Protein AF-A0A923NRI4-F1 (afdb_monomer_lite)

Foldseek 3Di:
DDDDPPPPPPPPPPPPPQAEAEQQPFAFPLVVLLVLLLPFAEEEEAEALQFQVVLVVCLVCVVSSVVSAEQEEEEEDADDPVPDPDDPPQQDPLLDFDLNVVSVVSSVVSQVVVCVVVVPRGRDYDHQQHPPDQDDDPDLVSVLVRQQVSQVSSLVSVCVVRVPPDSSHHYYYYYHQVLLFLDFDQSPNDTHDHNNVVCCVPRPVSYFYEYEDEDDPPPSYHYHRDPHFKGWDDVVVVVVPDDPVVPNGHPTYMYGPDGFGRQSCLQPLALSNLVSLVVLLVVQCVVQDLPAQDTDDDDSSVVSNLSSLLSCCLWCPVLQVDFLLGGSNCNVVSSVSCVVVSPVPDDDDPDDSVLSRLLSCLLCLVCLVLVCLVPNDLVSLVSNLVSLVSSCVSPVLDLSSLVSNLVSLLVVCVVVLDLVSLVVSLVSLVVSVVRPSLRSHLCVLVSLQSNLVSCVSNPNNVSNVVSPVVSVSRDPSSVDDVSVVSDDPD

Radius of gyration: 26.65 Å; chains: 1; bounding box: 53×107×67 Å

Sequence (490 aa):
MKKILFVIFIPLILLSCRKIYDFSQLQEAHSSIVLDLESKKIVFVGENHSNIYPILYFTKYLDDFYDAGLRYIFLEGNYPMLQFDSNVYKIIPPWINSGWRYEEHILEERILNINNMNKNDPIHIIFPEEGFIEDANYTLKGQCELLNKRDYYAQSNIIKSLEGSKKSEKAIVFYGSDHGNRNVQKFYDFDWKSIGVYLNEYYGKNFVNYKIDTFYDSSQIYGKFGEKECVVVSDSIKLNLYREDFISSYERLCITKTELYGVPYCYIPTKKNIDVLIQNVQLQINSSGRNKTQPTVVGNNYMQFLLATYYLKYYFGNDFPYTFETDFNQLQPALEKISPLINKNQLYGDSKIEELEEYAKYLYAYGMLTEYLNNPKPEYIEGILYNMKEANKINSHDIWPQYWISYFRTEQAGYSEKKSDYRKALREWEKLLRNQLIYASPVLKLTYRKMALCEEKTGDFEKQQFYLEKARQVSSLLDFDYKQYVYFGY

Secondary structure (DSSP, 8-state):
------------------EEEE-TTSPBHHHHHHHHHHH-SEEEEEE-TTB-HHHHHHHHTHHHHHHTTEEEEEESSS--GGG-SS-------TTS--THHHHHHHHHHHHHHHHHH-TTSPPEEE-TTTT-------SHHHHHHHHHHHHHHHHHHHHHHHHTS-TT-EEEEEEEGGGG-SS-EEETTEEE--HHHHHHHHHGGGEEEEEEEE----SSEEEE-TT-SEEEPPHHHHHHHS-HHHHHT-SEEEEES---BPPPGGGS--HHHHHHHHHHHHHHHHHH-TT-SS----SHHHHHHHHHHHHHHHHHGGGS---TTS-GGGHHHHHHHHGGGTTS--SS----HHHHHHHHHHHTGGGHHHHHHHS--THHHHHHHHHHHHHHHH-SSSSHHHHHHHHHHHHHHHHH--HHHHHHHHHHHHHHHTSGGGGGSTTHHHHHHHHHHHHHHHT-HHHHHHHHHHHHHS-GGG---GGGSS----

Structure (mmCIF, N/CA/C/O backbone):
data_AF-A0A923NRI4-F1
#
_entry.id   AF-A0A923NRI4-F1
#
loop_
_atom_site.group_PDB
_atom_site.id
_atom_site.type_symbol
_atom_site.label_atom_id
_atom_site.label_alt_id
_atom_site.label_comp_id
_atom_site.label_asym_id
_atom_site.label_entity_id
_atom_site.label_seq_id
_atom_site.pdbx_PDB_ins_code
_atom_site.Cartn_x
_atom_site.Cartn_y
_atom_site.Cartn_z
_atom_site.occupancy
_atom_site.B_iso_or_equiv
_atom_site.auth_seq_id
_atom_site.auth_comp_id
_atom_site.auth_asym_id
_atom_site.auth_atom_id
_atom_site.pdbx_PDB_model_num
ATOM 1 N N . MET A 1 1 ? -0.394 -78.085 -14.485 1.00 39.28 1 MET A N 1
ATOM 2 C CA . MET A 1 1 ? -0.087 -77.084 -13.438 1.00 39.28 1 MET A CA 1
ATOM 3 C C . MET A 1 1 ? 0.332 -75.774 -14.092 1.00 39.28 1 MET A C 1
ATOM 5 O O . MET A 1 1 ? 1.455 -75.670 -14.562 1.00 39.28 1 MET A O 1
ATOM 9 N N . LYS A 1 2 ? -0.569 -74.790 -14.166 1.00 34.47 2 LYS A N 1
ATOM 10 C CA . LYS A 1 2 ? -0.241 -73.400 -14.510 1.00 34.47 2 LYS A CA 1
ATOM 11 C C . LYS A 1 2 ? -0.823 -72.529 -13.400 1.00 34.47 2 LYS A C 1
ATOM 13 O O . LYS A 1 2 ? -2.032 -72.532 -13.196 1.00 34.47 2 LYS A O 1
ATOM 18 N N . LYS A 1 3 ? 0.057 -71.885 -12.630 1.00 39.34 3 LYS A N 1
ATOM 19 C CA . LYS A 1 3 ? -0.303 -70.928 -11.579 1.00 39.34 3 LYS A CA 1
ATOM 20 C C . LYS A 1 3 ? -0.885 -69.692 -12.265 1.00 39.34 3 LYS A C 1
ATOM 22 O O . LYS A 1 3 ? -0.155 -68.992 -12.958 1.00 39.34 3 LYS A O 1
ATOM 27 N N . ILE A 1 4 ? -2.184 -69.455 -12.108 1.00 43.97 4 ILE A N 1
ATOM 28 C CA . ILE A 1 4 ? -2.790 -68.170 -12.459 1.00 43.97 4 ILE A CA 1
ATOM 29 C C . ILE A 1 4 ? -2.484 -67.235 -11.293 1.00 43.97 4 ILE A C 1
ATOM 31 O O . ILE A 1 4 ? -2.950 -67.441 -10.174 1.00 43.97 4 ILE A O 1
ATOM 35 N N . LEU A 1 5 ? -1.613 -66.266 -11.557 1.00 39.72 5 LEU A N 1
ATOM 36 C CA . LEU A 1 5 ? -1.289 -65.177 -10.651 1.00 39.72 5 LEU A CA 1
ATOM 37 C C . LEU A 1 5 ? -2.552 -64.312 -10.519 1.00 39.72 5 LEU A C 1
ATOM 39 O O . LEU A 1 5 ? -2.962 -63.665 -11.482 1.00 39.72 5 LEU A O 1
ATOM 43 N N . PHE A 1 6 ? -3.195 -64.336 -9.353 1.00 38.03 6 PHE A N 1
ATOM 44 C CA . PHE A 1 6 ? -4.235 -63.371 -9.008 1.00 38.03 6 PHE A CA 1
ATOM 45 C C . PHE A 1 6 ? -3.547 -62.012 -8.836 1.00 38.03 6 PHE A C 1
ATOM 47 O O . PHE A 1 6 ? -2.968 -61.717 -7.792 1.00 38.03 6 PHE A O 1
ATOM 54 N N . VAL A 1 7 ? -3.546 -61.202 -9.894 1.00 41.53 7 VAL A N 1
ATOM 55 C CA . VAL A 1 7 ? -3.186 -59.788 -9.798 1.00 41.53 7 VAL A CA 1
ATOM 56 C C . VAL A 1 7 ? -4.356 -59.105 -9.100 1.00 41.53 7 VAL A C 1
ATOM 58 O O . VAL A 1 7 ? -5.393 -58.850 -9.709 1.00 41.53 7 VAL A O 1
ATOM 61 N N . ILE A 1 8 ? -4.213 -58.869 -7.797 1.00 44.25 8 ILE A N 1
ATOM 62 C CA . ILE A 1 8 ? -5.110 -57.992 -7.051 1.00 44.25 8 ILE A CA 1
ATOM 63 C C . ILE A 1 8 ? -4.889 -56.586 -7.613 1.00 44.25 8 ILE A C 1
ATOM 65 O O . ILE A 1 8 ? -3.898 -55.926 -7.308 1.00 44.25 8 ILE A O 1
ATOM 69 N N . PHE A 1 9 ? -5.803 -56.149 -8.474 1.00 41.09 9 PHE A N 1
ATOM 70 C CA . PHE A 1 9 ? -5.958 -54.748 -8.840 1.00 41.09 9 PHE A CA 1
ATOM 71 C C . PHE A 1 9 ? -6.444 -54.013 -7.584 1.00 41.09 9 PHE A C 1
ATOM 73 O O . PHE A 1 9 ? -7.639 -53.956 -7.311 1.00 41.09 9 PHE A O 1
ATOM 80 N N . ILE A 1 10 ? -5.518 -53.500 -6.773 1.00 45.41 10 ILE A N 1
ATOM 81 C CA . ILE A 1 10 ? -5.833 -52.414 -5.846 1.00 45.41 10 ILE A CA 1
ATOM 82 C C . ILE A 1 10 ? -5.882 -51.169 -6.732 1.00 45.41 10 ILE A C 1
ATOM 84 O O . ILE A 1 10 ? -4.828 -50.767 -7.233 1.00 45.41 10 ILE A O 1
ATOM 88 N N . PRO A 1 11 ? -7.051 -50.555 -6.989 1.00 44.44 11 PRO A N 1
ATOM 89 C CA . PRO A 1 11 ? -7.038 -49.222 -7.545 1.00 44.44 11 PRO A CA 1
ATOM 90 C C . PRO A 1 11 ? -6.410 -48.345 -6.463 1.00 44.44 11 PRO A C 1
ATOM 92 O O . PRO A 1 11 ? -7.010 -48.083 -5.422 1.00 44.44 11 PRO A O 1
ATOM 95 N N . LEU A 1 12 ? -5.163 -47.940 -6.697 1.00 40.19 12 LEU A N 1
ATOM 96 C CA . LEU A 1 12 ? -4.561 -46.770 -6.079 1.00 40.19 12 LEU A CA 1
ATOM 97 C C . LEU A 1 12 ? -5.436 -45.582 -6.483 1.00 40.19 12 LEU A C 1
ATOM 99 O O . LEU A 1 12 ? -5.165 -44.869 -7.446 1.00 40.19 12 LEU A O 1
ATOM 103 N N . ILE A 1 13 ? -6.535 -45.405 -5.755 1.00 43.69 13 ILE A N 1
ATOM 104 C CA . ILE A 1 13 ? -7.236 -44.142 -5.662 1.00 43.69 13 ILE A CA 1
ATOM 105 C C . ILE A 1 13 ? -6.252 -43.231 -4.929 1.00 43.69 13 ILE A C 1
ATOM 107 O O . ILE A 1 13 ? -6.275 -43.088 -3.709 1.00 43.69 13 ILE A O 1
ATOM 111 N N . LEU A 1 14 ? -5.328 -42.652 -5.693 1.00 41.75 14 LEU A N 1
ATOM 112 C CA . LEU A 1 14 ? -4.606 -41.447 -5.323 1.00 41.75 14 LEU A CA 1
ATOM 113 C C . LEU A 1 14 ? -5.637 -40.312 -5.322 1.00 41.75 14 LEU A C 1
ATOM 115 O O . LEU A 1 14 ? -5.639 -39.443 -6.190 1.00 41.75 14 LEU A O 1
ATOM 119 N N . LEU A 1 15 ? -6.571 -40.350 -4.367 1.00 44.00 15 LEU A N 1
ATOM 120 C CA . LEU A 1 15 ? -7.287 -39.157 -3.962 1.00 44.00 15 LEU A CA 1
ATOM 121 C C . LEU A 1 15 ? -6.206 -38.237 -3.402 1.00 44.00 15 LEU A C 1
ATOM 123 O O . LEU A 1 15 ? -5.703 -38.434 -2.298 1.00 44.00 15 LEU A O 1
ATOM 127 N N . SER A 1 16 ? -5.836 -37.231 -4.187 1.00 46.78 16 SER A N 1
ATOM 128 C CA . SER A 1 16 ? -5.411 -35.951 -3.637 1.00 46.78 16 SER A CA 1
ATOM 129 C C . SER A 1 16 ? -6.566 -35.477 -2.747 1.00 46.78 16 SER A C 1
ATOM 131 O O . SER A 1 16 ? -7.493 -34.808 -3.200 1.00 46.78 16 SER A O 1
ATOM 133 N N . CYS A 1 17 ? -6.596 -35.944 -1.496 1.00 55.91 17 CYS A N 1
ATOM 134 C CA . CYS A 1 17 ? -7.585 -35.533 -0.512 1.00 55.91 17 CYS A CA 1
ATOM 135 C C . CYS A 1 17 ? -7.252 -34.100 -0.117 1.00 55.91 17 CYS A C 1
ATOM 137 O O . CYS A 1 17 ? -6.521 -33.861 0.842 1.00 55.91 17 CYS A O 1
ATOM 139 N N . ARG A 1 18 ? -7.775 -33.145 -0.888 1.00 65.75 18 ARG A N 1
ATOM 140 C CA . ARG A 1 18 ? -7.797 -31.742 -0.488 1.00 65.75 18 ARG A CA 1
ATOM 141 C C . ARG A 1 18 ? -8.540 -31.643 0.843 1.00 65.75 18 ARG A C 1
ATOM 143 O O . ARG A 1 18 ? -9.646 -32.173 0.969 1.00 65.75 18 ARG A O 1
ATOM 150 N N . LYS A 1 19 ? -7.936 -31.006 1.844 1.00 74.56 19 LYS A N 1
ATOM 151 C CA . LYS A 1 19 ? -8.570 -30.823 3.156 1.00 74.56 19 LYS A CA 1
ATOM 152 C C . LYS A 1 19 ? -9.602 -29.705 3.024 1.00 74.56 19 LYS A C 1
ATOM 154 O O . LYS A 1 19 ? -9.255 -28.598 2.626 1.00 74.56 19 LYS A O 1
ATOM 159 N N . ILE A 1 20 ? -10.865 -29.995 3.328 1.00 80.69 20 ILE A N 1
ATOM 160 C CA . ILE A 1 20 ? -11.944 -29.001 3.292 1.00 80.69 20 ILE A CA 1
ATOM 161 C C . ILE A 1 20 ? -12.281 -28.609 4.729 1.00 80.69 20 ILE A C 1
ATOM 163 O O . ILE A 1 20 ? -12.641 -29.470 5.531 1.00 80.69 20 ILE A O 1
ATOM 167 N N . TYR A 1 21 ? -12.183 -27.320 5.042 1.00 83.38 21 TYR A N 1
ATOM 168 C CA . TYR A 1 21 ? -12.681 -26.752 6.291 1.00 83.38 21 TYR A CA 1
ATOM 169 C C . TYR A 1 21 ? -14.071 -26.157 6.065 1.00 83.38 21 TYR A C 1
ATOM 171 O O . TYR A 1 21 ? -14.257 -25.297 5.203 1.00 83.38 21 TYR A O 1
ATOM 179 N N . ASP A 1 22 ? -15.058 -26.609 6.836 1.00 86.50 22 ASP A N 1
ATOM 180 C CA . ASP A 1 22 ? -16.388 -26.001 6.834 1.00 86.50 22 ASP A CA 1
ATOM 181 C C . ASP A 1 22 ? -16.465 -24.922 7.918 1.00 86.50 22 ASP A C 1
ATOM 183 O O . ASP A 1 22 ? -16.506 -25.208 9.115 1.00 86.50 22 ASP A O 1
ATOM 187 N N . PHE A 1 23 ? -16.464 -23.668 7.481 1.00 88.31 23 PHE A N 1
ATOM 188 C CA . PHE A 1 23 ? -16.564 -22.484 8.323 1.00 88.31 23 PHE A CA 1
ATOM 189 C C . PHE A 1 23 ? -18.002 -21.976 8.467 1.00 88.31 23 PHE A C 1
ATOM 191 O O . PHE A 1 23 ? -18.264 -21.119 9.309 1.00 88.31 23 PHE A O 1
ATOM 198 N N . SER A 1 24 ? -18.955 -22.517 7.700 1.00 85.62 24 SER A N 1
ATOM 199 C CA . SER A 1 24 ? -20.348 -22.048 7.700 1.00 85.62 24 SER A CA 1
ATOM 200 C C . SER A 1 24 ? -21.027 -22.176 9.067 1.00 85.62 24 SER A C 1
ATOM 202 O O . SER A 1 24 ? -21.917 -21.392 9.399 1.00 85.62 24 SER A O 1
ATOM 204 N N . GLN A 1 25 ? -20.570 -23.120 9.894 1.00 87.25 25 GLN A N 1
ATOM 205 C CA . GLN A 1 25 ? -21.093 -23.372 11.240 1.00 87.25 25 GLN A CA 1
ATOM 206 C C . GLN A 1 25 ? -20.367 -22.584 12.343 1.00 87.25 25 GLN A C 1
ATOM 208 O O . GLN A 1 25 ? -20.790 -22.624 13.495 1.00 87.25 25 GLN A O 1
ATOM 213 N N . LEU A 1 26 ? -19.286 -21.865 12.024 1.00 90.81 26 LEU A N 1
ATOM 214 C CA . LEU A 1 26 ? -18.515 -21.108 13.013 1.00 90.81 26 LEU A CA 1
ATOM 215 C C . LEU A 1 26 ? -19.152 -19.756 13.327 1.00 90.81 26 LEU A C 1
ATOM 217 O O . LEU A 1 26 ? -19.880 -19.198 12.509 1.00 90.81 26 LEU A O 1
ATOM 221 N N . GLN A 1 27 ? -18.883 -19.219 14.515 1.00 93.62 27 GLN A N 1
ATOM 222 C CA . GLN A 1 27 ? -19.403 -17.915 14.918 1.00 93.62 27 GLN A CA 1
ATOM 223 C C . GLN A 1 27 ? -18.781 -16.797 14.071 1.00 93.62 27 GLN A C 1
ATOM 225 O O . GLN A 1 27 ? -17.581 -16.818 13.796 1.00 93.62 27 GLN A O 1
ATOM 230 N N . GLU A 1 28 ? -19.591 -15.817 13.667 1.00 93.88 28 GLU A N 1
ATOM 231 C CA . GLU A 1 28 ? -19.077 -14.621 13.000 1.00 93.88 28 GLU A CA 1
ATOM 232 C C . GLU A 1 28 ? -18.244 -13.769 13.954 1.00 93.88 28 GLU A C 1
ATOM 234 O O . GLU A 1 28 ? -18.587 -13.597 15.127 1.00 93.88 28 GLU A O 1
ATOM 239 N N . ALA A 1 29 ? -17.158 -13.200 13.433 1.00 94.00 29 ALA A N 1
ATOM 240 C CA . ALA A 1 29 ? -16.234 -12.407 14.230 1.00 94.00 29 ALA A CA 1
ATOM 241 C C . ALA A 1 29 ? -16.903 -11.170 14.849 1.00 94.00 29 ALA A C 1
ATOM 243 O O . ALA A 1 29 ? -16.606 -10.848 15.997 1.00 94.00 29 ALA A O 1
ATOM 244 N N . HIS A 1 30 ? -17.837 -10.512 14.141 1.00 94.06 30 HIS A N 1
ATOM 245 C CA . HIS A 1 30 ? -18.501 -9.307 14.662 1.00 94.06 30 HIS A CA 1
ATOM 246 C C . HIS A 1 30 ? -19.337 -9.656 15.898 1.00 94.06 30 HIS A C 1
ATOM 248 O O . HIS A 1 30 ? -19.237 -8.978 16.916 1.00 94.06 30 HIS A O 1
ATOM 254 N N . SER A 1 31 ? -20.086 -10.765 15.857 1.00 95.81 31 SER A N 1
ATOM 255 C CA . SER A 1 31 ? -20.926 -11.187 16.977 1.00 95.81 31 SER A CA 1
ATOM 256 C C . SER A 1 31 ? -20.085 -11.564 18.198 1.00 95.81 31 SER A C 1
ATOM 258 O O . SER A 1 31 ? -20.470 -11.273 19.326 1.00 95.81 31 SER A O 1
ATOM 260 N N . SER A 1 32 ? -18.919 -12.193 18.003 1.00 96.19 32 SER A N 1
ATOM 261 C CA . SER A 1 32 ? -17.992 -12.459 19.111 1.00 96.19 32 SER A CA 1
ATOM 262 C C . SER A 1 32 ? -17.416 -11.173 19.708 1.00 96.19 32 SER A C 1
ATOM 264 O O . SER A 1 32 ? -17.334 -11.075 20.932 1.00 96.19 32 SER A O 1
ATOM 266 N N . ILE A 1 33 ? -17.057 -10.191 18.871 1.00 96.88 33 ILE A N 1
ATOM 267 C CA . ILE A 1 33 ? -16.549 -8.889 19.326 1.00 96.88 33 ILE A CA 1
ATOM 268 C C . ILE A 1 33 ? -17.623 -8.149 20.128 1.00 96.88 33 ILE A C 1
ATOM 270 O O . ILE A 1 33 ? -17.315 -7.657 21.207 1.00 96.88 33 ILE A O 1
ATOM 274 N N . VAL A 1 34 ? -18.879 -8.131 19.667 1.00 97.69 34 VAL A N 1
ATOM 275 C CA . VAL A 1 34 ? -20.020 -7.548 20.400 1.00 97.69 34 VAL A CA 1
ATOM 276 C C . VAL A 1 34 ? -20.158 -8.168 21.794 1.00 97.69 34 VAL A C 1
ATOM 278 O O . VAL A 1 34 ? -20.126 -7.447 22.788 1.00 97.69 34 VAL A O 1
ATOM 281 N N . LEU A 1 35 ? -20.206 -9.501 21.892 1.00 97.62 35 LEU A N 1
ATOM 282 C CA . LEU A 1 35 ? -20.315 -10.202 23.182 1.00 97.62 35 LEU A CA 1
ATOM 283 C C . LEU A 1 35 ? -19.131 -9.907 24.118 1.00 97.62 35 LEU A C 1
ATOM 285 O O . LEU A 1 35 ? -19.278 -9.797 25.342 1.00 97.62 35 LEU A O 1
ATOM 289 N N . ASP A 1 36 ? -17.929 -9.796 23.555 1.00 97.62 36 ASP A N 1
ATOM 290 C CA . ASP A 1 36 ? -16.748 -9.426 24.321 1.00 97.62 36 ASP A CA 1
ATOM 291 C C . ASP A 1 36 ? -16.785 -7.952 24.744 1.00 97.62 36 ASP A C 1
ATOM 293 O O . ASP A 1 36 ? -16.396 -7.665 25.866 1.00 97.62 36 ASP A O 1
ATOM 297 N N . LEU A 1 37 ? -17.292 -7.021 23.935 1.00 97.50 37 LEU A N 1
ATOM 298 C CA . LEU A 1 37 ? -17.456 -5.619 24.340 1.00 97.50 37 LEU A CA 1
ATOM 299 C C . LEU A 1 37 ? -18.452 -5.475 25.489 1.00 97.50 37 LEU A C 1
ATOM 301 O O . LEU A 1 37 ? -18.159 -4.801 26.478 1.00 97.50 37 LEU A O 1
ATOM 305 N N . GLU A 1 38 ? -19.584 -6.174 25.423 1.00 96.81 38 GLU A N 1
ATOM 306 C CA . GLU A 1 38 ? -20.589 -6.159 26.489 1.00 96.81 38 GLU A CA 1
ATOM 307 C C . GLU A 1 38 ? -19.981 -6.603 27.833 1.00 96.81 38 GLU A C 1
ATOM 309 O O . GLU A 1 38 ? -20.207 -5.984 28.884 1.00 96.81 38 GLU A O 1
ATOM 314 N N . SER A 1 39 ? -19.130 -7.634 27.807 1.00 96.56 39 SER A N 1
ATOM 315 C CA . SER A 1 39 ? -18.604 -8.291 29.010 1.00 96.56 39 SER A CA 1
ATOM 316 C C . SER A 1 39 ? -17.225 -7.805 29.481 1.00 96.56 39 SER A C 1
ATOM 318 O O . SER A 1 39 ? -16.973 -7.771 30.689 1.00 96.56 39 SER A O 1
ATOM 320 N N . LYS A 1 40 ? -16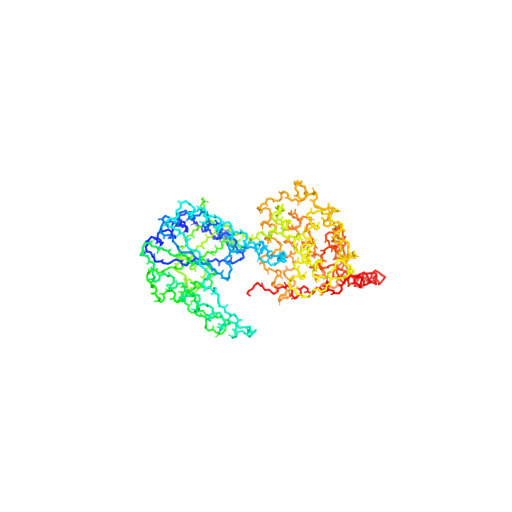.343 -7.386 28.573 1.00 97.75 40 LYS A N 1
ATOM 321 C CA . LYS A 1 40 ? -14.948 -6.983 28.832 1.00 97.75 40 LYS A CA 1
ATOM 322 C C . LYS A 1 40 ? -14.815 -5.462 28.784 1.00 97.75 40 LYS A C 1
ATOM 324 O O . LYS A 1 40 ? -15.747 -4.763 28.407 1.00 97.75 40 LYS A O 1
ATOM 329 N N . LYS A 1 41 ? -13.697 -4.911 29.265 1.00 97.56 41 LYS A N 1
ATOM 330 C CA . LYS A 1 41 ? -13.452 -3.455 29.254 1.00 97.56 41 LYS A CA 1
ATOM 331 C C . LYS A 1 41 ? -12.836 -3.012 27.930 1.00 97.56 41 LYS A C 1
ATOM 333 O O . LYS A 1 41 ? -13.151 -1.928 27.443 1.00 97.56 41 LYS A O 1
ATOM 338 N N . ILE A 1 42 ? -11.963 -3.851 27.384 1.00 98.19 42 ILE A N 1
ATOM 339 C CA . ILE A 1 42 ? -11.136 -3.539 26.228 1.00 98.19 42 ILE A CA 1
ATOM 340 C C . ILE A 1 42 ? -10.985 -4.776 25.338 1.00 98.19 42 ILE A C 1
ATOM 342 O O . ILE A 1 42 ? -10.768 -5.889 25.822 1.00 98.19 42 ILE A O 1
ATOM 346 N N . VAL A 1 43 ? -11.111 -4.566 24.033 1.00 98.12 43 VAL A N 1
ATOM 347 C CA . VAL A 1 43 ? -10.916 -5.575 22.993 1.00 98.12 43 VAL A CA 1
ATOM 348 C C . VAL A 1 43 ? -9.788 -5.097 22.084 1.00 98.12 43 VAL A C 1
ATOM 350 O O . VAL A 1 43 ? -9.853 -3.996 21.550 1.00 98.12 43 VAL A O 1
ATOM 353 N N . PHE A 1 44 ? -8.750 -5.902 21.898 1.00 97.38 44 PHE A N 1
ATOM 354 C CA . PHE A 1 44 ? -7.735 -5.657 20.877 1.00 97.38 44 PHE A CA 1
ATOM 355 C C . PHE A 1 44 ? -8.124 -6.395 19.600 1.00 97.38 44 PHE A C 1
ATOM 357 O O . PHE A 1 44 ? -8.379 -7.598 19.641 1.00 97.38 44 PHE A O 1
ATOM 364 N N . VAL A 1 45 ? -8.150 -5.697 18.472 1.00 94.94 45 VAL A N 1
ATOM 365 C CA . VAL A 1 45 ? -8.407 -6.252 17.145 1.00 94.94 45 VAL A CA 1
ATOM 366 C C . VAL A 1 45 ? -7.171 -6.020 16.288 1.00 94.94 45 VAL A C 1
ATOM 368 O O . VAL A 1 45 ? -6.923 -4.914 15.818 1.00 94.94 45 VAL A O 1
ATOM 371 N N . GLY A 1 46 ? -6.390 -7.086 16.128 1.00 90.38 46 GLY A N 1
ATOM 372 C CA . GLY A 1 46 ? -5.193 -7.117 15.307 1.00 90.38 46 GLY A CA 1
ATOM 373 C C . GLY A 1 46 ? -5.529 -7.240 13.832 1.00 90.38 46 GLY A C 1
ATOM 374 O O . GLY A 1 46 ? -6.201 -8.197 13.432 1.00 90.38 46 GLY A O 1
ATOM 375 N N . GLU A 1 47 ? -5.035 -6.300 13.037 1.00 84.44 47 GLU A N 1
ATOM 376 C CA . GLU A 1 47 ? -5.134 -6.306 11.582 1.00 84.44 47 GLU A CA 1
ATOM 377 C C . GLU A 1 47 ? -3.753 -6.470 10.925 1.00 84.44 47 GLU A C 1
ATOM 379 O O . GLU A 1 47 ? -2.732 -6.630 11.601 1.00 84.44 47 GLU A O 1
ATOM 384 N N . ASN A 1 48 ? -3.732 -6.565 9.602 1.00 75.94 48 ASN A N 1
ATOM 385 C CA . ASN A 1 48 ? -2.508 -6.586 8.816 1.00 75.94 48 ASN A CA 1
ATOM 386 C C . ASN A 1 48 ? -2.564 -5.358 7.917 1.00 75.94 48 ASN A C 1
ATOM 388 O O . ASN A 1 48 ? -3.399 -5.353 7.020 1.00 75.94 48 ASN A O 1
ATOM 392 N N . HIS A 1 49 ? -1.653 -4.394 8.099 1.00 69.06 49 HIS A N 1
ATOM 393 C CA . HIS A 1 49 ? -1.687 -3.096 7.407 1.00 69.06 49 HIS A CA 1
ATOM 394 C C . HIS A 1 49 ? -1.761 -3.187 5.874 1.00 69.06 49 HIS A C 1
ATOM 396 O O . HIS A 1 49 ? -2.118 -2.226 5.194 1.00 69.06 49 HIS A O 1
ATOM 402 N N . SER A 1 50 ? -1.392 -4.336 5.299 1.00 62.59 50 SER A N 1
ATOM 403 C CA . SER A 1 50 ? -1.495 -4.583 3.858 1.00 62.59 50 SER A CA 1
ATOM 404 C C . SER A 1 50 ? -2.903 -4.994 3.399 1.00 62.59 50 SER A C 1
ATOM 406 O O . SER A 1 50 ? -3.224 -4.841 2.221 1.00 62.59 50 SER A O 1
ATOM 408 N N . ASN A 1 51 ? -3.732 -5.512 4.306 1.00 70.81 51 ASN A N 1
ATOM 409 C CA . ASN A 1 51 ? -5.104 -5.946 4.078 1.00 70.81 51 ASN A CA 1
ATOM 410 C C . ASN A 1 51 ? -6.074 -4.893 4.629 1.00 70.81 51 ASN A C 1
ATOM 412 O O . ASN A 1 51 ? -6.154 -4.683 5.833 1.00 70.81 51 ASN A O 1
ATOM 416 N N . ILE A 1 52 ? -6.851 -4.259 3.754 1.00 72.00 52 ILE A N 1
ATOM 417 C CA . ILE A 1 52 ? -7.820 -3.219 4.135 1.00 72.00 52 ILE A CA 1
ATOM 418 C C . ILE A 1 52 ? -9.171 -3.794 4.567 1.00 72.00 52 ILE A C 1
ATOM 420 O O . ILE A 1 52 ? -10.005 -3.090 5.138 1.00 72.00 52 ILE A O 1
ATOM 424 N N . TYR A 1 53 ? -9.401 -5.087 4.320 1.00 76.12 53 TYR A N 1
ATOM 425 C CA . TYR A 1 53 ? -10.657 -5.743 4.657 1.00 76.12 53 TYR A CA 1
ATOM 426 C C . TYR A 1 53 ? -11.024 -5.635 6.149 1.00 76.12 53 TYR A C 1
ATOM 428 O O . TYR A 1 53 ? -12.187 -5.353 6.433 1.00 76.12 53 TYR A O 1
ATOM 436 N N . PRO A 1 54 ? -10.099 -5.803 7.120 1.00 80.88 54 PRO A N 1
ATOM 437 C CA . PRO A 1 54 ? -10.399 -5.589 8.533 1.00 80.88 54 PRO A CA 1
ATOM 438 C C . PRO A 1 54 ? -10.949 -4.192 8.833 1.00 80.88 54 PRO A C 1
ATOM 440 O O . PRO A 1 54 ? -11.871 -4.095 9.638 1.00 80.88 54 PRO A O 1
ATOM 443 N N . ILE A 1 55 ? -10.453 -3.139 8.168 1.00 80.38 55 ILE A N 1
ATOM 444 C CA . ILE A 1 55 ? -10.958 -1.767 8.339 1.00 80.38 55 ILE A CA 1
ATOM 445 C C . ILE A 1 55 ? -12.395 -1.681 7.824 1.00 80.38 55 ILE A C 1
ATOM 447 O O . ILE A 1 55 ? -13.283 -1.286 8.571 1.00 80.38 55 ILE A O 1
ATOM 451 N N . LEU A 1 56 ? -12.654 -2.130 6.592 1.00 78.94 56 LEU A N 1
ATOM 452 C CA . LEU A 1 56 ? -13.999 -2.115 5.998 1.00 78.94 56 LEU A CA 1
ATOM 453 C C . LEU A 1 56 ? -15.006 -2.930 6.815 1.00 78.94 56 LEU A C 1
ATOM 455 O O . LEU A 1 56 ? -16.135 -2.496 7.049 1.00 78.94 56 LEU A O 1
ATOM 459 N N . TYR A 1 57 ? -14.582 -4.108 7.269 1.00 83.81 57 TYR A N 1
ATOM 460 C CA . TYR A 1 57 ? -15.364 -4.967 8.142 1.00 83.81 57 TYR A CA 1
ATOM 461 C C . TYR A 1 57 ? -15.673 -4.249 9.459 1.00 83.81 57 TYR A C 1
ATOM 463 O O . TYR A 1 57 ? -16.824 -4.197 9.880 1.00 83.81 57 TYR A O 1
ATOM 471 N N . PHE A 1 58 ? -14.671 -3.631 10.084 1.00 86.94 58 PHE A N 1
ATOM 472 C CA . PHE A 1 58 ? -14.852 -2.871 11.315 1.00 86.94 58 PHE A CA 1
ATOM 473 C C . PHE A 1 58 ? -15.804 -1.679 11.128 1.00 86.94 58 PHE A C 1
ATOM 475 O O . PHE A 1 58 ? -16.708 -1.485 11.939 1.00 86.94 58 PHE A O 1
ATOM 482 N N . THR A 1 59 ? -15.677 -0.933 10.027 1.00 86.69 59 THR A N 1
ATOM 483 C CA . THR A 1 59 ? -16.570 0.182 9.691 1.00 86.69 59 THR A CA 1
ATOM 484 C C . THR A 1 59 ? -18.015 -0.263 9.474 1.00 86.69 59 THR A C 1
ATOM 486 O O . THR A 1 59 ? -18.937 0.409 9.936 1.00 86.69 59 THR A O 1
ATOM 489 N N . LYS A 1 60 ? -18.226 -1.396 8.790 1.00 86.88 60 LYS A N 1
ATOM 490 C CA . LYS A 1 60 ? -19.556 -1.956 8.496 1.00 86.88 60 LYS A CA 1
ATOM 491 C C . LYS A 1 60 ? -20.353 -2.278 9.762 1.00 86.88 60 LYS A C 1
ATOM 493 O O . LYS A 1 60 ? -21.559 -2.060 9.770 1.00 86.88 60 LYS A O 1
ATOM 498 N N . TYR A 1 61 ? -19.692 -2.774 10.807 1.00 92.88 61 TYR A N 1
ATOM 499 C CA . TYR A 1 61 ? -20.326 -3.203 12.063 1.00 92.88 61 TYR A CA 1
ATOM 500 C C . TYR A 1 61 ? -20.177 -2.184 13.202 1.00 92.88 61 TYR A C 1
ATOM 502 O O . TYR A 1 61 ? -20.400 -2.508 14.368 1.00 92.88 61 TYR A O 1
ATOM 510 N N . LEU A 1 62 ? -19.794 -0.943 12.888 1.00 94.56 62 LEU A N 1
ATOM 511 C CA . LEU A 1 62 ? -19.482 0.050 13.912 1.00 94.56 62 LEU A CA 1
ATOM 512 C C . LEU A 1 62 ? -20.693 0.427 14.783 1.00 94.56 62 LEU A C 1
ATOM 514 O O . LEU A 1 62 ? -20.512 0.689 15.970 1.00 94.56 62 LEU A O 1
ATOM 518 N N . ASP A 1 63 ? -21.912 0.427 14.231 1.00 93.94 63 ASP A N 1
ATOM 519 C CA . ASP A 1 63 ? -23.129 0.676 15.020 1.00 93.94 63 ASP A CA 1
ATOM 520 C C . ASP A 1 63 ? -23.375 -0.438 16.042 1.00 93.94 63 ASP A C 1
ATOM 522 O O . ASP A 1 63 ? -23.628 -0.148 17.207 1.00 93.94 63 ASP A O 1
ATOM 526 N N . ASP A 1 64 ? -23.196 -1.703 15.648 1.00 97.06 64 ASP A N 1
ATOM 527 C CA . ASP A 1 64 ? -23.344 -2.844 16.558 1.00 97.06 64 ASP A CA 1
ATOM 528 C C . ASP A 1 64 ? -22.334 -2.754 17.713 1.00 97.06 64 ASP A C 1
ATOM 530 O O . ASP A 1 64 ? -22.655 -3.023 18.872 1.00 97.06 64 ASP A O 1
ATOM 534 N N . PHE A 1 65 ? -21.097 -2.336 17.422 1.00 97.62 65 PHE A N 1
ATOM 535 C CA . PHE A 1 65 ? -20.088 -2.119 18.459 1.00 97.62 65 PHE A CA 1
ATOM 536 C C . PHE A 1 65 ? -20.436 -0.931 19.360 1.00 97.62 65 PHE A C 1
ATOM 538 O O . PHE A 1 65 ? -20.221 -0.999 20.574 1.00 97.62 65 PHE A O 1
ATOM 545 N N . TYR A 1 66 ? -20.978 0.149 18.793 1.00 97.88 66 TYR A N 1
ATOM 546 C CA . TYR A 1 66 ? -21.457 1.301 19.554 1.00 97.88 66 TYR A CA 1
ATOM 547 C C . TYR A 1 66 ? -22.568 0.905 20.533 1.00 97.88 66 TYR A C 1
ATOM 549 O O . TYR A 1 66 ? -22.490 1.258 21.716 1.00 97.88 66 TYR A O 1
ATOM 557 N N . ASP A 1 67 ? -23.539 0.115 20.081 1.00 97.31 67 ASP A N 1
ATOM 558 C CA . ASP A 1 67 ? -24.639 -0.391 20.906 1.00 97.31 67 ASP A CA 1
ATOM 559 C C . ASP A 1 67 ? -24.145 -1.349 22.003 1.00 97.31 67 ASP A C 1
ATOM 561 O O . ASP A 1 67 ? -24.647 -1.320 23.129 1.00 97.31 67 ASP A O 1
ATOM 565 N N . ALA A 1 68 ? -23.077 -2.108 21.735 1.00 97.81 68 ALA A N 1
ATOM 566 C CA . ALA A 1 68 ? -22.382 -2.945 22.719 1.00 97.81 68 ALA A CA 1
ATOM 567 C C . ALA A 1 68 ? -21.581 -2.149 23.778 1.00 97.81 68 ALA A C 1
ATOM 569 O O . ALA A 1 68 ? -20.989 -2.729 24.695 1.00 97.81 68 ALA A O 1
ATOM 570 N N . GLY A 1 69 ? -21.549 -0.816 23.670 1.00 97.56 69 GLY A N 1
ATOM 571 C CA . GLY A 1 69 ? -20.923 0.095 24.629 1.00 97.56 69 GLY A CA 1
ATOM 572 C C . GLY A 1 69 ? -19.593 0.702 24.179 1.00 97.56 69 GLY A C 1
ATOM 573 O O . GLY A 1 69 ? -18.926 1.345 24.991 1.00 97.56 69 GLY A O 1
ATOM 574 N N . LEU A 1 70 ? -19.174 0.531 22.919 1.00 98.19 70 LEU A N 1
ATOM 575 C CA . LEU A 1 70 ? -17.949 1.147 22.395 1.00 98.19 70 LEU A CA 1
ATOM 576 C C . LEU A 1 70 ? -18.000 2.676 22.509 1.00 98.19 70 LEU A C 1
ATOM 578 O O . LEU A 1 70 ? -18.843 3.323 21.891 1.00 98.19 70 LEU A O 1
ATOM 582 N N . ARG A 1 71 ? -17.068 3.261 23.265 1.00 97.56 71 ARG A N 1
ATOM 583 C CA . ARG A 1 71 ? -16.879 4.721 23.370 1.00 97.56 71 ARG A CA 1
ATOM 584 C C . ARG A 1 71 ? -15.442 5.166 23.154 1.00 97.56 71 ARG A C 1
ATOM 586 O O . ARG A 1 71 ? -15.207 6.357 23.023 1.00 97.56 71 ARG A O 1
ATOM 593 N N . TYR A 1 72 ? -14.493 4.238 23.085 1.00 97.56 72 TYR A N 1
ATOM 594 C CA . TYR A 1 72 ? -13.086 4.544 22.849 1.00 97.56 72 TYR A CA 1
ATOM 595 C C . TYR A 1 72 ? -12.546 3.679 21.715 1.00 97.56 72 TYR A C 1
ATOM 597 O O . TYR A 1 72 ? -12.613 2.454 21.789 1.00 97.56 72 TYR A O 1
ATOM 605 N N . ILE A 1 73 ? -11.996 4.309 20.682 1.00 94.88 73 ILE A N 1
ATOM 606 C CA . ILE A 1 73 ? -11.254 3.633 19.617 1.00 94.88 73 ILE A CA 1
ATOM 607 C C . ILE A 1 73 ? -9.820 4.144 19.669 1.00 94.88 73 ILE A C 1
ATOM 609 O O . ILE A 1 73 ? -9.580 5.345 19.550 1.00 94.88 73 ILE A O 1
ATOM 613 N N . PHE A 1 74 ? -8.881 3.226 19.863 1.00 93.00 74 PHE A N 1
ATOM 614 C CA . PHE A 1 74 ? -7.453 3.501 19.817 1.00 93.00 74 PHE A CA 1
ATOM 615 C C . PHE A 1 74 ? -6.897 3.031 18.475 1.00 93.00 74 PHE A C 1
ATOM 617 O O . PHE A 1 74 ? -7.024 1.847 18.160 1.00 93.00 74 PHE A O 1
ATOM 624 N N . LEU A 1 75 ? -6.301 3.946 17.712 1.00 87.50 75 LEU A N 1
ATOM 625 C CA . LEU A 1 75 ? -5.738 3.686 16.383 1.00 87.50 75 LEU A CA 1
ATOM 626 C C . LEU A 1 75 ? -4.212 3.809 16.406 1.00 87.50 75 LEU A C 1
ATOM 628 O O . LEU A 1 75 ? -3.676 4.658 17.121 1.00 87.50 75 LEU A O 1
ATOM 632 N N . GLU A 1 76 ? -3.532 2.959 15.636 1.00 81.44 76 GLU A N 1
ATOM 633 C CA . GLU A 1 76 ? -2.072 2.988 15.493 1.00 81.44 76 GLU A CA 1
ATOM 634 C C . GLU A 1 76 ? -1.589 4.234 14.741 1.00 81.44 76 GLU A C 1
ATOM 636 O O . GLU A 1 76 ? -2.255 4.741 13.836 1.00 81.44 76 GLU A O 1
ATOM 641 N N . GLY A 1 77 ? -0.404 4.730 15.107 1.00 70.25 77 GLY A N 1
ATOM 642 C CA . GLY A 1 77 ? 0.202 5.912 14.516 1.00 70.25 77 GLY A CA 1
ATOM 643 C C . GLY A 1 77 ? -0.170 7.218 15.219 1.00 70.25 77 GLY A C 1
ATOM 644 O O . GLY A 1 77 ? -0.773 7.256 16.291 1.00 70.25 77 GLY A O 1
ATOM 645 N N . ASN A 1 78 ? 0.248 8.330 14.607 1.00 53.59 78 ASN A N 1
ATOM 646 C CA . ASN A 1 78 ? 0.389 9.612 15.312 1.00 53.59 78 ASN A CA 1
ATOM 647 C C . ASN A 1 78 ? -0.447 10.740 14.681 1.00 53.59 78 ASN A C 1
ATOM 649 O O . ASN A 1 78 ? -0.121 11.912 14.868 1.00 53.59 78 ASN A O 1
ATOM 653 N N . TYR A 1 79 ? -1.460 10.422 13.868 1.00 51.22 79 TYR A N 1
ATOM 654 C CA . TYR A 1 79 ? -2.140 11.425 13.043 1.00 51.22 79 TYR A CA 1
ATOM 655 C C . TYR A 1 79 ? -3.659 11.199 12.954 1.00 51.22 79 TYR A C 1
ATOM 657 O O . TYR A 1 79 ? -4.089 10.424 12.102 1.00 51.22 79 TYR A O 1
ATOM 665 N N . PRO A 1 80 ? -4.483 11.923 13.740 1.00 41.28 80 PRO A N 1
ATOM 666 C CA . PRO A 1 80 ? -5.923 12.015 13.490 1.00 41.28 80 PRO A CA 1
ATOM 667 C C . PRO A 1 80 ? -6.195 12.618 12.113 1.00 41.28 80 PRO A C 1
ATOM 669 O O . PRO A 1 80 ? -5.832 13.772 11.871 1.00 41.28 80 PRO A O 1
ATOM 672 N N . MET A 1 81 ? -6.877 11.891 11.217 1.00 48.69 81 MET A N 1
ATOM 673 C CA . MET A 1 81 ? -7.236 12.437 9.902 1.00 48.69 81 MET A CA 1
ATOM 674 C C . MET A 1 81 ? -8.255 13.595 10.027 1.00 48.69 81 MET A C 1
ATOM 676 O O . MET A 1 81 ? -8.265 14.507 9.198 1.00 48.69 81 MET A O 1
ATOM 680 N N . LEU A 1 82 ? -9.020 13.651 11.126 1.00 37.06 82 LEU A N 1
ATOM 681 C CA . LEU A 1 82 ? -10.028 14.685 11.420 1.00 37.06 82 LEU A CA 1
ATOM 682 C C . LEU A 1 82 ? -9.492 16.070 11.840 1.00 37.06 82 LEU A C 1
ATOM 684 O O . LEU A 1 82 ? -10.285 17.007 11.941 1.00 37.06 82 LEU A O 1
ATOM 688 N N . GLN A 1 83 ? -8.186 16.235 12.081 1.00 37.78 83 GLN A N 1
ATOM 689 C CA . GLN A 1 83 ? -7.582 17.551 12.375 1.00 37.78 83 GLN A CA 1
ATOM 690 C C . GLN A 1 83 ? -6.787 18.145 11.202 1.00 37.78 83 GLN A C 1
ATOM 692 O O . GLN A 1 83 ? -6.151 19.191 11.351 1.00 37.78 83 GLN A O 1
ATOM 697 N N . PHE A 1 84 ? -6.830 17.529 10.019 1.00 40.34 84 PHE A N 1
ATOM 698 C CA . PHE A 1 84 ? -6.129 18.068 8.861 1.00 40.34 84 PHE A CA 1
ATOM 699 C C . PHE A 1 84 ? -6.902 19.222 8.224 1.00 40.34 84 PHE A C 1
ATOM 701 O O . PHE A 1 84 ? -7.777 19.029 7.379 1.00 40.34 84 PHE A O 1
ATOM 708 N N . ASP A 1 85 ? -6.482 20.444 8.538 1.00 36.56 85 ASP A N 1
ATOM 709 C CA . ASP A 1 85 ? -6.495 21.495 7.528 1.00 36.56 85 ASP A CA 1
ATOM 710 C C . ASP A 1 85 ? -5.566 21.016 6.389 1.00 36.56 85 ASP A C 1
ATOM 712 O O . ASP A 1 85 ? -4.348 20.934 6.543 1.00 36.56 85 ASP A O 1
ATOM 716 N N . SER A 1 86 ? -6.169 20.630 5.259 1.00 37.66 86 SER A N 1
ATOM 717 C CA . SER A 1 86 ? -5.581 20.050 4.033 1.00 37.66 86 SER A CA 1
ATOM 718 C C . SER A 1 86 ? -5.244 18.542 4.035 1.00 37.66 86 SER A C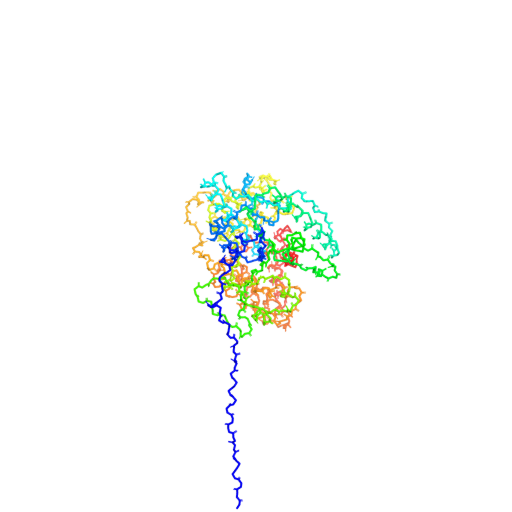 1
ATOM 720 O O . SER A 1 86 ? -4.302 18.080 4.657 1.00 37.66 86 SER A O 1
ATOM 722 N N . ASN A 1 87 ? -6.000 17.764 3.251 1.00 43.47 87 ASN A N 1
ATOM 723 C CA . ASN A 1 87 ? -5.533 16.858 2.185 1.00 43.47 87 ASN A CA 1
ATOM 724 C C . ASN A 1 87 ? -4.138 16.173 2.273 1.00 43.47 87 ASN A C 1
ATOM 726 O O . ASN A 1 87 ? -3.491 16.024 1.234 1.00 43.47 87 ASN A O 1
ATOM 730 N N . VAL A 1 88 ? -3.653 15.674 3.417 1.00 46.06 88 VAL A N 1
ATOM 731 C CA . VAL A 1 88 ? -2.398 14.882 3.447 1.00 46.06 88 VAL A CA 1
ATOM 732 C C . VAL A 1 88 ? -2.643 13.436 2.983 1.00 46.06 88 VAL A C 1
ATOM 734 O O . VAL A 1 88 ? -2.425 12.456 3.692 1.00 46.06 88 VAL A O 1
ATOM 737 N N . TYR A 1 89 ? -3.075 13.297 1.731 1.00 51.59 89 TYR A N 1
ATOM 738 C CA . TYR A 1 89 ? -2.950 12.064 0.964 1.00 51.59 89 TYR A CA 1
ATOM 739 C C . TYR A 1 89 ? -1.495 11.948 0.519 1.00 51.59 89 TYR A C 1
ATOM 741 O O . TYR A 1 89 ? -1.025 12.702 -0.338 1.00 51.59 89 TYR A O 1
ATOM 749 N N . LYS A 1 90 ? -0.748 11.028 1.132 1.00 53.75 90 LYS A N 1
ATOM 750 C CA . LYS A 1 90 ? 0.634 10.764 0.724 1.00 53.75 90 LYS A CA 1
ATOM 751 C C . LYS A 1 90 ? 0.621 9.971 -0.572 1.00 53.75 90 LYS A C 1
ATOM 753 O O . LYS A 1 90 ? 0.195 8.820 -0.559 1.00 53.75 90 LYS A O 1
ATOM 758 N N . ILE A 1 91 ? 1.123 10.569 -1.658 1.00 55.31 91 ILE A N 1
ATOM 759 C CA . ILE A 1 91 ? 1.280 9.850 -2.927 1.00 55.31 91 ILE A CA 1
ATOM 760 C C . ILE A 1 91 ? 2.426 8.880 -2.739 1.00 55.31 91 ILE A C 1
ATOM 762 O O . ILE A 1 91 ? 3.592 9.267 -2.653 1.00 55.31 91 ILE A O 1
ATOM 766 N N . ILE A 1 92 ? 2.050 7.622 -2.599 1.00 57.59 92 ILE A N 1
ATOM 767 C CA . ILE A 1 92 ? 2.951 6.520 -2.353 1.00 57.59 92 ILE A CA 1
ATOM 768 C C . ILE A 1 92 ? 3.146 5.779 -3.684 1.00 57.59 92 ILE A C 1
ATOM 770 O O . ILE A 1 92 ? 2.215 5.703 -4.497 1.00 57.59 92 ILE A O 1
ATOM 774 N N . PRO A 1 93 ? 4.368 5.301 -3.979 1.00 56.09 93 PRO A N 1
ATOM 775 C CA . PRO A 1 93 ? 4.599 4.484 -5.153 1.00 56.09 93 PRO A CA 1
ATOM 776 C C . PRO A 1 93 ? 3.608 3.318 -5.224 1.00 56.09 93 PRO A C 1
ATOM 778 O O . PRO A 1 93 ? 3.305 2.725 -4.192 1.00 56.09 93 PRO A O 1
ATOM 781 N N . PRO A 1 94 ? 3.144 2.928 -6.419 1.00 47.56 94 PRO A N 1
ATOM 782 C CA . PRO A 1 94 ? 2.168 1.852 -6.564 1.00 47.56 94 PRO A CA 1
ATOM 783 C C . PRO A 1 94 ? 2.655 0.500 -6.042 1.00 47.56 94 PRO A C 1
ATOM 785 O O . PRO A 1 94 ? 1.851 -0.408 -5.939 1.00 47.56 94 PRO A O 1
ATOM 788 N N . TRP A 1 95 ? 3.938 0.333 -5.714 1.00 49.09 95 TRP A N 1
ATOM 789 C CA . TRP A 1 95 ? 4.466 -0.893 -5.113 1.00 49.09 95 TRP A CA 1
ATOM 790 C C . TRP A 1 95 ? 4.569 -0.849 -3.574 1.00 49.09 95 TRP A C 1
ATOM 792 O O . TRP A 1 95 ? 5.031 -1.811 -2.971 1.00 49.09 95 TRP A O 1
ATOM 802 N N . ILE A 1 96 ? 4.169 0.254 -2.937 1.00 49.06 96 ILE A N 1
ATOM 803 C CA . ILE A 1 96 ? 4.126 0.390 -1.479 1.00 49.06 96 ILE A CA 1
ATOM 804 C C . ILE A 1 96 ? 2.649 0.351 -1.049 1.00 49.06 96 ILE A C 1
ATOM 806 O O . ILE A 1 96 ? 1.850 1.218 -1.418 1.00 49.06 96 ILE A O 1
ATOM 810 N N . ASN A 1 97 ? 2.293 -0.687 -0.285 1.00 48.84 97 ASN A N 1
ATOM 811 C CA . ASN A 1 97 ? 0.938 -0.945 0.207 1.00 48.84 97 ASN A CA 1
ATOM 812 C C . ASN A 1 97 ? 0.406 0.270 0.966 1.00 48.84 97 ASN A C 1
ATOM 814 O O . ASN A 1 97 ? 0.965 0.673 1.985 1.00 48.84 97 ASN A O 1
ATOM 818 N N . SER A 1 98 ? -0.645 0.899 0.440 1.00 50.84 98 SER A N 1
ATOM 819 C CA . SER A 1 98 ? -1.175 2.115 1.057 1.00 50.84 98 SER A CA 1
ATOM 820 C C . SER A 1 98 ? -2.654 2.402 0.807 1.00 50.84 98 SER A C 1
ATOM 822 O O . SER A 1 98 ? -3.068 3.543 1.009 1.00 50.84 98 SER A O 1
ATOM 824 N N . GLY A 1 99 ? -3.481 1.404 0.471 1.00 50.81 99 GLY A N 1
ATOM 825 C CA . GLY A 1 99 ? -4.929 1.650 0.508 1.00 50.81 99 GLY A CA 1
ATOM 826 C C . GLY A 1 99 ? -5.419 2.005 1.911 1.00 50.81 99 GLY A C 1
ATOM 827 O O . GLY A 1 99 ? -6.141 2.983 2.003 1.00 50.81 99 GLY A O 1
ATOM 828 N N . TRP A 1 100 ? -4.869 1.399 2.981 1.00 55.94 100 TRP A N 1
ATOM 829 C CA . TRP A 1 100 ? -5.253 1.582 4.402 1.00 55.94 100 TRP A CA 1
ATOM 830 C C . TRP A 1 100 ? -5.796 2.964 4.813 1.00 55.94 100 TRP A C 1
ATOM 832 O O . TRP A 1 100 ? -6.832 3.047 5.461 1.00 55.94 100 TRP A O 1
ATOM 842 N N . ARG A 1 101 ? -5.163 4.059 4.380 1.00 58.66 101 ARG A N 1
ATOM 843 C CA . ARG A 1 101 ? -5.540 5.444 4.713 1.00 58.66 101 ARG A CA 1
ATOM 844 C C . ARG A 1 101 ? -6.883 5.890 4.134 1.00 58.66 101 ARG A C 1
ATOM 846 O O . ARG A 1 101 ? -7.522 6.781 4.686 1.00 58.66 101 ARG A O 1
ATOM 853 N N . TYR A 1 102 ? -7.295 5.358 2.983 1.00 58.66 102 TYR A N 1
ATOM 854 C CA . TYR A 1 102 ? -8.604 5.675 2.415 1.00 58.66 102 TYR A CA 1
ATOM 855 C C . TYR A 1 102 ? -9.711 4.962 3.189 1.00 58.66 102 TYR A C 1
ATOM 857 O O . TYR A 1 102 ? -10.707 5.590 3.538 1.00 58.66 102 TYR A O 1
ATOM 865 N N . GLU A 1 103 ? -9.527 3.687 3.522 1.00 67.38 103 GLU A N 1
ATOM 866 C CA . GLU A 1 103 ? -10.506 2.955 4.322 1.00 67.38 103 GLU A CA 1
ATOM 867 C C . GLU A 1 103 ? -10.563 3.466 5.770 1.00 67.38 103 GLU A C 1
ATOM 869 O O . GLU A 1 103 ? -11.653 3.548 6.336 1.00 67.38 103 GLU A O 1
ATOM 874 N N . GLU A 1 104 ? -9.441 3.919 6.344 1.00 70.00 104 GLU A N 1
ATOM 875 C CA . GLU A 1 104 ? -9.419 4.646 7.625 1.00 70.00 104 GLU A CA 1
ATOM 876 C C . GLU A 1 104 ? -10.289 5.910 7.575 1.00 70.00 104 GLU A C 1
ATOM 878 O O . GLU A 1 104 ? -11.041 6.181 8.509 1.00 70.00 104 GLU A O 1
ATOM 883 N N . HIS A 1 105 ? -10.274 6.653 6.464 1.00 68.69 105 HIS A N 1
ATOM 884 C CA . HIS A 1 105 ? -11.151 7.813 6.297 1.00 68.69 105 HIS A CA 1
ATOM 885 C C . HIS A 1 105 ? -12.637 7.428 6.306 1.00 68.69 105 HIS A C 1
ATOM 887 O O . HIS A 1 105 ? -13.444 8.127 6.917 1.00 68.69 105 HIS A O 1
ATOM 893 N N . ILE A 1 106 ? -13.009 6.310 5.672 1.00 71.25 106 ILE A N 1
ATOM 894 C CA . ILE A 1 106 ? -14.393 5.806 5.689 1.00 71.25 106 ILE A CA 1
ATOM 895 C C . ILE A 1 106 ? -14.797 5.422 7.121 1.00 71.25 106 ILE A C 1
ATOM 897 O O . ILE A 1 106 ? -15.913 5.725 7.558 1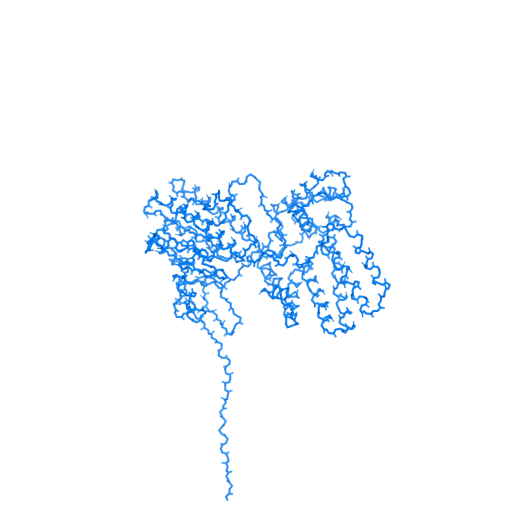.00 71.25 106 ILE A O 1
ATOM 901 N N . LEU A 1 107 ? -13.886 4.799 7.879 1.00 80.31 107 LEU A N 1
ATOM 902 C CA . LEU A 1 107 ? -14.095 4.512 9.296 1.00 80.31 107 LEU A CA 1
ATOM 903 C C . LEU A 1 107 ? -14.344 5.796 10.099 1.00 80.31 107 LEU A C 1
ATOM 905 O O . LEU A 1 107 ? -15.322 5.875 10.843 1.00 80.31 107 LEU A O 1
ATOM 909 N N . GLU A 1 108 ? -13.508 6.816 9.923 1.00 75.81 108 GLU A N 1
ATOM 910 C CA . GLU A 1 108 ? -13.663 8.100 10.606 1.00 75.81 108 GLU A CA 1
ATOM 911 C C . GLU A 1 108 ? -14.965 8.822 10.238 1.00 75.81 108 GLU A C 1
ATOM 913 O O . GLU A 1 108 ? -15.650 9.337 11.124 1.00 75.81 108 GLU A O 1
ATOM 918 N N . GLU A 1 109 ? -15.358 8.834 8.960 1.00 75.25 109 GLU A N 1
ATOM 919 C CA . GLU A 1 109 ? -16.642 9.398 8.528 1.00 75.25 109 GLU A CA 1
ATOM 920 C C . GLU A 1 109 ? -17.822 8.675 9.191 1.00 75.25 109 GLU A C 1
ATOM 922 O O . GLU A 1 109 ? -18.792 9.312 9.619 1.00 75.25 109 GLU A O 1
ATOM 927 N N . ARG A 1 110 ? -17.747 7.345 9.341 1.00 84.31 110 ARG A N 1
ATOM 928 C CA . ARG A 1 110 ? -18.767 6.585 10.074 1.00 84.31 110 ARG A CA 1
ATOM 929 C C . ARG A 1 110 ? -18.807 6.984 11.549 1.00 84.31 110 ARG A C 1
ATOM 931 O O . ARG A 1 110 ? -19.902 7.212 12.065 1.00 84.31 110 ARG A O 1
ATOM 938 N N . ILE A 1 111 ? -17.653 7.137 12.200 1.00 87.56 111 ILE A N 1
ATOM 939 C CA . ILE A 1 111 ? -17.561 7.597 13.596 1.00 87.56 111 ILE A CA 1
ATOM 940 C C . ILE A 1 111 ? -18.182 8.991 13.748 1.00 87.56 111 ILE A C 1
ATOM 942 O O . ILE A 1 111 ? -18.993 9.210 14.649 1.00 87.56 111 ILE A O 1
ATOM 946 N N . LEU A 1 112 ? -17.871 9.926 12.845 1.00 84.38 112 LEU A N 1
ATOM 947 C CA . LEU A 1 112 ? -18.473 11.262 12.838 1.00 84.38 112 LEU A CA 1
ATOM 948 C C . LEU A 1 112 ? -19.996 11.206 12.718 1.00 84.38 112 LEU A C 1
ATOM 950 O O . LEU A 1 112 ? -20.696 11.933 13.422 1.00 84.38 112 LEU A O 1
ATOM 954 N N . ASN A 1 113 ? -20.520 10.342 11.849 1.00 85.56 113 ASN A N 1
ATOM 955 C CA . ASN A 1 113 ? -21.960 10.167 11.689 1.00 85.56 113 ASN A CA 1
ATOM 956 C C . ASN A 1 113 ? -22.618 9.654 12.979 1.00 85.56 113 ASN A C 1
ATOM 958 O O . ASN A 1 113 ? -23.615 10.232 13.414 1.00 85.56 113 ASN A O 1
ATOM 962 N N . ILE A 1 114 ? -22.032 8.643 13.629 1.00 91.38 114 ILE A N 1
ATOM 963 C CA . ILE A 1 114 ? -22.509 8.130 14.925 1.00 91.38 114 ILE A CA 1
ATOM 964 C C . ILE A 1 114 ? -22.465 9.232 15.991 1.00 91.38 114 ILE A C 1
ATOM 966 O O . ILE A 1 114 ? -23.454 9.457 16.690 1.00 91.38 114 ILE A O 1
ATOM 970 N N . ASN A 1 115 ? -21.363 9.979 16.079 1.00 92.69 115 ASN A N 1
ATOM 971 C CA . ASN A 1 115 ? -21.192 11.060 17.053 1.00 92.69 115 ASN A CA 1
ATOM 972 C C . ASN A 1 115 ? -22.175 12.216 16.828 1.00 92.69 115 ASN A C 1
ATOM 974 O O . ASN A 1 115 ? -22.699 12.787 17.784 1.00 92.69 115 ASN A O 1
ATOM 978 N N . ASN A 1 116 ? -22.471 12.549 15.570 1.00 90.94 116 ASN A N 1
ATOM 979 C CA . ASN A 1 116 ? -23.453 13.575 15.222 1.00 90.94 116 ASN A CA 1
ATOM 980 C C . ASN A 1 116 ? -24.877 13.186 15.643 1.00 90.94 116 ASN A C 1
ATOM 982 O O . ASN A 1 116 ? -25.650 14.065 16.039 1.00 90.94 116 ASN A O 1
ATOM 986 N N . MET A 1 117 ? -25.211 11.893 15.576 1.00 93.94 117 MET A N 1
ATOM 987 C CA . MET A 1 117 ? -26.483 11.347 16.061 1.00 93.94 117 MET A CA 1
ATOM 988 C C . MET A 1 117 ? -26.516 11.233 17.594 1.00 93.94 117 MET A C 1
ATOM 990 O O . MET A 1 117 ? -27.568 11.437 18.195 1.00 93.94 117 MET A O 1
ATOM 994 N N . ASN A 1 118 ? -25.364 11.003 18.234 1.00 93.62 118 ASN A N 1
ATOM 995 C CA . ASN A 1 118 ? -25.235 10.738 19.669 1.00 93.62 118 ASN A CA 1
ATOM 996 C C . ASN A 1 118 ? -24.343 11.763 20.395 1.00 93.62 118 ASN A C 1
ATOM 998 O O . ASN A 1 118 ? -23.408 11.412 21.110 1.00 93.62 118 ASN A O 1
ATOM 1002 N N . LYS A 1 119 ? -24.639 13.060 20.249 1.00 91.31 119 LYS A N 1
ATOM 1003 C CA . LYS A 1 119 ? -23.767 14.162 20.721 1.00 91.31 119 LYS A CA 1
ATOM 1004 C C . LYS A 1 119 ? -23.385 14.127 22.206 1.00 91.31 119 LYS A C 1
ATOM 1006 O O . LYS A 1 119 ? -22.344 14.661 22.572 1.00 91.31 119 LYS A O 1
ATOM 1011 N N . ASN A 1 120 ? -24.232 13.546 23.055 1.00 93.19 120 ASN A N 1
ATOM 1012 C CA . ASN A 1 120 ? -24.001 13.460 24.502 1.00 93.19 120 ASN A CA 1
ATOM 1013 C C . ASN A 1 120 ? -23.259 12.183 24.921 1.00 93.19 120 ASN A C 1
ATOM 1015 O O . ASN A 1 120 ? -22.966 12.016 26.102 1.00 93.19 120 ASN A O 1
ATOM 1019 N N . ASP A 1 121 ? -23.005 11.280 23.976 1.00 93.69 121 ASP A N 1
ATOM 1020 C CA . ASP A 1 121 ? -22.394 9.979 24.214 1.00 93.69 121 ASP A CA 1
ATOM 1021 C C . ASP A 1 121 ? -21.509 9.560 23.018 1.00 93.69 121 ASP A C 1
ATOM 1023 O O . ASP A 1 121 ? -21.779 8.550 22.360 1.00 93.69 121 ASP A O 1
ATOM 1027 N N . PRO A 1 122 ? -20.504 10.382 22.653 1.00 95.19 122 PRO A N 1
ATOM 1028 C CA . PRO A 1 122 ? -19.710 10.165 21.452 1.00 95.19 122 PRO A CA 1
ATOM 1029 C C . PRO A 1 122 ? -18.691 9.032 21.626 1.00 95.19 122 PRO A C 1
ATOM 1031 O O . PRO A 1 122 ? -18.250 8.705 22.726 1.00 95.19 122 PRO A O 1
ATOM 1034 N N . ILE A 1 123 ? -18.244 8.490 20.500 1.00 95.38 123 ILE A N 1
ATOM 1035 C CA . ILE A 1 123 ? -17.010 7.723 20.388 1.00 95.38 123 ILE A CA 1
ATOM 1036 C C . ILE A 1 123 ? -15.821 8.693 20.378 1.00 95.38 123 ILE A C 1
ATOM 1038 O O . ILE A 1 123 ? -15.756 9.620 19.565 1.00 95.38 123 ILE A O 1
ATOM 1042 N N . HIS A 1 124 ? -14.852 8.439 21.249 1.00 92.38 124 HIS A N 1
ATOM 1043 C CA . HIS A 1 124 ? -13.562 9.109 21.318 1.00 92.38 124 HIS A CA 1
ATOM 1044 C C . HIS A 1 124 ? -12.520 8.331 20.508 1.00 92.38 124 HIS A C 1
ATOM 1046 O O . HIS A 1 124 ? -12.198 7.190 20.842 1.00 92.38 124 HIS A O 1
ATOM 1052 N N . ILE A 1 125 ? -11.978 8.960 19.464 1.00 89.19 125 ILE A N 1
ATOM 1053 C CA . ILE A 1 125 ? -10.809 8.451 18.737 1.00 89.19 125 ILE A CA 1
ATOM 1054 C C . ILE A 1 125 ? -9.561 8.980 19.434 1.00 89.19 125 ILE A C 1
ATOM 1056 O O . ILE A 1 125 ? -9.446 10.185 19.666 1.00 89.19 125 ILE A O 1
ATOM 1060 N N . ILE A 1 126 ? -8.645 8.085 19.784 1.00 88.38 126 ILE A N 1
ATOM 1061 C CA . ILE A 1 126 ? -7.395 8.416 20.464 1.00 88.38 126 ILE A CA 1
ATOM 1062 C C . ILE A 1 126 ? -6.251 7.762 19.695 1.00 88.38 126 ILE A C 1
ATOM 1064 O O . ILE A 1 126 ? -6.360 6.606 19.297 1.00 88.38 126 ILE A O 1
ATOM 1068 N N . PHE A 1 127 ? -5.152 8.495 19.533 1.00 88.25 127 PHE A N 1
ATOM 1069 C CA . PHE A 1 127 ? -3.890 8.000 18.986 1.00 88.25 127 PHE A CA 1
ATOM 1070 C C . PHE A 1 127 ? -2.903 7.844 20.148 1.00 88.25 127 PHE A C 1
ATOM 1072 O O . PHE A 1 127 ? -2.322 8.833 20.595 1.00 88.25 127 PHE A O 1
ATOM 1079 N N . PRO A 1 128 ? -2.744 6.637 20.717 1.00 90.44 128 PRO A N 1
ATOM 1080 C CA . PRO A 1 128 ? -1.914 6.413 21.901 1.00 90.44 128 PRO A CA 1
ATOM 1081 C C . PRO A 1 128 ? -0.452 6.835 21.759 1.00 90.44 128 PRO A C 1
ATOM 1083 O O . PRO A 1 128 ? 0.214 7.057 22.768 1.00 90.44 128 PRO A O 1
ATOM 1086 N N . GLU A 1 129 ? 0.050 6.919 20.531 1.00 88.00 129 GLU A N 1
ATOM 1087 C CA . GLU A 1 129 ? 1.430 7.286 20.205 1.00 88.00 129 GLU A CA 1
ATOM 1088 C C . GLU A 1 129 ? 1.604 8.799 19.993 1.00 88.00 129 GLU A C 1
ATOM 1090 O O . GLU A 1 129 ? 2.720 9.276 19.781 1.00 88.00 129 GLU A O 1
ATOM 1095 N N . GLU A 1 130 ? 0.527 9.588 20.084 1.00 84.12 130 GLU A N 1
ATOM 1096 C CA . GLU A 1 130 ? 0.590 11.041 19.944 1.00 84.12 130 GLU A CA 1
ATOM 1097 C C . GLU A 1 130 ? 1.573 11.651 20.959 1.00 84.12 130 GLU A C 1
ATOM 1099 O O . GLU A 1 130 ? 1.468 11.448 22.168 1.00 84.12 130 GLU A O 1
ATOM 1104 N N . GLY A 1 131 ? 2.556 12.402 20.452 1.00 80.81 131 GLY A N 1
ATOM 1105 C CA . GLY A 1 131 ? 3.619 13.003 21.263 1.00 80.81 131 GLY A CA 1
ATOM 1106 C C . GLY A 1 131 ? 4.814 12.087 21.556 1.00 80.81 131 GLY A C 1
ATOM 1107 O O . GLY A 1 131 ? 5.776 12.546 22.177 1.00 80.81 131 GLY A O 1
ATOM 1108 N N . PHE A 1 132 ? 4.807 10.832 21.093 1.00 83.12 132 PHE A N 1
ATOM 1109 C CA . PHE A 1 132 ? 5.989 9.974 21.120 1.00 83.12 132 PHE A CA 1
ATOM 1110 C C . PHE A 1 132 ? 7.042 10.486 20.127 1.00 83.12 132 PHE A C 1
ATOM 1112 O O . PHE A 1 132 ? 6.743 10.776 18.968 1.00 83.12 132 PHE A O 1
ATOM 1119 N N . ILE A 1 133 ? 8.289 10.606 20.585 1.00 79.38 133 ILE A N 1
ATOM 1120 C CA . ILE A 1 133 ? 9.420 11.032 19.757 1.00 79.38 133 ILE A CA 1
ATOM 1121 C C . ILE A 1 133 ? 10.274 9.803 19.472 1.00 79.38 133 ILE A C 1
ATOM 1123 O O . ILE A 1 133 ? 10.834 9.198 20.387 1.00 79.38 133 ILE A O 1
ATOM 1127 N N . GLU A 1 134 ? 10.371 9.443 18.196 1.00 76.62 134 GLU A N 1
ATOM 1128 C CA . GLU A 1 134 ? 11.215 8.341 17.752 1.00 76.62 134 GLU A CA 1
ATOM 1129 C C . GLU A 1 134 ? 12.685 8.773 17.706 1.00 76.62 134 GLU A C 1
ATOM 1131 O O . GLU A 1 134 ? 13.078 9.642 16.924 1.00 76.62 134 GLU A O 1
ATOM 1136 N N . ASP A 1 135 ? 13.520 8.130 18.521 1.00 72.25 135 ASP A N 1
ATOM 1137 C CA . ASP A 1 135 ? 14.971 8.224 18.384 1.00 72.25 135 ASP A CA 1
ATOM 1138 C C . ASP A 1 135 ? 15.416 7.301 17.240 1.00 72.25 135 ASP A C 1
ATOM 1140 O O . ASP A 1 135 ? 15.315 6.075 17.341 1.00 72.25 135 ASP A O 1
ATOM 1144 N N . ALA A 1 136 ? 15.931 7.867 16.147 1.00 57.84 136 ALA A N 1
ATOM 1145 C CA . ALA A 1 136 ? 16.394 7.076 15.009 1.00 57.84 136 ALA A CA 1
ATOM 1146 C C . ALA A 1 136 ? 17.594 6.186 15.397 1.00 57.84 136 ALA A C 1
ATOM 1148 O O . ALA A 1 136 ? 18.715 6.670 15.570 1.00 57.84 136 ALA A O 1
ATOM 1149 N N . ASN A 1 137 ? 17.380 4.870 15.495 1.00 61.19 137 ASN A N 1
ATOM 1150 C CA . ASN A 1 137 ? 18.437 3.876 15.683 1.00 61.19 137 ASN A CA 1
ATOM 1151 C C . ASN A 1 137 ? 18.248 2.707 14.708 1.00 61.19 137 ASN A C 1
ATOM 1153 O O . ASN A 1 137 ? 17.336 1.899 14.845 1.00 61.19 137 ASN A O 1
ATOM 1157 N N . TYR A 1 138 ? 19.145 2.612 13.726 1.00 70.69 138 TYR A N 1
ATOM 1158 C CA . TYR A 1 138 ? 19.050 1.660 12.613 1.00 70.69 138 TYR A CA 1
ATOM 1159 C C . TYR A 1 138 ? 19.658 0.276 12.909 1.00 70.69 138 TYR A C 1
ATOM 1161 O O . TYR A 1 138 ? 19.818 -0.533 11.999 1.00 70.69 138 TYR A O 1
ATOM 1169 N N . THR A 1 139 ? 20.037 -0.012 14.157 1.00 80.44 139 THR A N 1
ATOM 1170 C CA . THR A 1 139 ? 20.478 -1.363 14.552 1.00 80.44 139 THR A CA 1
ATOM 1171 C C . THR A 1 139 ? 19.277 -2.250 14.887 1.00 80.44 139 THR A C 1
ATOM 1173 O O . THR A 1 139 ? 18.280 -1.753 15.398 1.00 80.44 139 THR A O 1
ATOM 1176 N N . LEU A 1 140 ? 19.377 -3.572 14.686 1.00 76.38 140 LEU A N 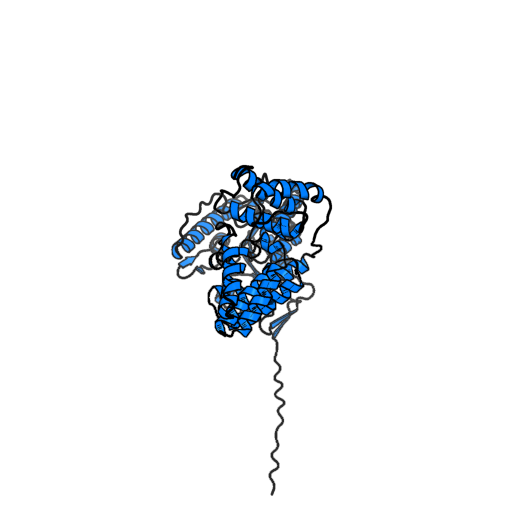1
ATOM 1177 C CA . LEU A 1 140 ? 18.297 -4.519 15.036 1.00 76.38 140 LEU A CA 1
ATOM 1178 C C . LEU A 1 140 ? 17.891 -4.421 16.517 1.00 76.38 140 LEU A C 1
ATOM 1180 O O . LEU A 1 140 ? 16.711 -4.426 16.857 1.00 76.38 140 LEU A O 1
ATOM 1184 N N . LYS A 1 141 ? 18.884 -4.269 17.404 1.00 83.06 141 LYS A N 1
ATOM 1185 C CA . LYS A 1 141 ? 18.655 -4.027 18.833 1.00 83.06 141 LYS A CA 1
ATOM 1186 C C . LYS A 1 141 ? 17.934 -2.700 19.066 1.00 83.06 141 LYS A C 1
ATOM 1188 O O . LYS A 1 141 ? 16.968 -2.660 19.816 1.00 83.06 141 LYS A O 1
ATOM 1193 N N . GLY A 1 142 ? 18.397 -1.635 18.412 1.00 82.38 142 GLY A N 1
ATOM 1194 C CA . GLY A 1 142 ? 17.791 -0.310 18.496 1.00 82.38 142 GLY A CA 1
ATOM 1195 C C . GLY A 1 142 ? 16.338 -0.287 18.029 1.00 82.38 142 GLY A C 1
ATOM 1196 O O . GLY A 1 142 ? 15.514 0.344 18.679 1.00 82.38 142 GLY A O 1
ATOM 1197 N N . GLN A 1 143 ? 16.008 -1.031 16.972 1.00 79.81 143 GLN A N 1
ATOM 1198 C CA . GLN A 1 143 ? 14.631 -1.216 16.507 1.00 79.81 143 GLN A CA 1
ATOM 1199 C C . GLN A 1 143 ? 13.770 -1.917 17.565 1.00 79.81 143 GLN A C 1
ATOM 1201 O O . GLN A 1 143 ? 12.688 -1.435 17.884 1.00 79.81 143 GLN A O 1
ATOM 1206 N N . CYS A 1 144 ? 14.261 -3.001 18.179 1.00 84.94 144 CYS A N 1
ATOM 1207 C CA . CYS A 1 144 ? 13.529 -3.674 19.257 1.00 84.94 144 CYS A CA 1
ATOM 1208 C C . CYS A 1 144 ? 13.352 -2.781 20.500 1.00 84.94 144 CYS A C 1
ATOM 1210 O O . CYS A 1 144 ? 12.295 -2.788 21.131 1.00 84.94 144 CYS A O 1
ATOM 1212 N N . GLU A 1 145 ? 14.375 -2.011 20.881 1.00 88.00 145 GLU A N 1
ATOM 1213 C CA . GLU A 1 145 ? 14.290 -1.046 21.984 1.00 88.00 145 GLU A CA 1
ATOM 1214 C C . GLU A 1 145 ? 13.280 0.068 21.677 1.00 88.00 145 GLU A C 1
ATOM 1216 O O . GLU A 1 145 ? 12.532 0.474 22.567 1.00 88.00 145 GLU A O 1
ATOM 1221 N N . LEU A 1 146 ? 13.231 0.538 20.427 1.00 86.19 146 LEU A N 1
ATOM 1222 C CA . LEU A 1 146 ? 12.257 1.524 19.969 1.00 86.19 146 LEU A CA 1
ATOM 1223 C C . LEU A 1 146 ? 10.830 0.970 20.039 1.00 86.19 146 LEU A C 1
ATOM 1225 O O . LEU A 1 146 ? 9.977 1.630 20.624 1.00 86.19 146 LEU A O 1
ATOM 1229 N N . LEU A 1 147 ? 10.589 -0.247 19.535 1.00 87.56 147 LEU A N 1
ATOM 1230 C CA . LEU A 1 147 ? 9.284 -0.916 19.621 1.00 87.56 147 LEU A CA 1
ATOM 1231 C C . LEU A 1 147 ? 8.817 -1.066 21.073 1.00 87.56 147 LEU A C 1
ATOM 1233 O O . LEU A 1 147 ? 7.694 -0.699 21.399 1.00 87.56 147 LEU A O 1
ATOM 1237 N N . ASN A 1 148 ? 9.697 -1.512 21.975 1.00 91.56 148 ASN A N 1
ATOM 1238 C CA . ASN A 1 148 ? 9.374 -1.605 23.402 1.00 91.56 148 ASN A CA 1
ATOM 1239 C C . ASN A 1 148 ? 9.023 -0.238 24.016 1.00 91.56 148 ASN A C 1
ATOM 1241 O O . ASN A 1 148 ? 8.075 -0.137 24.792 1.00 91.56 148 ASN A O 1
ATOM 1245 N N . LYS A 1 149 ? 9.774 0.825 23.690 1.00 92.31 149 LYS A N 1
ATOM 1246 C CA . LYS A 1 149 ? 9.471 2.186 24.169 1.00 92.31 149 LYS A CA 1
ATOM 1247 C C . LYS A 1 149 ? 8.130 2.684 23.630 1.00 92.31 149 LYS A C 1
ATOM 1249 O O . LYS A 1 149 ? 7.356 3.250 24.401 1.00 92.31 149 LYS A O 1
ATOM 1254 N N . ARG A 1 150 ? 7.876 2.473 22.336 1.00 90.88 150 ARG A N 1
ATOM 1255 C CA . ARG A 1 150 ? 6.649 2.878 21.644 1.00 90.88 150 ARG A CA 1
ATOM 1256 C C . ARG A 1 150 ? 5.437 2.182 22.250 1.00 90.88 150 ARG A C 1
ATOM 1258 O O . ARG A 1 150 ? 4.521 2.853 22.712 1.00 90.88 150 ARG A O 1
ATOM 1265 N N . ASP A 1 151 ? 5.490 0.860 22.377 1.00 94.06 151 ASP A N 1
ATOM 1266 C CA . ASP A 1 151 ? 4.392 0.068 22.932 1.00 94.06 151 ASP A CA 1
ATOM 1267 C C . ASP A 1 151 ? 4.161 0.354 24.415 1.00 94.06 151 ASP A C 1
ATOM 1269 O O . ASP A 1 151 ? 3.014 0.449 24.849 1.00 94.06 151 ASP A O 1
ATOM 1273 N N . TYR A 1 152 ? 5.226 0.568 25.197 1.00 95.31 152 TYR A N 1
ATOM 1274 C CA . TYR A 1 152 ? 5.106 0.995 26.592 1.00 95.31 152 TYR A CA 1
ATOM 1275 C C . TYR A 1 152 ? 4.445 2.376 26.728 1.00 95.31 152 TYR A C 1
ATOM 1277 O O . TYR A 1 152 ? 3.652 2.598 27.651 1.00 95.31 152 TYR A O 1
ATOM 1285 N N . TYR A 1 153 ? 4.763 3.309 25.831 1.00 95.00 153 TYR A N 1
ATOM 1286 C CA . TYR A 1 153 ? 4.148 4.633 25.794 1.00 95.00 153 TYR A CA 1
ATOM 1287 C C . TYR A 1 153 ? 2.665 4.538 25.408 1.00 95.00 153 TYR A C 1
ATOM 1289 O O . TYR A 1 153 ? 1.801 5.006 26.154 1.00 95.00 153 TYR A O 1
ATOM 1297 N N . ALA A 1 154 ? 2.370 3.841 24.308 1.00 95.00 154 ALA A N 1
ATOM 1298 C CA . ALA A 1 154 ? 1.023 3.629 23.795 1.00 95.00 154 ALA A CA 1
ATOM 1299 C C . ALA A 1 154 ? 0.110 2.962 24.835 1.00 95.00 154 ALA A C 1
ATOM 1301 O O . ALA A 1 154 ? -0.945 3.501 25.174 1.00 95.00 154 ALA A O 1
ATOM 1302 N N . GLN A 1 155 ? 0.528 1.837 25.427 1.00 96.56 155 GLN A N 1
ATOM 1303 C CA . GLN A 1 155 ? -0.277 1.142 26.439 1.00 96.56 155 GLN A CA 1
ATOM 1304 C C . GLN A 1 155 ? -0.546 2.013 27.677 1.00 96.56 155 GLN A C 1
ATOM 1306 O O . GLN A 1 155 ? -1.658 1.995 28.202 1.00 96.56 155 GLN A O 1
ATOM 1311 N N . SER A 1 156 ? 0.424 2.836 28.101 1.00 96.50 156 SER A N 1
ATOM 1312 C CA . SER A 1 156 ? 0.247 3.744 29.244 1.00 96.50 156 SER A CA 1
ATOM 1313 C C . SER A 1 156 ? -0.852 4.769 28.963 1.00 96.50 156 SER A C 1
ATOM 1315 O O . SER A 1 156 ? -1.689 5.043 29.825 1.00 96.50 156 SER A O 1
ATOM 1317 N N . ASN A 1 157 ? -0.878 5.312 27.744 1.00 95.62 157 ASN A N 1
ATOM 1318 C CA . ASN A 1 157 ? -1.894 6.266 27.310 1.00 95.62 157 ASN A CA 1
ATOM 1319 C C . ASN A 1 157 ? -3.270 5.608 27.138 1.00 95.62 157 ASN A C 1
ATOM 1321 O O . ASN A 1 157 ? -4.271 6.203 27.535 1.00 95.62 157 ASN A O 1
ATOM 1325 N N . ILE A 1 158 ? -3.331 4.373 26.626 1.00 97.00 158 ILE A N 1
ATOM 1326 C CA . ILE A 1 158 ? -4.574 3.586 26.555 1.00 97.00 158 ILE A CA 1
ATOM 1327 C C . ILE A 1 158 ? -5.163 3.401 27.957 1.00 97.00 158 ILE A C 1
ATOM 1329 O O . ILE A 1 158 ? -6.323 3.746 28.191 1.00 97.00 158 ILE A O 1
ATOM 1333 N N . ILE A 1 159 ? -4.358 2.902 28.903 1.00 97.38 159 ILE A N 1
ATOM 1334 C CA . ILE A 1 159 ? -4.799 2.648 30.280 1.00 97.38 159 ILE A CA 1
ATOM 1335 C C . ILE A 1 159 ? -5.295 3.940 30.925 1.00 97.38 159 ILE A C 1
ATOM 1337 O O . ILE A 1 159 ? -6.425 3.990 31.416 1.00 97.38 159 ILE A O 1
ATOM 1341 N N . LYS A 1 160 ? -4.495 5.008 30.854 1.00 95.88 160 LYS A N 1
ATOM 1342 C CA . LYS A 1 160 ? -4.829 6.312 31.434 1.00 95.88 160 LYS A CA 1
ATOM 1343 C C . LYS A 1 160 ? -6.140 6.884 30.887 1.00 95.88 160 LYS A C 1
ATOM 1345 O O . LYS A 1 160 ? -6.934 7.422 31.657 1.00 95.88 160 LYS A O 1
ATOM 1350 N N . SER A 1 161 ? -6.391 6.756 29.584 1.00 94.62 161 SER A N 1
ATOM 1351 C CA . SER A 1 161 ? -7.644 7.205 28.962 1.00 94.62 161 SER A CA 1
ATOM 1352 C C . SER A 1 161 ? -8.867 6.447 29.481 1.00 94.62 161 SER A C 1
ATOM 1354 O O . SER A 1 161 ? -9.954 7.017 29.566 1.00 94.62 161 SER A O 1
ATOM 1356 N N . LEU A 1 162 ? -8.701 5.180 29.871 1.00 96.19 162 LEU A N 1
ATOM 1357 C CA . LEU A 1 162 ? -9.798 4.339 30.344 1.00 96.19 162 LEU A CA 1
ATOM 1358 C C . LEU A 1 162 ? -9.982 4.334 31.864 1.00 96.19 162 LEU A C 1
ATOM 1360 O O . LEU A 1 162 ? -11.096 4.057 32.308 1.00 96.19 162 LEU A O 1
ATOM 1364 N N . GLU A 1 163 ? -8.968 4.652 32.670 1.00 93.00 163 GLU A N 1
ATOM 1365 C CA . GLU A 1 163 ? -9.079 4.689 34.141 1.00 93.00 163 GLU A CA 1
ATOM 1366 C C . GLU A 1 163 ? -10.175 5.652 34.641 1.00 93.00 163 GLU A C 1
ATOM 1368 O O . GLU A 1 163 ? -10.806 5.391 35.665 1.00 93.00 163 GLU A O 1
ATOM 1373 N N . GLY A 1 164 ? -10.456 6.728 33.897 1.00 84.56 164 GLY A N 1
ATOM 1374 C CA . GLY A 1 164 ? -11.515 7.697 34.215 1.00 84.56 164 GLY A CA 1
ATOM 1375 C C . GLY A 1 164 ? -12.894 7.395 33.613 1.00 84.56 164 GLY A C 1
ATOM 1376 O O . GLY A 1 164 ? -13.841 8.139 33.865 1.00 84.56 164 GLY A O 1
ATOM 1377 N N . SER A 1 165 ? -13.019 6.339 32.809 1.00 93.56 165 SER A N 1
ATOM 1378 C CA . SER A 1 165 ? -14.241 6.039 32.047 1.00 93.56 165 SER A CA 1
ATOM 1379 C C . SER A 1 165 ? -15.227 5.162 32.829 1.00 93.56 165 SER A C 1
ATOM 1381 O O . SER A 1 165 ? -14.851 4.366 33.697 1.00 93.56 165 SER A O 1
ATOM 1383 N N . LYS A 1 166 ? -16.523 5.261 32.512 1.00 94.38 166 LYS A N 1
ATOM 1384 C CA . LYS A 1 166 ? -17.563 4.443 33.156 1.00 94.38 166 LYS A CA 1
ATOM 1385 C C . LYS A 1 166 ? -17.367 2.964 32.818 1.00 94.38 166 LYS A C 1
ATOM 1387 O O . LYS A 1 166 ? -16.815 2.591 31.785 1.00 94.38 166 LYS A O 1
ATOM 1392 N N . LYS A 1 167 ? -17.891 2.069 33.660 1.00 90.25 167 LYS A N 1
ATOM 1393 C CA . LYS A 1 167 ? -17.837 0.614 33.411 1.00 90.25 167 LYS A CA 1
ATOM 1394 C C . LYS A 1 167 ? -18.558 0.197 32.117 1.00 90.25 167 LYS A C 1
ATOM 1396 O O . LYS A 1 167 ? -18.151 -0.776 31.486 1.00 90.25 167 LYS A O 1
ATOM 1401 N N . SER A 1 168 ? -19.622 0.913 31.756 1.00 93.88 168 SER A N 1
ATOM 1402 C CA . SER A 1 168 ? -20.386 0.703 30.521 1.00 93.88 168 SER A CA 1
ATOM 1403 C C . SER A 1 168 ? -19.646 1.168 29.269 1.00 93.88 168 SER A C 1
ATOM 1405 O O . SER A 1 168 ? -19.972 0.704 28.189 1.00 93.88 168 SER A O 1
ATOM 1407 N N . GLU A 1 169 ? -18.666 2.061 29.406 1.00 97.19 169 GLU A N 1
ATOM 1408 C CA . GLU A 1 169 ? -17.901 2.601 28.284 1.00 97.19 169 GLU A CA 1
ATOM 1409 C C . GLU A 1 169 ? -16.767 1.632 27.950 1.00 97.19 169 GLU A C 1
ATOM 1411 O O . GLU A 1 169 ? -15.945 1.292 28.807 1.00 97.19 169 GLU A O 1
ATOM 1416 N N . LYS A 1 170 ? -16.748 1.136 26.720 1.00 98.25 170 LYS A N 1
ATOM 1417 C CA . LYS A 1 170 ? -15.849 0.077 26.258 1.00 98.25 170 LYS A CA 1
ATOM 1418 C C . LYS A 1 170 ? -14.857 0.618 25.250 1.00 98.25 170 LYS A C 1
ATOM 1420 O O . LYS A 1 170 ? -15.086 1.664 24.636 1.00 98.25 170 LYS A O 1
ATOM 1425 N N . ALA A 1 171 ? -13.771 -0.120 25.080 1.00 98.19 171 ALA A N 1
ATOM 1426 C CA . ALA A 1 171 ? -12.704 0.248 24.176 1.00 98.19 171 ALA A CA 1
ATOM 1427 C C . ALA A 1 171 ? -12.403 -0.829 23.143 1.00 98.19 171 ALA A C 1
ATOM 1429 O O . ALA A 1 171 ? -12.393 -2.018 23.467 1.00 98.19 171 ALA A O 1
ATOM 1430 N N . ILE A 1 172 ? -12.053 -0.382 21.942 1.00 97.62 172 ILE A N 1
ATOM 1431 C CA . ILE A 1 172 ? -11.375 -1.195 20.941 1.00 97.62 172 ILE A CA 1
ATOM 1432 C C . ILE A 1 172 ? -10.008 -0.583 20.657 1.00 97.62 172 ILE A C 1
ATOM 1434 O O . ILE A 1 172 ? -9.896 0.621 20.446 1.00 97.62 172 ILE A O 1
ATOM 1438 N N . VAL A 1 173 ? -8.976 -1.421 20.656 1.00 96.19 173 VAL A N 1
ATOM 1439 C CA . VAL A 1 173 ? -7.650 -1.097 20.122 1.00 96.19 173 VAL A CA 1
ATOM 1440 C C . VAL A 1 173 ? -7.553 -1.753 18.753 1.00 96.19 173 VAL A C 1
ATOM 1442 O O . VAL A 1 173 ? -7.638 -2.975 18.674 1.00 96.19 173 VAL A O 1
ATOM 1445 N N . PHE A 1 174 ? -7.433 -0.959 17.693 1.00 91.56 174 PHE A N 1
ATOM 1446 C CA . PHE A 1 174 ? -7.376 -1.428 16.310 1.00 91.56 174 PHE A CA 1
ATOM 1447 C C . PHE A 1 174 ? -6.000 -1.086 15.722 1.00 91.56 174 PHE A C 1
ATOM 1449 O O . PHE A 1 174 ? -5.715 0.076 15.440 1.00 91.56 174 PHE A O 1
ATOM 1456 N N . TYR A 1 175 ? -5.127 -2.092 15.674 1.00 90.25 175 TYR A N 1
ATOM 1457 C CA . TYR A 1 175 ? -3.669 -1.969 15.518 1.00 90.25 175 TYR A CA 1
ATOM 1458 C C . TYR A 1 175 ? -3.119 -3.146 14.700 1.00 90.25 175 TYR A C 1
ATOM 1460 O O . TYR A 1 175 ? -3.767 -4.195 14.599 1.00 90.25 175 TYR A O 1
ATOM 1468 N N . GLY A 1 176 ? -1.880 -3.030 14.220 1.00 87.50 176 GLY A N 1
ATOM 1469 C CA . GLY A 1 176 ? -1.135 -4.134 13.632 1.00 87.50 176 GLY A CA 1
ATOM 1470 C C . GLY A 1 176 ? -1.075 -5.336 14.580 1.00 87.50 176 GLY A C 1
ATOM 1471 O O . GLY A 1 176 ? -0.846 -5.205 15.786 1.00 87.50 176 GLY A O 1
ATOM 1472 N N . SER A 1 177 ? -1.312 -6.534 14.039 1.00 88.44 177 SER A N 1
ATOM 1473 C CA . SER A 1 177 ? -1.577 -7.743 14.831 1.00 88.44 177 SER A CA 1
ATOM 1474 C C . SER A 1 177 ? -0.511 -8.038 15.883 1.00 88.44 177 SER A C 1
ATOM 1476 O O . SER A 1 177 ? -0.866 -8.369 17.013 1.00 88.44 177 SER A O 1
ATOM 1478 N N . ASP A 1 178 ? 0.771 -7.876 15.547 1.00 88.94 178 ASP A N 1
ATOM 1479 C CA . ASP A 1 178 ? 1.879 -8.212 16.448 1.00 88.94 178 ASP A CA 1
ATOM 1480 C C . ASP A 1 178 ? 1.877 -7.372 17.739 1.00 88.94 178 ASP A C 1
ATOM 1482 O O . ASP A 1 178 ? 2.170 -7.897 18.819 1.00 88.94 178 ASP A O 1
ATOM 1486 N N . HIS A 1 179 ? 1.393 -6.123 17.682 1.00 92.56 179 HIS A N 1
ATOM 1487 C CA . HIS A 1 179 ? 1.203 -5.282 18.871 1.00 92.56 179 HIS A CA 1
ATOM 1488 C C . HIS A 1 179 ? 0.183 -5.875 19.854 1.00 92.56 179 HIS A C 1
ATOM 1490 O O . HIS A 1 179 ? 0.233 -5.600 21.051 1.00 92.56 179 HIS A O 1
ATOM 1496 N N . GLY A 1 180 ? -0.728 -6.720 19.371 1.00 92.44 180 GLY A N 1
ATOM 1497 C CA . GLY A 1 180 ? -1.777 -7.363 20.155 1.00 92.44 180 GLY A CA 1
ATOM 1498 C C . GLY A 1 180 ? -1.363 -8.639 20.863 1.00 92.44 180 GLY A C 1
ATOM 1499 O O . GLY A 1 180 ? -2.190 -9.209 21.578 1.00 92.44 180 GLY A O 1
ATOM 1500 N N . ASN A 1 181 ? -0.135 -9.126 20.665 1.00 91.25 181 ASN A N 1
ATOM 1501 C CA . ASN A 1 181 ? 0.312 -10.375 21.275 1.00 91.25 181 ASN A CA 1
ATOM 1502 C C . ASN A 1 181 ? 0.249 -10.298 22.809 1.00 91.25 181 ASN A C 1
ATOM 1504 O O . ASN A 1 181 ? 0.701 -9.327 23.404 1.00 91.25 181 ASN A O 1
ATOM 1508 N N . ARG A 1 182 ? -0.292 -11.325 23.474 1.00 92.62 182 ARG A N 1
ATOM 1509 C CA . ARG A 1 182 ? -0.331 -11.368 24.950 1.00 92.62 182 ARG A CA 1
ATOM 1510 C C . ARG A 1 182 ? 0.926 -11.964 25.592 1.00 92.62 182 ARG A C 1
ATOM 1512 O O . ARG A 1 182 ? 1.050 -11.939 26.813 1.00 92.62 182 ARG A O 1
ATOM 1519 N N . ASN A 1 183 ? 1.837 -12.497 24.780 1.00 91.38 183 ASN A N 1
ATOM 1520 C CA . ASN A 1 183 ? 3.110 -13.078 25.193 1.00 91.38 183 ASN A CA 1
ATOM 1521 C C . ASN A 1 183 ? 4.275 -12.211 24.698 1.00 91.38 183 ASN A C 1
ATOM 1523 O O . ASN A 1 183 ? 4.196 -11.609 23.629 1.00 91.38 183 ASN A O 1
ATOM 1527 N N . VAL A 1 184 ? 5.380 -12.200 25.448 1.00 91.12 184 VAL A N 1
ATOM 1528 C CA . VAL A 1 184 ? 6.636 -11.581 24.997 1.00 91.12 184 VAL A CA 1
ATOM 1529 C C . VAL A 1 184 ? 7.137 -12.318 23.754 1.00 91.12 184 VAL A C 1
ATOM 1531 O O . VAL A 1 184 ? 7.284 -13.542 23.771 1.00 91.12 184 VAL A O 1
ATOM 1534 N N . GLN A 1 185 ? 7.383 -11.573 22.679 1.00 86.38 185 GLN A N 1
ATOM 1535 C CA . GLN A 1 185 ? 7.864 -12.099 21.406 1.00 86.38 185 GLN A CA 1
ATOM 1536 C C . GLN A 1 185 ? 9.379 -11.928 21.277 1.00 86.38 185 GLN A C 1
ATOM 1538 O O . GLN A 1 185 ? 9.981 -11.047 21.890 1.00 86.38 185 GLN A O 1
ATOM 1543 N N . LYS A 1 186 ? 9.994 -12.748 20.420 1.00 83.81 186 LYS A N 1
ATOM 1544 C CA . LYS A 1 186 ? 11.365 -12.531 19.953 1.00 83.81 186 LYS A CA 1
ATOM 1545 C C . LYS A 1 186 ? 11.336 -11.722 18.660 1.00 83.81 186 LYS A C 1
ATOM 1547 O O . LYS A 1 186 ? 10.904 -12.231 17.629 1.00 83.81 186 LYS A O 1
ATOM 1552 N N . PHE A 1 187 ? 11.806 -10.480 18.715 1.00 73.75 187 PHE A N 1
ATOM 1553 C CA . PHE A 1 187 ? 12.099 -9.677 17.531 1.00 73.75 187 PHE A CA 1
ATOM 1554 C C . PHE A 1 187 ? 13.587 -9.839 17.207 1.00 73.75 187 PHE A C 1
ATOM 1556 O O . PHE A 1 187 ? 14.457 -9.284 17.886 1.00 73.75 187 PHE A O 1
ATOM 1563 N N . TYR A 1 188 ? 13.879 -10.678 16.210 1.00 74.94 188 TYR A N 1
ATOM 1564 C CA . TYR A 1 188 ? 15.200 -11.285 16.017 1.00 74.94 188 TYR A CA 1
ATOM 1565 C C . TYR A 1 188 ? 15.621 -12.079 17.270 1.00 74.94 188 TYR A C 1
ATOM 1567 O O . TYR A 1 188 ? 15.005 -13.097 17.572 1.00 74.94 188 TYR A O 1
ATOM 1575 N N . ASP A 1 189 ? 16.607 -11.594 18.029 1.00 84.12 189 ASP A N 1
ATOM 1576 C CA . ASP A 1 189 ? 17.093 -12.216 19.272 1.00 84.12 189 ASP A CA 1
ATOM 1577 C C . ASP A 1 189 ? 16.698 -11.433 20.538 1.00 84.12 189 ASP A C 1
ATOM 1579 O O . ASP A 1 189 ? 17.061 -11.809 21.658 1.00 84.12 189 ASP A O 1
ATOM 1583 N N . PHE A 1 190 ? 15.951 -10.338 20.383 1.00 86.88 190 PHE A N 1
ATOM 1584 C CA . PHE A 1 190 ? 15.600 -9.427 21.468 1.00 86.88 190 PHE A CA 1
ATOM 1585 C C . PHE A 1 190 ? 14.152 -9.623 21.915 1.00 86.88 190 PHE A C 1
ATOM 1587 O O . PHE A 1 190 ? 13.273 -9.918 21.107 1.00 86.88 190 PHE A O 1
ATOM 1594 N N . ASP A 1 191 ? 13.912 -9.473 23.217 1.00 93.12 191 ASP A N 1
ATOM 1595 C CA . ASP A 1 191 ? 12.568 -9.557 23.780 1.00 93.12 191 ASP A CA 1
ATOM 1596 C C . ASP A 1 191 ? 11.789 -8.277 23.483 1.00 93.12 191 ASP A C 1
ATOM 1598 O O . ASP A 1 191 ? 12.186 -7.174 23.872 1.00 93.12 191 ASP A O 1
ATOM 1602 N N . TRP A 1 192 ? 10.655 -8.443 22.817 1.00 92.25 192 TRP A N 1
ATOM 1603 C CA . TRP A 1 192 ? 9.681 -7.395 22.582 1.00 92.25 192 TRP A CA 1
ATOM 1604 C C . TRP A 1 192 ? 8.420 -7.684 23.394 1.00 92.25 192 TRP A C 1
ATOM 1606 O O . TRP A 1 192 ? 7.754 -8.710 23.228 1.00 92.25 192 TRP A O 1
ATOM 1616 N N . LYS A 1 193 ? 8.115 -6.771 24.314 1.00 95.12 193 LYS A N 1
ATOM 1617 C CA . LYS A 1 193 ? 6.890 -6.767 25.101 1.00 95.12 193 LYS A CA 1
ATOM 1618 C C . LYS A 1 193 ? 5.892 -5.824 24.437 1.00 95.12 193 LYS A C 1
ATOM 1620 O O . LYS A 1 193 ? 6.005 -4.609 24.573 1.00 95.12 193 LYS A O 1
ATOM 1625 N N . SER A 1 194 ? 4.939 -6.397 23.714 1.00 94.44 194 SER A N 1
ATOM 1626 C CA . SER A 1 194 ? 3.958 -5.623 22.963 1.00 94.44 194 SER A CA 1
ATOM 1627 C C . SER A 1 194 ? 2.823 -5.074 23.832 1.00 94.44 194 SER A C 1
ATOM 1629 O O . SER A 1 194 ? 2.667 -5.455 25.000 1.00 94.44 194 SER A O 1
ATOM 1631 N N . ILE A 1 195 ? 2.008 -4.178 23.261 1.00 95.94 195 ILE A N 1
ATOM 1632 C CA . ILE A 1 195 ? 0.837 -3.565 23.917 1.00 95.94 195 ILE A CA 1
ATOM 1633 C C . ILE A 1 195 ? -0.068 -4.638 24.539 1.00 95.94 195 ILE A C 1
ATOM 1635 O O . ILE A 1 195 ? -0.478 -4.512 25.694 1.00 95.94 195 ILE A O 1
ATOM 1639 N N . GLY A 1 196 ? -0.344 -5.722 23.810 1.00 96.38 196 GLY A N 1
ATOM 1640 C CA . GLY A 1 196 ? -1.199 -6.818 24.259 1.00 96.38 196 GLY A CA 1
ATOM 1641 C C . GLY A 1 196 ? -0.714 -7.487 25.547 1.00 96.38 196 GLY A C 1
ATOM 1642 O O . GLY A 1 196 ? -1.543 -7.851 26.382 1.00 96.38 196 GLY A O 1
ATOM 1643 N N . VAL A 1 197 ? 0.602 -7.583 25.770 1.00 96.69 197 VAL A N 1
ATOM 1644 C CA . VAL A 1 197 ? 1.168 -8.122 27.017 1.00 96.69 197 VAL A CA 1
ATOM 1645 C C . VAL A 1 197 ? 0.802 -7.216 28.190 1.00 96.69 197 VAL A C 1
ATOM 1647 O O . VAL A 1 197 ? 0.291 -7.691 29.202 1.00 96.69 197 VAL A O 1
ATOM 1650 N N . TYR A 1 198 ? 1.017 -5.905 28.044 1.00 97.31 198 TYR A N 1
ATOM 1651 C CA . TYR A 1 198 ? 0.711 -4.927 29.090 1.00 97.31 198 TYR A CA 1
ATOM 1652 C C . TYR A 1 198 ? -0.788 -4.860 29.399 1.00 97.31 198 TYR A C 1
ATOM 1654 O O . TYR A 1 198 ? -1.184 -4.874 30.566 1.00 97.31 198 TYR A O 1
ATOM 1662 N N . LEU A 1 199 ? -1.638 -4.837 28.368 1.00 97.38 199 LEU A N 1
ATOM 1663 C CA . LEU A 1 199 ? -3.090 -4.796 28.549 1.00 97.38 199 LEU A CA 1
ATOM 1664 C C . LEU A 1 199 ? -3.621 -6.079 29.200 1.00 97.38 199 LEU A C 1
ATOM 1666 O O . LEU A 1 199 ? -4.498 -6.006 30.062 1.00 97.38 199 LEU A O 1
ATOM 1670 N N . ASN A 1 200 ? -3.070 -7.241 28.841 1.00 96.88 200 ASN A N 1
ATOM 1671 C CA . ASN A 1 200 ? -3.414 -8.510 29.472 1.00 96.88 200 ASN A CA 1
ATOM 1672 C C . ASN A 1 200 ? -2.999 -8.547 30.953 1.00 96.88 200 ASN A C 1
ATOM 1674 O O . ASN A 1 200 ? -3.789 -8.975 31.792 1.00 96.88 200 ASN A O 1
ATOM 1678 N N . GLU A 1 201 ? -1.800 -8.062 31.293 1.00 96.75 201 GLU A N 1
ATOM 1679 C CA . GLU A 1 201 ? -1.344 -7.949 32.686 1.00 96.75 201 GLU A CA 1
ATOM 1680 C C . GLU A 1 201 ? -2.234 -7.005 33.512 1.00 96.75 201 GLU A C 1
ATOM 1682 O O . GLU A 1 201 ? -2.569 -7.324 34.653 1.00 96.75 201 GLU A O 1
ATOM 1687 N N . TYR A 1 202 ? -2.641 -5.864 32.945 1.00 97.44 202 TYR A N 1
ATOM 1688 C CA . TYR A 1 202 ? -3.402 -4.840 33.664 1.00 97.44 202 TYR A CA 1
ATOM 1689 C C . TYR A 1 202 ? -4.899 -5.175 33.796 1.00 97.44 202 TYR A C 1
ATOM 1691 O O . TYR A 1 202 ? -5.471 -5.097 34.883 1.00 97.44 202 TYR A O 1
ATOM 1699 N N . TYR A 1 203 ? -5.562 -5.560 32.701 1.00 96.50 203 TYR A N 1
ATOM 1700 C CA . TYR A 1 203 ? -7.012 -5.796 32.679 1.00 96.50 203 TYR A CA 1
ATOM 1701 C C . TYR A 1 203 ? -7.402 -7.256 32.947 1.00 96.50 203 TYR A C 1
ATOM 1703 O O . TYR A 1 203 ? -8.557 -7.522 33.312 1.00 96.50 203 TYR A O 1
ATOM 1711 N N . GLY A 1 204 ? -6.474 -8.205 32.779 1.00 95.31 204 GLY A N 1
ATOM 1712 C CA . GLY A 1 204 ? -6.705 -9.637 32.963 1.00 95.31 204 GLY A CA 1
ATOM 1713 C C . GLY A 1 204 ? -7.932 -10.121 32.190 1.00 95.31 204 GLY A C 1
ATOM 1714 O O . GLY A 1 204 ? -8.066 -9.897 30.992 1.00 95.31 204 GLY A O 1
ATOM 1715 N N . LYS A 1 205 ? -8.900 -10.711 32.900 1.00 95.81 205 LYS A N 1
ATOM 1716 C CA . LYS A 1 205 ? -10.158 -11.219 32.314 1.00 95.81 205 LYS A CA 1
ATOM 1717 C C . LYS A 1 205 ? -11.029 -10.168 31.603 1.00 95.81 205 LYS A C 1
ATOM 1719 O O . LYS A 1 205 ? -11.986 -10.542 30.933 1.00 95.81 205 LYS A O 1
ATOM 1724 N N . ASN A 1 206 ? -10.764 -8.874 31.805 1.00 96.88 206 ASN A N 1
ATOM 1725 C CA . ASN A 1 206 ? -11.474 -7.781 31.135 1.00 96.88 206 ASN A CA 1
ATOM 1726 C C . ASN A 1 206 ? -10.788 -7.338 29.831 1.00 96.88 206 ASN A C 1
ATOM 1728 O O . ASN A 1 206 ? -11.173 -6.305 29.280 1.00 96.88 206 ASN A O 1
ATOM 1732 N N . PHE A 1 207 ? -9.790 -8.088 29.365 1.00 97.50 207 PHE A N 1
ATOM 1733 C CA . PHE A 1 207 ? -9.122 -7.921 28.084 1.00 97.50 207 PHE A CA 1
ATOM 1734 C C . PHE A 1 207 ? -9.306 -9.168 27.221 1.00 97.50 207 PHE A C 1
ATOM 1736 O O . PHE A 1 207 ? -9.439 -10.281 27.726 1.00 97.50 207 PHE A O 1
ATOM 1743 N N . VAL A 1 208 ? -9.329 -8.964 25.910 1.00 96.88 208 VAL A N 1
ATOM 1744 C CA . VAL A 1 208 ? -9.259 -10.026 24.908 1.00 96.88 208 VAL A CA 1
ATOM 1745 C C . VAL A 1 208 ? -8.560 -9.501 23.677 1.00 96.88 208 VAL A C 1
ATOM 1747 O O . VAL A 1 208 ? -8.741 -8.340 23.314 1.00 96.88 208 VAL A O 1
ATOM 1750 N N . ASN A 1 209 ? -7.798 -10.364 23.019 1.00 95.94 209 ASN A N 1
ATOM 1751 C CA . ASN A 1 209 ? -7.160 -10.054 21.758 1.00 95.94 209 ASN A CA 1
ATOM 1752 C C . ASN A 1 209 ? -7.647 -10.970 20.633 1.00 95.94 209 ASN A C 1
ATOM 1754 O O . ASN A 1 209 ? -7.771 -12.192 20.769 1.00 95.94 209 ASN A O 1
ATOM 1758 N N . TYR A 1 210 ? -7.907 -10.327 19.508 1.00 94.81 210 TYR A N 1
ATOM 1759 C CA . TYR A 1 210 ? -8.242 -10.924 18.236 1.00 94.81 210 TYR A CA 1
ATOM 1760 C C . TYR A 1 210 ? -7.066 -10.726 17.285 1.00 94.81 210 TYR A C 1
ATOM 1762 O O . TYR A 1 210 ? -6.469 -9.653 17.264 1.00 94.81 210 TYR A O 1
ATOM 1770 N N . LYS A 1 211 ? -6.786 -11.727 16.454 1.00 91.44 211 LYS A N 1
ATOM 1771 C CA . LYS A 1 211 ? -6.066 -11.533 15.192 1.00 91.44 211 LYS A CA 1
ATOM 1772 C C . LYS A 1 211 ? -7.015 -11.829 14.042 1.00 91.44 211 LYS A C 1
ATOM 1774 O O . LYS A 1 211 ? -7.627 -12.896 14.035 1.00 91.44 211 LYS A O 1
ATOM 1779 N N . ILE A 1 212 ? -7.120 -10.920 13.080 1.00 89.38 212 ILE A N 1
ATOM 1780 C CA . ILE A 1 212 ? -7.846 -11.136 11.830 1.00 89.38 212 ILE A CA 1
ATOM 1781 C C . ILE A 1 212 ? -6.830 -11.480 10.742 1.00 89.38 212 ILE A C 1
ATOM 1783 O O . ILE A 1 212 ? -5.891 -10.727 10.501 1.00 89.38 212 ILE A O 1
ATOM 1787 N N . ASP A 1 213 ? -7.012 -12.631 10.104 1.00 85.06 213 ASP A N 1
ATOM 1788 C CA . ASP A 1 213 ? -6.143 -13.133 9.040 1.00 85.06 213 ASP A CA 1
ATOM 1789 C C . ASP A 1 213 ? -6.974 -13.591 7.836 1.00 85.06 213 ASP A C 1
ATOM 1791 O O . ASP A 1 213 ? -8.168 -13.876 7.964 1.00 85.06 213 ASP A O 1
ATOM 1795 N N . THR A 1 214 ? -6.351 -13.692 6.669 1.00 80.75 214 THR A N 1
ATOM 1796 C CA . THR A 1 214 ? -7.019 -14.188 5.460 1.00 80.75 214 THR A CA 1
ATOM 1797 C C . THR A 1 214 ? -6.861 -15.701 5.345 1.00 80.75 214 THR A C 1
ATOM 1799 O O . THR A 1 214 ? -5.793 -16.260 5.594 1.00 80.75 214 THR A O 1
ATOM 1802 N N . PHE A 1 215 ? -7.910 -16.398 4.907 1.00 80.44 215 PHE A N 1
ATOM 1803 C CA . PHE A 1 215 ? -7.776 -17.787 4.482 1.00 80.44 215 PHE A CA 1
ATOM 1804 C C . PHE A 1 215 ? -7.074 -17.925 3.123 1.00 80.44 215 PHE A C 1
ATOM 1806 O O . PHE A 1 215 ? -7.660 -17.622 2.084 1.00 80.44 215 PHE A O 1
ATOM 1813 N N . TYR A 1 216 ? -5.854 -18.463 3.111 1.00 67.50 216 TYR A N 1
ATOM 1814 C CA . TYR A 1 216 ? -5.117 -18.746 1.874 1.00 67.50 216 TYR A CA 1
ATOM 1815 C C . TYR A 1 216 ? -5.379 -20.171 1.344 1.00 67.50 216 TYR A C 1
ATOM 1817 O O . TYR A 1 216 ? -4.979 -21.157 1.963 1.00 67.50 216 TYR A O 1
ATOM 1825 N N . ASP A 1 217 ? -5.965 -20.289 0.145 1.00 59.06 217 ASP A N 1
ATOM 1826 C CA . ASP A 1 217 ? -6.164 -21.559 -0.597 1.00 59.06 217 ASP A CA 1
ATOM 1827 C C . ASP A 1 217 ? -4.911 -21.959 -1.406 1.00 59.06 217 ASP A C 1
ATOM 1829 O O . ASP A 1 217 ? -4.955 -22.224 -2.607 1.00 59.06 217 ASP A O 1
ATOM 1833 N N . SER A 1 218 ? -3.733 -21.926 -0.780 1.00 50.97 218 SER A N 1
ATOM 1834 C CA . SER A 1 218 ? -2.459 -22.141 -1.488 1.00 50.97 218 SER A CA 1
ATOM 1835 C C . SER A 1 218 ? -1.897 -23.563 -1.356 1.00 50.97 218 SER A C 1
ATOM 1837 O O . SER A 1 218 ? -0.915 -23.899 -2.015 1.00 50.97 218 SER A O 1
ATOM 1839 N N . SER A 1 219 ? -2.509 -24.434 -0.544 1.00 51.94 219 SER A N 1
ATOM 1840 C CA . SER A 1 219 ? -1.875 -25.686 -0.083 1.00 51.94 219 SER A CA 1
ATOM 1841 C C . SER A 1 219 ? -2.727 -26.958 -0.211 1.00 51.94 219 SER A C 1
ATOM 1843 O O . SER A 1 219 ? -2.519 -27.916 0.528 1.00 51.94 219 SER A O 1
ATOM 1845 N N . GLN A 1 220 ? -3.654 -27.025 -1.179 1.00 57.25 220 GLN A N 1
ATOM 1846 C CA . GLN A 1 220 ? -4.671 -28.097 -1.277 1.00 57.25 220 GLN A CA 1
ATOM 1847 C C . GLN A 1 220 ? -5.707 -28.054 -0.138 1.00 57.25 220 GLN A C 1
ATOM 1849 O O . GLN A 1 220 ? -6.313 -29.072 0.209 1.00 57.25 220 GLN A O 1
ATOM 1854 N N . ILE A 1 221 ? -5.906 -26.874 0.445 1.00 63.44 221 ILE A N 1
ATOM 1855 C CA . ILE A 1 221 ? -6.772 -26.631 1.589 1.00 63.44 221 ILE A CA 1
ATOM 1856 C C . ILE A 1 221 ? -7.827 -25.603 1.180 1.00 63.44 221 ILE A C 1
ATOM 1858 O O . ILE A 1 221 ? -7.488 -24.452 0.949 1.00 63.44 221 ILE A O 1
ATOM 1862 N N . TYR A 1 222 ? -9.099 -26.000 1.157 1.00 72.19 222 TYR A N 1
ATOM 1863 C CA . TYR A 1 222 ? -10.208 -25.116 0.785 1.00 72.19 222 TYR A CA 1
ATOM 1864 C C . TYR A 1 222 ? -11.141 -24.850 1.975 1.00 72.19 222 TYR A C 1
ATOM 1866 O O . TYR A 1 222 ? -11.312 -25.708 2.844 1.00 72.19 222 TYR A O 1
ATOM 1874 N N . GLY A 1 223 ? -11.762 -23.669 2.004 1.00 74.25 223 GLY A N 1
ATOM 1875 C CA . GLY A 1 223 ? -12.652 -23.216 3.072 1.00 74.25 223 GLY A CA 1
ATOM 1876 C C . GLY A 1 223 ? -14.052 -22.900 2.550 1.00 74.25 223 GLY A C 1
ATOM 1877 O O . GLY A 1 223 ? -14.203 -22.173 1.571 1.00 74.25 223 GLY A O 1
ATOM 1878 N N . LYS A 1 224 ? -15.095 -23.410 3.213 1.00 82.75 224 LYS A N 1
ATOM 1879 C CA . LYS A 1 224 ? -16.500 -23.103 2.903 1.00 82.75 224 LYS A CA 1
ATOM 1880 C C . LYS A 1 224 ? -17.082 -22.172 3.965 1.00 82.75 224 LYS A C 1
ATOM 1882 O O . LYS A 1 224 ? -17.393 -22.618 5.061 1.00 82.75 224 LYS A O 1
ATOM 1887 N N . PHE A 1 225 ? -17.279 -20.901 3.629 1.00 83.81 225 PHE A N 1
ATOM 1888 C CA . PHE A 1 225 ? -17.773 -19.884 4.571 1.00 83.81 225 PHE A CA 1
ATOM 1889 C C . PHE A 1 225 ? -19.304 -19.759 4.628 1.00 83.81 225 PHE A C 1
ATOM 1891 O O . PHE A 1 225 ? -19.846 -19.250 5.607 1.00 83.81 225 PHE A O 1
ATOM 1898 N N . GLY A 1 226 ? -20.025 -20.245 3.612 1.00 84.12 226 GLY A N 1
ATOM 1899 C CA . GLY A 1 226 ? -21.448 -19.926 3.464 1.00 84.12 226 GLY A CA 1
ATOM 1900 C C . GLY A 1 226 ? -21.640 -18.431 3.184 1.00 84.12 226 GLY A C 1
ATOM 1901 O O . GLY A 1 226 ? -20.891 -17.861 2.394 1.00 84.12 226 GLY A O 1
ATOM 1902 N N . GLU A 1 227 ? -22.618 -17.800 3.836 1.00 83.88 227 GLU A N 1
ATOM 1903 C CA . GLU A 1 227 ? -22.883 -16.354 3.708 1.00 83.88 227 GLU A CA 1
ATOM 1904 C C . GLU A 1 227 ? -21.914 -15.488 4.532 1.00 83.88 227 GLU A C 1
ATOM 1906 O O . GLU A 1 227 ? -21.756 -14.299 4.261 1.00 83.88 227 GLU A O 1
ATOM 1911 N N . LYS A 1 228 ? -21.207 -16.092 5.495 1.00 86.12 228 LYS A N 1
ATOM 1912 C CA . LYS A 1 228 ? -20.328 -15.392 6.437 1.00 86.12 228 LYS A CA 1
ATOM 1913 C C . LYS A 1 228 ? -19.112 -14.792 5.742 1.00 86.12 228 LYS A C 1
ATOM 1915 O O . LYS A 1 228 ? -18.655 -15.263 4.702 1.00 86.12 228 LYS A O 1
ATOM 1920 N N . GLU A 1 229 ? -18.590 -13.733 6.340 1.00 84.25 229 GLU A N 1
ATOM 1921 C CA . GLU A 1 229 ? -17.516 -12.899 5.794 1.00 84.25 229 GLU A CA 1
ATOM 1922 C C . GLU A 1 229 ? -16.204 -13.064 6.576 1.00 84.25 229 GLU A C 1
ATOM 1924 O O . GLU A 1 229 ? -15.133 -13.227 5.987 1.00 84.25 229 GLU A O 1
ATOM 1929 N N . CYS A 1 230 ? -16.306 -13.090 7.906 1.00 90.81 230 CYS A N 1
ATOM 1930 C CA . CYS A 1 230 ? -15.208 -13.305 8.839 1.00 90.81 230 CYS A CA 1
ATOM 1931 C C . CYS A 1 230 ? -15.703 -14.146 10.020 1.00 90.81 230 CYS A C 1
ATOM 1933 O O . CYS A 1 230 ? -16.763 -13.866 10.585 1.00 90.81 230 CYS A O 1
ATOM 1935 N N . VAL A 1 231 ? -14.959 -15.185 10.393 1.00 93.00 231 VAL A N 1
ATOM 1936 C CA . VAL A 1 231 ? -15.379 -16.160 11.413 1.00 93.00 231 VAL A CA 1
ATOM 1937 C C . VAL A 1 231 ? -14.300 -16.374 12.459 1.00 93.00 231 VAL A C 1
ATOM 1939 O O . VAL A 1 231 ? -13.116 -16.373 12.133 1.00 93.00 231 VAL A O 1
ATOM 1942 N N . VAL A 1 232 ? -14.701 -16.628 13.704 1.00 93.38 232 VAL A N 1
ATOM 1943 C CA . VAL A 1 232 ? -13.777 -17.066 14.757 1.00 93.38 232 VAL A CA 1
ATOM 1944 C C . VAL A 1 232 ? -13.506 -18.555 14.591 1.00 93.38 232 VAL A C 1
ATOM 1946 O O . VAL A 1 232 ? -14.428 -19.374 14.627 1.00 93.38 232 VAL A O 1
ATOM 1949 N N . VAL A 1 233 ? -12.238 -18.930 14.431 1.00 90.50 233 VAL A N 1
ATOM 1950 C CA . VAL A 1 233 ? -11.862 -20.337 14.294 1.00 90.50 233 VAL A CA 1
ATOM 1951 C C . VAL A 1 233 ? -11.769 -21.049 15.638 1.00 90.50 233 VAL A C 1
ATOM 1953 O O . VAL A 1 233 ? -11.299 -20.499 16.6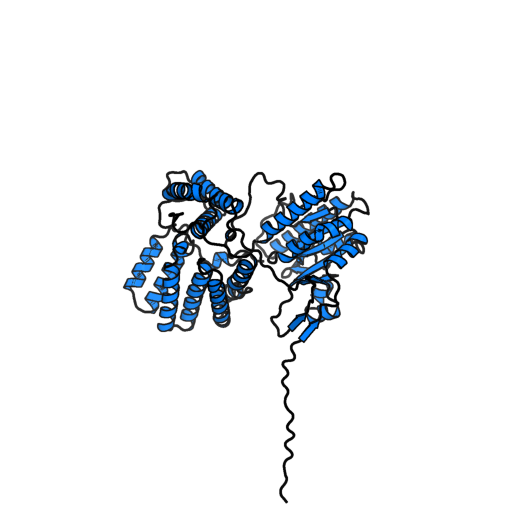35 1.00 90.50 233 VAL A O 1
ATOM 1956 N N . SER A 1 234 ? -12.197 -22.313 15.651 1.00 87.00 234 SER A N 1
ATOM 1957 C CA . SER A 1 234 ? -12.039 -23.189 16.814 1.00 87.00 234 SER A CA 1
ATOM 1958 C C . SER A 1 234 ? -10.571 -23.549 17.043 1.00 87.00 234 SER A C 1
ATOM 1960 O O . SER A 1 234 ? -9.784 -23.588 16.096 1.00 87.00 234 SER A O 1
ATOM 1962 N N . ASP A 1 235 ? -10.206 -23.907 18.274 1.00 82.44 235 ASP A N 1
ATOM 1963 C CA . ASP A 1 235 ? -8.827 -24.300 18.601 1.00 82.44 235 ASP A CA 1
ATOM 1964 C C . ASP A 1 235 ? -8.348 -25.505 17.781 1.00 82.44 235 ASP A C 1
ATOM 1966 O O . ASP A 1 235 ? -7.190 -25.565 17.372 1.00 82.44 235 ASP A O 1
ATOM 1970 N N . SER A 1 236 ? -9.261 -26.419 17.435 1.00 81.38 236 SER A N 1
ATOM 1971 C CA . SER A 1 236 ? -8.956 -27.541 16.542 1.00 81.38 236 SER A CA 1
ATOM 1972 C C . SER A 1 236 ? -8.508 -27.080 15.151 1.00 81.38 236 SER A C 1
ATOM 1974 O O . SER A 1 236 ? -7.608 -27.671 14.560 1.00 81.38 236 SER A O 1
ATOM 1976 N N . ILE A 1 237 ? -9.102 -26.009 14.623 1.00 81.38 237 ILE A N 1
ATOM 1977 C CA . ILE A 1 237 ? -8.734 -25.435 13.327 1.00 81.38 237 ILE A CA 1
ATOM 1978 C C . ILE A 1 237 ? -7.441 -24.632 13.471 1.00 81.38 237 ILE A C 1
ATOM 1980 O O . ILE A 1 237 ? -6.548 -24.798 12.643 1.00 81.38 237 ILE A O 1
ATOM 1984 N N . LYS A 1 238 ? -7.296 -23.846 14.548 1.00 80.75 238 LYS A N 1
ATOM 1985 C CA . LYS A 1 238 ? -6.065 -23.100 14.852 1.00 80.75 238 LYS A CA 1
ATOM 1986 C C . LYS A 1 238 ? -4.837 -24.018 14.835 1.00 80.75 238 LYS A C 1
ATOM 1988 O O . LYS A 1 238 ? -3.898 -23.738 14.099 1.00 80.75 238 LYS A O 1
ATOM 1993 N N . LEU A 1 239 ? -4.891 -25.150 15.549 1.00 78.62 239 LEU A N 1
ATOM 1994 C CA . LEU A 1 239 ? -3.809 -26.151 15.645 1.00 78.62 239 LEU A CA 1
ATOM 1995 C C . LEU A 1 239 ? -3.423 -26.782 14.307 1.00 78.62 239 LEU A C 1
ATOM 1997 O O . LEU A 1 239 ? -2.316 -27.285 14.151 1.00 78.62 239 LEU A O 1
ATOM 2001 N N . ASN A 1 240 ? -4.340 -26.781 13.342 1.00 76.94 240 ASN A N 1
ATOM 2002 C CA . ASN A 1 240 ? -4.066 -27.306 12.014 1.00 76.94 240 ASN A CA 1
ATOM 2003 C C . ASN A 1 240 ? -3.504 -26.259 11.045 1.00 76.94 240 ASN A C 1
ATOM 2005 O O . ASN A 1 240 ? -2.946 -26.645 10.019 1.00 76.94 240 ASN A O 1
ATOM 2009 N N . LEU A 1 241 ? -3.718 -24.970 11.312 1.00 72.75 241 LEU A N 1
ATOM 2010 C CA . LEU A 1 241 ? -3.319 -23.875 10.426 1.00 72.75 241 LEU A CA 1
ATOM 2011 C C . LEU A 1 241 ? -2.039 -23.177 10.901 1.00 72.75 241 LEU A C 1
ATOM 2013 O O . LEU A 1 241 ? -1.282 -22.678 10.075 1.00 72.75 241 LEU A O 1
ATOM 2017 N N . TYR A 1 242 ? -1.774 -23.169 12.209 1.00 75.19 242 TYR A N 1
ATOM 2018 C CA . TYR A 1 242 ? -0.681 -22.411 12.815 1.00 75.19 242 TYR A CA 1
ATOM 2019 C C . TYR A 1 242 ? 0.114 -23.253 13.814 1.00 75.19 242 TYR A C 1
ATOM 2021 O O . TYR A 1 242 ? -0.347 -24.283 14.307 1.00 75.19 242 TYR A O 1
ATOM 2029 N N . ARG A 1 243 ? 1.332 -22.796 14.123 1.00 75.56 243 ARG A N 1
ATOM 2030 C CA . ARG A 1 243 ? 2.171 -23.382 15.174 1.00 75.56 243 ARG A CA 1
ATOM 2031 C C . ARG A 1 243 ? 1.590 -23.089 16.564 1.00 75.56 243 ARG A C 1
ATOM 2033 O O . ARG A 1 243 ? 0.903 -22.092 16.761 1.00 75.56 243 ARG A O 1
ATOM 2040 N N . GLU A 1 244 ? 1.857 -23.963 17.528 1.00 72.25 244 GLU A N 1
ATOM 2041 C CA . GLU A 1 244 ? 1.264 -23.902 18.874 1.00 72.25 244 GLU A CA 1
ATOM 2042 C C . GLU A 1 244 ? 1.622 -22.622 19.649 1.00 72.25 244 GLU A C 1
ATOM 2044 O O . GLU A 1 244 ? 0.762 -22.018 20.294 1.00 72.25 244 GLU A O 1
ATOM 2049 N N . ASP A 1 245 ? 2.866 -22.160 19.521 1.00 69.12 245 ASP A N 1
ATOM 2050 C CA . ASP A 1 245 ? 3.347 -20.892 20.075 1.00 69.12 245 ASP A CA 1
ATOM 2051 C C . ASP A 1 245 ? 2.515 -19.707 19.566 1.00 69.12 245 ASP A C 1
ATOM 2053 O O . ASP A 1 245 ? 2.045 -18.892 20.361 1.00 69.12 245 ASP A O 1
ATOM 2057 N N . PHE A 1 246 ? 2.232 -19.684 18.264 1.00 73.12 246 PHE A N 1
ATOM 2058 C CA . PHE A 1 246 ? 1.399 -18.673 17.622 1.00 73.12 246 PHE A CA 1
ATOM 2059 C C . PHE A 1 246 ? -0.054 -18.685 18.128 1.00 73.12 246 PHE A C 1
ATOM 2061 O O . PHE A 1 246 ? -0.668 -17.638 18.326 1.00 73.12 246 PHE A O 1
ATOM 2068 N N . ILE A 1 247 ? -0.613 -19.868 18.384 1.00 72.44 247 ILE A N 1
ATOM 2069 C CA . ILE A 1 247 ? -1.992 -20.025 18.876 1.00 72.44 247 ILE A CA 1
ATOM 2070 C C . ILE A 1 247 ? -2.130 -19.480 20.292 1.00 72.44 247 ILE A C 1
ATOM 2072 O O . ILE A 1 247 ? -3.135 -18.859 20.630 1.00 72.44 247 ILE A O 1
ATOM 2076 N N . SER A 1 248 ? -1.108 -19.686 21.120 1.00 78.25 248 SER A N 1
ATOM 2077 C CA . SER A 1 248 ? -1.109 -19.218 22.503 1.00 78.25 248 SER A CA 1
ATOM 2078 C C . SER A 1 248 ? -1.083 -17.690 22.629 1.00 78.25 248 SER A C 1
ATOM 2080 O O . SER A 1 248 ? -1.429 -17.173 23.694 1.00 78.25 248 SER A O 1
ATOM 2082 N N . SER A 1 249 ? -0.706 -16.975 21.565 1.00 84.25 249 SER A N 1
ATOM 2083 C CA . SER A 1 249 ? -0.558 -15.519 21.532 1.00 84.25 249 SER A CA 1
ATOM 2084 C C . SER A 1 249 ? -1.866 -14.746 21.396 1.00 84.25 249 SER A C 1
ATOM 2086 O O . SER A 1 249 ? -1.913 -13.589 21.816 1.00 84.25 249 SER A O 1
ATOM 2088 N N . TYR A 1 250 ? -2.926 -15.369 20.872 1.00 88.75 250 TYR A N 1
ATOM 2089 C CA . TYR A 1 250 ? -4.225 -14.727 20.652 1.00 88.75 250 TYR A CA 1
ATOM 2090 C C . TYR A 1 250 ? -5.365 -15.585 21.201 1.00 88.75 250 TYR A C 1
ATOM 2092 O O . TYR A 1 250 ? -5.474 -16.771 20.891 1.00 88.75 250 TYR A O 1
ATOM 2100 N N . GLU A 1 251 ? -6.250 -14.989 22.001 1.00 91.19 251 GLU A N 1
ATOM 2101 C CA . GLU A 1 251 ? -7.429 -15.686 22.527 1.00 91.19 251 GLU A CA 1
ATOM 2102 C C . GLU A 1 251 ? -8.371 -16.087 21.386 1.00 91.19 251 GLU A C 1
ATOM 2104 O O . GLU A 1 251 ? -8.871 -17.218 21.329 1.00 91.19 251 GLU A O 1
ATOM 2109 N N . ARG A 1 252 ? -8.554 -15.189 20.414 1.00 92.62 252 ARG A N 1
ATOM 2110 C CA . ARG A 1 252 ? -9.402 -15.428 19.250 1.00 92.62 252 ARG A CA 1
ATOM 2111 C C . ARG A 1 252 ? -8.619 -15.203 17.970 1.00 92.62 252 ARG A C 1
ATOM 2113 O O . ARG A 1 252 ? -7.983 -14.174 17.769 1.00 92.62 252 ARG A O 1
ATOM 2120 N N . LEU A 1 253 ? -8.692 -16.194 17.092 1.00 91.50 253 LEU A N 1
ATOM 2121 C CA . LEU A 1 253 ? -8.189 -16.078 15.737 1.00 91.50 253 LEU A CA 1
ATOM 2122 C C . LEU A 1 253 ? -9.398 -16.026 14.815 1.00 91.50 253 LEU A C 1
ATOM 2124 O O . LEU A 1 253 ? -10.283 -16.881 14.901 1.00 91.50 253 LEU A O 1
ATOM 2128 N N . CYS A 1 254 ? -9.426 -15.015 13.967 1.00 91.56 254 CYS A N 1
ATOM 2129 C CA . CYS A 1 254 ? -10.459 -14.797 12.983 1.00 91.56 254 CYS A CA 1
ATOM 2130 C C . CYS A 1 254 ? -9.894 -15.028 11.595 1.00 91.56 254 CYS A C 1
ATOM 2132 O O . CYS A 1 254 ? -8.772 -14.621 11.303 1.00 91.56 254 CYS A O 1
ATOM 2134 N N . ILE A 1 255 ? -10.693 -15.659 10.746 1.00 88.69 255 ILE A N 1
ATOM 2135 C CA . ILE A 1 255 ? -10.345 -15.894 9.356 1.00 88.69 255 ILE A CA 1
ATOM 2136 C C . ILE A 1 255 ? -11.392 -15.242 8.461 1.00 88.69 255 ILE A C 1
ATOM 2138 O O . ILE A 1 255 ? -12.591 -15.499 8.603 1.00 88.69 255 ILE A O 1
ATOM 2142 N N . THR A 1 256 ? -10.931 -14.419 7.526 1.00 86.00 256 THR A N 1
ATOM 2143 C CA . THR A 1 256 ? -11.752 -13.800 6.487 1.00 86.00 256 THR A CA 1
ATOM 2144 C C . THR A 1 256 ? -11.767 -14.677 5.238 1.00 86.00 256 THR A C 1
ATOM 2146 O O . THR A 1 256 ? -10.786 -15.354 4.913 1.00 86.00 256 THR A O 1
ATOM 2149 N N . LYS A 1 257 ? -12.893 -14.666 4.514 1.00 79.88 257 LYS A N 1
ATOM 2150 C CA . LYS A 1 257 ? -12.983 -15.317 3.194 1.00 79.88 257 LYS A CA 1
ATOM 2151 C C . LYS A 1 257 ? -12.292 -14.517 2.085 1.00 79.88 257 LYS A C 1
ATOM 2153 O O . LYS A 1 257 ? -12.050 -15.060 1.012 1.00 79.88 257 LYS A O 1
ATOM 2158 N N . THR A 1 258 ? -12.042 -13.233 2.341 1.00 71.00 258 THR A N 1
ATOM 2159 C CA . THR A 1 258 ? -11.560 -12.253 1.369 1.00 71.00 258 THR A CA 1
ATOM 2160 C C . THR A 1 258 ? -10.297 -11.583 1.897 1.00 71.00 258 THR A C 1
ATOM 2162 O O . THR A 1 258 ? -10.266 -11.125 3.042 1.00 71.00 258 THR A O 1
ATOM 2165 N N . GLU A 1 259 ? -9.279 -11.503 1.047 1.00 70.38 259 GLU A N 1
ATOM 2166 C CA . GLU A 1 259 ? -8.160 -10.576 1.201 1.00 70.38 259 GLU A CA 1
ATOM 2167 C C . GLU A 1 259 ? -8.436 -9.396 0.291 1.00 70.38 259 GLU A C 1
ATOM 2169 O O . GLU A 1 259 ? -8.612 -9.599 -0.911 1.00 70.38 259 GLU A O 1
ATOM 2174 N N . LEU A 1 260 ? -8.487 -8.192 0.848 1.00 63.09 260 LEU A N 1
ATOM 2175 C CA . LEU A 1 260 ? -8.551 -6.989 0.037 1.00 63.09 260 LEU A CA 1
ATOM 2176 C C . LEU A 1 260 ? -7.252 -6.241 0.241 1.00 63.09 260 LEU A C 1
ATOM 2178 O O . LEU A 1 260 ? -6.973 -5.740 1.329 1.00 63.09 260 LEU A O 1
ATOM 2182 N N . TYR A 1 261 ? -6.442 -6.188 -0.806 1.00 60.41 261 TYR A N 1
ATOM 2183 C CA . TYR A 1 261 ? -5.313 -5.281 -0.812 1.00 60.41 261 TYR A CA 1
ATOM 2184 C C . TYR A 1 261 ? -5.832 -3.880 -1.045 1.00 60.41 261 TYR A C 1
ATOM 2186 O O . TYR A 1 261 ? -6.667 -3.644 -1.917 1.00 60.41 261 TYR A O 1
ATOM 2194 N N . GLY A 1 262 ? -5.311 -2.951 -0.260 1.00 55.41 262 GLY A N 1
ATOM 2195 C CA . GLY A 1 262 ? -5.649 -1.557 -0.415 1.00 55.41 262 GLY A CA 1
ATOM 2196 C C . GLY A 1 262 ? -5.398 -1.070 -1.838 1.00 55.41 262 GLY A C 1
ATOM 2197 O O . GLY A 1 262 ? -4.254 -1.106 -2.292 1.00 55.41 262 GLY A O 1
ATOM 2198 N N . VAL A 1 263 ? -6.439 -0.599 -2.533 1.00 57.16 263 VAL A N 1
ATOM 2199 C CA . VAL A 1 263 ? -6.269 -0.005 -3.862 1.00 57.16 263 VAL A CA 1
ATOM 2200 C C . VAL A 1 263 ? -5.466 1.282 -3.690 1.00 57.16 263 VAL A C 1
ATOM 2202 O O . VAL A 1 263 ? -5.886 2.164 -2.935 1.00 57.16 263 VAL A O 1
ATOM 2205 N N . PRO A 1 264 ? -4.321 1.452 -4.374 1.00 61.47 264 PRO A N 1
ATOM 2206 C CA . PRO A 1 264 ? -3.629 2.726 -4.332 1.00 61.47 264 PRO A CA 1
ATOM 2207 C C . PRO A 1 264 ? -4.578 3.805 -4.872 1.00 61.47 264 PRO A C 1
ATOM 2209 O O . PRO A 1 264 ? -4.987 3.763 -6.031 1.00 61.47 264 PRO A O 1
ATOM 2212 N N . TYR A 1 265 ? -4.957 4.767 -4.028 1.00 61.81 265 TYR A N 1
ATOM 2213 C CA . TYR A 1 265 ? -5.974 5.786 -4.340 1.00 61.81 265 TYR A CA 1
ATOM 2214 C C . TYR A 1 265 ? -5.656 6.598 -5.610 1.00 61.81 265 TYR A C 1
ATOM 2216 O O . TYR A 1 265 ? -6.532 7.189 -6.238 1.00 61.81 265 TYR A O 1
ATOM 2224 N N . CYS A 1 266 ? -4.386 6.613 -6.006 1.00 67.62 266 CYS A N 1
ATOM 2225 C CA . CYS A 1 266 ? -3.881 7.172 -7.246 1.00 67.62 266 CYS A CA 1
ATOM 2226 C C . CYS A 1 266 ? -4.332 6.440 -8.522 1.00 67.62 266 CYS A C 1
ATOM 2228 O O . CYS A 1 266 ? -4.043 6.965 -9.592 1.00 67.62 266 CYS A O 1
ATOM 2230 N N . TYR A 1 267 ? -5.062 5.319 -8.426 1.00 74.81 267 TYR A N 1
ATOM 2231 C CA . TYR A 1 267 ? -5.785 4.674 -9.536 1.00 74.81 267 TYR A CA 1
ATOM 2232 C C . TYR A 1 267 ? -7.294 4.970 -9.562 1.00 74.81 267 TYR A C 1
ATOM 2234 O O . TYR A 1 267 ? -7.955 4.624 -10.539 1.00 74.81 267 TYR A O 1
ATOM 2242 N N . ILE A 1 268 ? -7.844 5.619 -8.526 1.00 73.12 268 ILE A N 1
ATOM 2243 C CA . ILE A 1 268 ? -9.257 6.012 -8.467 1.00 73.12 268 ILE A CA 1
ATOM 2244 C C . ILE A 1 268 ? -9.383 7.506 -8.846 1.00 73.12 268 ILE A C 1
ATOM 2246 O O . ILE A 1 268 ? -8.995 8.366 -8.048 1.00 73.12 268 ILE A O 1
ATOM 2250 N N . PRO A 1 269 ? -9.935 7.875 -10.019 1.00 74.12 269 PRO A N 1
ATOM 2251 C CA . PRO A 1 269 ? -9.936 9.256 -10.519 1.00 74.12 269 PRO A CA 1
ATOM 2252 C C . PRO A 1 269 ? -11.050 10.126 -9.905 1.00 74.12 269 PRO A C 1
ATOM 2254 O O . PRO A 1 269 ? -11.864 10.721 -10.608 1.00 74.12 269 PRO A O 1
ATOM 2257 N N . THR A 1 270 ? -11.115 10.231 -8.576 1.00 73.25 270 THR A N 1
ATOM 2258 C CA . THR A 1 270 ? -12.027 11.192 -7.933 1.00 73.25 270 THR A CA 1
ATOM 2259 C C . THR A 1 270 ? -11.484 12.616 -8.054 1.00 73.25 270 THR A C 1
ATOM 2261 O O . THR A 1 270 ? -10.269 12.825 -8.066 1.00 73.25 270 THR A O 1
ATOM 2264 N N . LYS A 1 271 ? -12.367 13.625 -8.055 1.00 76.25 271 LYS A N 1
ATOM 2265 C CA . LYS A 1 271 ? -11.955 15.039 -8.000 1.00 76.25 271 LYS A CA 1
ATOM 2266 C C . LYS A 1 271 ? -10.972 15.298 -6.851 1.00 76.25 271 LYS A C 1
ATOM 2268 O O . LYS A 1 271 ? -9.955 15.946 -7.055 1.00 76.25 271 LYS A O 1
ATOM 2273 N N . LYS A 1 272 ? -11.248 14.734 -5.669 1.00 73.25 272 LYS A N 1
ATOM 2274 C CA . LYS A 1 272 ? -10.388 14.838 -4.480 1.00 73.25 272 LYS A CA 1
ATOM 2275 C C . LYS A 1 272 ? -8.977 14.315 -4.767 1.00 73.25 272 LYS A C 1
ATOM 2277 O O . LYS A 1 272 ? -8.002 14.991 -4.453 1.00 73.25 272 LYS A O 1
ATOM 2282 N N . ASN A 1 273 ? -8.871 13.157 -5.418 1.00 74.38 273 ASN A N 1
ATOM 2283 C CA . ASN A 1 273 ? -7.584 12.560 -5.773 1.00 74.38 273 ASN A CA 1
ATOM 2284 C C . ASN A 1 273 ? -6.851 13.406 -6.820 1.00 74.38 273 ASN A C 1
ATOM 2286 O O . ASN A 1 273 ? -5.674 13.698 -6.639 1.00 74.38 273 ASN A O 1
ATOM 2290 N N . ILE A 1 274 ? -7.541 13.863 -7.868 1.00 81.06 274 ILE A N 1
ATOM 2291 C CA . ILE A 1 274 ? -6.955 14.727 -8.905 1.00 81.06 274 ILE A CA 1
ATOM 2292 C C . ILE A 1 274 ? -6.447 16.045 -8.300 1.00 81.06 274 ILE A C 1
ATOM 2294 O O . ILE A 1 274 ? -5.315 16.444 -8.577 1.00 81.06 274 ILE A O 1
ATOM 2298 N N . ASP A 1 275 ? -7.233 16.684 -7.430 1.00 80.12 275 ASP A N 1
ATOM 2299 C CA . ASP A 1 275 ? -6.854 17.922 -6.741 1.00 80.12 275 ASP A CA 1
ATOM 2300 C C . ASP A 1 275 ? -5.581 17.721 -5.898 1.00 80.12 275 ASP A C 1
ATOM 2302 O O . ASP A 1 275 ? -4.681 18.561 -5.929 1.00 80.12 275 ASP A O 1
ATOM 2306 N N . VAL A 1 276 ? -5.448 16.582 -5.208 1.00 78.81 276 VAL A N 1
ATOM 2307 C CA . VAL A 1 276 ? -4.226 16.208 -4.471 1.00 78.81 276 VAL A CA 1
ATOM 2308 C C . VAL A 1 276 ? -3.021 16.077 -5.405 1.00 78.81 276 VAL A C 1
ATOM 2310 O O . VAL A 1 276 ? -1.942 16.587 -5.086 1.00 78.81 276 VAL A O 1
ATOM 2313 N N . LEU A 1 277 ? -3.165 15.400 -6.551 1.00 83.81 277 LEU A N 1
ATOM 2314 C CA . LEU A 1 277 ? -2.063 15.269 -7.512 1.00 83.81 277 LEU A CA 1
ATOM 2315 C C . LEU A 1 277 ? -1.615 16.656 -7.999 1.00 83.81 277 LEU A C 1
ATOM 2317 O O . LEU A 1 277 ? -0.424 16.965 -7.982 1.00 83.81 277 LEU A O 1
ATOM 2321 N N . ILE A 1 278 ? -2.564 17.527 -8.353 1.00 88.06 278 ILE A N 1
ATOM 2322 C CA . ILE A 1 278 ? -2.283 18.901 -8.794 1.00 88.06 278 ILE A CA 1
ATOM 2323 C C . ILE A 1 278 ? -1.579 19.700 -7.695 1.00 88.06 278 ILE A C 1
ATOM 2325 O O . ILE A 1 278 ? -0.593 20.380 -7.976 1.00 88.06 278 ILE A O 1
ATOM 2329 N N . GLN A 1 279 ? -2.031 19.599 -6.442 1.00 84.62 279 GLN A N 1
ATOM 2330 C CA . GLN A 1 279 ? -1.402 20.276 -5.305 1.00 84.62 279 GLN A CA 1
ATOM 2331 C C . GLN A 1 279 ? 0.069 19.872 -5.147 1.00 84.62 279 GLN A C 1
ATOM 2333 O O . GLN A 1 279 ? 0.928 20.744 -5.013 1.00 84.62 279 GLN A O 1
ATOM 2338 N N . ASN A 1 280 ? 0.382 18.578 -5.245 1.00 82.25 280 ASN A N 1
ATOM 2339 C CA . ASN A 1 280 ? 1.757 18.078 -5.159 1.00 82.25 280 ASN A CA 1
ATOM 2340 C C . ASN A 1 280 ? 2.648 18.618 -6.288 1.00 82.25 280 ASN A C 1
ATOM 2342 O O . ASN A 1 280 ? 3.782 19.039 -6.047 1.00 82.25 280 ASN A O 1
ATOM 2346 N N . VAL A 1 281 ? 2.126 18.684 -7.515 1.00 87.94 281 VAL A N 1
ATOM 2347 C CA . VAL A 1 281 ? 2.846 19.296 -8.642 1.00 87.94 281 VAL A CA 1
ATOM 2348 C C . VAL A 1 281 ? 3.039 20.803 -8.425 1.00 87.94 281 VAL A C 1
ATOM 2350 O O . VAL A 1 281 ? 4.140 21.325 -8.619 1.00 87.94 281 VAL A O 1
ATOM 2353 N N . GLN A 1 282 ? 2.009 21.514 -7.961 1.00 86.94 282 GLN A N 1
ATOM 2354 C CA . GLN A 1 282 ? 2.063 22.958 -7.727 1.00 86.94 282 GLN A CA 1
ATOM 2355 C C . GLN A 1 282 ? 3.055 23.333 -6.616 1.00 86.94 282 GLN A C 1
ATOM 2357 O O . GLN A 1 282 ? 3.766 24.334 -6.737 1.00 86.94 282 GLN A O 1
ATOM 2362 N N . LEU A 1 283 ? 3.152 22.521 -5.558 1.00 82.75 283 LEU A N 1
ATOM 2363 C CA . LEU A 1 283 ? 4.156 22.679 -4.503 1.00 82.75 283 LEU A CA 1
ATOM 2364 C C . LEU A 1 283 ? 5.580 22.607 -5.068 1.00 82.75 283 LEU A C 1
ATOM 2366 O O . LEU A 1 283 ? 6.435 23.416 -4.691 1.00 82.75 283 LEU A O 1
ATOM 2370 N N . GLN A 1 284 ? 5.837 21.703 -6.018 1.00 84.12 284 GLN A N 1
ATOM 2371 C CA . GLN A 1 284 ? 7.140 21.611 -6.676 1.00 84.12 284 GLN A CA 1
ATOM 2372 C C . GLN A 1 284 ? 7.433 22.842 -7.548 1.00 84.12 284 GLN A C 1
ATOM 2374 O O . GLN A 1 284 ? 8.537 23.384 -7.494 1.00 84.12 284 GLN A O 1
ATOM 2379 N N . ILE A 1 285 ? 6.449 23.332 -8.310 1.00 85.44 285 ILE A N 1
ATOM 2380 C CA . ILE A 1 285 ? 6.588 24.558 -9.120 1.00 85.44 285 ILE A CA 1
ATOM 2381 C C . ILE A 1 285 ? 6.919 25.756 -8.224 1.00 85.44 285 ILE A C 1
ATOM 2383 O O . ILE A 1 285 ? 7.829 26.535 -8.521 1.00 85.44 285 ILE A O 1
ATOM 2387 N N . ASN A 1 286 ? 6.199 25.895 -7.111 1.00 82.38 286 ASN A N 1
ATOM 2388 C CA . ASN A 1 286 ? 6.360 27.015 -6.190 1.00 82.38 286 ASN A CA 1
ATOM 2389 C C . ASN A 1 286 ? 7.705 26.969 -5.449 1.00 82.38 286 ASN A C 1
ATOM 2391 O O . ASN A 1 286 ? 8.352 28.004 -5.307 1.00 82.38 286 ASN A O 1
ATOM 2395 N N . SER A 1 287 ? 8.148 25.785 -5.016 1.00 75.88 287 SER A N 1
ATOM 2396 C CA . SER A 1 287 ? 9.417 25.610 -4.291 1.00 75.88 287 SER A CA 1
ATOM 2397 C C . SER A 1 287 ? 10.649 25.711 -5.193 1.00 75.88 287 SER A C 1
ATOM 2399 O O . SER A 1 287 ? 11.691 26.204 -4.761 1.00 75.88 287 SER A O 1
ATOM 2401 N N . SER A 1 288 ? 10.556 25.293 -6.459 1.00 73.38 288 SER A N 1
ATOM 2402 C CA . SER A 1 288 ? 11.651 25.451 -7.422 1.00 73.38 288 SER A CA 1
ATOM 2403 C C . SER A 1 288 ? 11.709 26.836 -8.063 1.00 73.38 288 SER A C 1
ATOM 2405 O O . SER A 1 288 ? 12.804 27.289 -8.404 1.00 73.38 288 SER A O 1
ATOM 2407 N N . GLY A 1 289 ? 10.577 27.535 -8.163 1.00 62.31 289 GLY A N 1
ATOM 2408 C CA . GLY A 1 289 ? 10.435 28.796 -8.886 1.00 62.31 289 GLY A CA 1
ATOM 2409 C C . GLY A 1 289 ? 10.060 28.563 -10.355 1.00 62.31 289 GLY A C 1
ATOM 2410 O O . GLY A 1 289 ? 10.653 27.728 -11.036 1.00 62.31 289 GLY A O 1
ATOM 2411 N N . ARG A 1 290 ? 9.087 29.336 -10.859 1.00 58.97 290 ARG A N 1
ATOM 2412 C CA . ARG A 1 290 ? 8.390 29.111 -12.148 1.00 58.97 290 ARG A CA 1
ATOM 2413 C C . ARG A 1 290 ? 9.276 29.114 -13.405 1.00 58.97 290 ARG A C 1
ATOM 2415 O O . ARG A 1 290 ? 8.860 28.594 -14.430 1.00 58.97 290 ARG A O 1
ATOM 2422 N N . ASN A 1 291 ? 10.485 29.673 -13.327 1.00 59.50 291 ASN A N 1
ATOM 2423 C CA . ASN A 1 291 ? 11.369 29.882 -14.481 1.00 59.50 291 ASN A CA 1
ATOM 2424 C C . ASN A 1 291 ? 12.561 28.912 -14.546 1.00 59.50 291 ASN A C 1
ATOM 2426 O O . ASN A 1 291 ? 13.477 29.130 -15.338 1.00 59.50 291 ASN A O 1
ATOM 2430 N N . LYS A 1 292 ? 12.605 27.869 -13.708 1.00 63.31 292 LYS A N 1
ATOM 2431 C CA . LYS A 1 292 ? 13.694 26.885 -13.768 1.00 63.31 292 LYS A CA 1
ATOM 2432 C C . LYS A 1 292 ? 13.445 25.835 -14.844 1.00 63.31 292 LYS A C 1
ATOM 2434 O O . LYS A 1 292 ? 12.314 25.435 -15.093 1.00 63.31 292 LYS A O 1
ATOM 2439 N N . THR A 1 293 ? 14.531 25.363 -15.446 1.00 62.12 293 THR A N 1
ATOM 2440 C CA . THR A 1 293 ? 14.531 24.256 -16.414 1.00 62.12 293 THR A CA 1
ATOM 2441 C C . THR A 1 293 ? 14.598 22.887 -15.734 1.00 62.12 293 THR A C 1
ATOM 2443 O O . THR A 1 293 ? 14.289 21.882 -16.366 1.00 62.12 293 THR A O 1
ATOM 2446 N N . GLN A 1 294 ? 14.945 22.841 -14.439 1.00 62.56 294 GLN A N 1
ATOM 2447 C CA . GLN A 1 294 ? 15.018 21.623 -13.626 1.00 62.56 294 GLN A CA 1
ATOM 2448 C C . GLN A 1 294 ? 14.467 21.834 -12.199 1.00 62.56 294 GLN A C 1
ATOM 2450 O O . GLN A 1 294 ? 14.571 22.943 -11.659 1.00 62.56 294 GLN A O 1
ATOM 2455 N N . PRO A 1 295 ? 13.914 20.781 -11.566 1.00 64.44 295 PRO A N 1
ATOM 2456 C CA . PRO A 1 295 ? 13.477 20.812 -10.170 1.00 64.44 295 PRO A CA 1
ATOM 2457 C C . PRO A 1 295 ? 14.673 20.884 -9.203 1.00 64.44 295 PRO A C 1
ATOM 2459 O O . PRO A 1 295 ? 15.759 20.395 -9.501 1.00 64.44 295 PRO A O 1
ATOM 2462 N N . THR A 1 296 ? 14.480 21.497 -8.031 1.00 63.59 296 THR A N 1
ATOM 2463 C CA . THR A 1 296 ? 15.559 21.778 -7.053 1.00 63.59 296 THR A CA 1
ATOM 2464 C C . THR A 1 296 ? 15.438 21.076 -5.706 1.00 63.59 296 THR A C 1
ATOM 2466 O O . THR A 1 296 ? 16.292 21.283 -4.849 1.00 63.59 296 THR A O 1
ATOM 2469 N N . VAL A 1 297 ? 14.384 20.294 -5.478 1.00 60.91 297 VAL A N 1
ATOM 2470 C CA . VAL A 1 297 ? 14.136 19.659 -4.175 1.00 60.91 297 VAL A CA 1
ATOM 2471 C C . VAL A 1 297 ? 14.599 18.205 -4.217 1.00 60.91 297 VAL A C 1
ATOM 2473 O O . VAL A 1 297 ? 14.342 17.508 -5.193 1.00 60.91 297 VAL A O 1
ATOM 2476 N N . VAL A 1 298 ? 15.269 17.754 -3.154 1.00 58.88 298 VAL A N 1
ATOM 2477 C CA . VAL A 1 298 ? 15.699 16.363 -2.947 1.00 58.88 298 VAL A CA 1
ATOM 2478 C C . VAL A 1 298 ? 14.968 15.822 -1.715 1.00 58.88 298 VAL A C 1
ATOM 2480 O O . VAL A 1 298 ? 14.881 16.518 -0.705 1.00 58.88 298 VAL A O 1
ATOM 2483 N N . GLY A 1 299 ? 14.421 14.605 -1.796 1.00 62.16 299 GLY A N 1
ATOM 2484 C CA . GLY A 1 299 ? 13.711 13.936 -0.694 1.00 62.16 299 GLY A CA 1
ATOM 2485 C C . GLY A 1 299 ? 12.244 13.610 -1.004 1.00 62.16 299 GLY A C 1
ATOM 2486 O O . GLY A 1 299 ? 11.840 13.562 -2.165 1.00 62.16 299 GLY A O 1
ATOM 2487 N N . ASN A 1 300 ? 11.432 13.393 0.036 1.00 60.09 300 ASN A N 1
ATOM 2488 C CA . ASN A 1 300 ? 10.050 12.896 -0.089 1.00 60.09 300 ASN A CA 1
ATOM 2489 C C . ASN A 1 300 ? 9.140 13.766 -0.975 1.00 60.09 300 ASN A C 1
ATOM 2491 O O . ASN A 1 300 ? 8.346 13.228 -1.742 1.00 60.09 300 ASN A O 1
ATOM 2495 N N . ASN A 1 301 ? 9.290 15.093 -0.934 1.00 66.69 301 ASN A N 1
ATOM 2496 C CA . ASN A 1 301 ? 8.486 16.008 -1.757 1.00 66.69 301 ASN A CA 1
ATOM 2497 C C . ASN A 1 301 ? 8.756 15.826 -3.257 1.00 66.69 301 ASN A C 1
ATOM 2499 O O . ASN A 1 301 ? 7.840 15.917 -4.070 1.00 66.69 301 ASN A O 1
ATOM 2503 N N . TYR A 1 302 ? 10.004 15.520 -3.624 1.00 72.88 302 TYR A N 1
ATOM 2504 C CA . TYR A 1 302 ? 10.357 15.245 -5.012 1.00 72.88 302 TYR A CA 1
ATOM 2505 C C . TYR A 1 302 ? 9.719 13.939 -5.490 1.00 72.88 302 TYR A C 1
ATOM 2507 O O . TYR A 1 302 ? 9.159 13.894 -6.580 1.00 72.88 302 TYR A O 1
ATOM 2515 N N . MET A 1 303 ? 9.707 12.901 -4.649 1.00 71.69 303 MET A N 1
ATOM 2516 C CA . MET A 1 303 ? 9.039 11.636 -4.972 1.00 71.69 303 MET A CA 1
ATOM 2517 C C . MET A 1 303 ? 7.532 11.788 -5.153 1.00 71.69 303 MET A C 1
ATOM 2519 O O . MET A 1 303 ? 6.977 11.262 -6.117 1.00 71.69 303 MET A O 1
ATOM 2523 N N . GLN A 1 304 ? 6.879 12.549 -4.276 1.00 74.31 304 GLN A N 1
ATOM 2524 C CA . GLN A 1 304 ? 5.457 12.855 -4.420 1.00 74.31 304 GLN A CA 1
ATOM 2525 C C . GLN A 1 304 ? 5.177 13.626 -5.711 1.00 74.31 304 GLN A C 1
ATOM 2527 O O . GLN A 1 304 ? 4.214 13.313 -6.403 1.00 74.31 304 GLN A O 1
ATOM 2532 N N . PHE A 1 305 ? 6.046 14.567 -6.091 1.00 81.75 305 PHE A N 1
ATOM 2533 C CA . PHE A 1 305 ? 5.967 15.250 -7.382 1.00 81.75 305 PHE A CA 1
ATOM 2534 C C . PHE A 1 305 ? 6.079 14.283 -8.573 1.00 81.75 305 PHE A C 1
ATOM 2536 O O . PHE A 1 305 ? 5.267 14.361 -9.501 1.00 81.75 305 PHE A O 1
ATOM 2543 N N . LEU A 1 306 ? 7.057 13.370 -8.563 1.00 80.56 306 LEU A N 1
ATOM 2544 C CA . LEU A 1 306 ? 7.246 12.409 -9.655 1.00 80.56 306 LEU A CA 1
ATOM 2545 C C . LEU A 1 306 ? 6.018 11.517 -9.834 1.00 80.56 306 LEU A C 1
ATOM 2547 O O . LEU A 1 306 ? 5.533 11.345 -10.951 1.00 80.56 306 LEU A O 1
ATOM 2551 N N . LEU A 1 307 ? 5.487 10.999 -8.728 1.00 80.06 307 LEU A N 1
ATOM 2552 C CA . LEU A 1 307 ? 4.294 10.162 -8.740 1.00 80.06 307 LEU A CA 1
ATOM 2553 C C . LEU A 1 307 ? 3.050 10.963 -9.137 1.00 80.06 307 LEU A C 1
ATOM 2555 O O . LEU A 1 307 ? 2.250 10.485 -9.933 1.00 80.06 307 LEU A O 1
ATOM 2559 N N . ALA A 1 308 ? 2.899 12.198 -8.656 1.00 85.12 308 ALA A N 1
ATOM 2560 C CA . ALA A 1 308 ? 1.796 13.064 -9.059 1.00 85.12 308 ALA A CA 1
ATOM 2561 C C . ALA A 1 308 ? 1.787 13.303 -10.573 1.00 85.12 308 ALA A C 1
ATOM 2563 O O . ALA A 1 308 ? 0.756 13.162 -11.224 1.00 85.12 308 ALA A O 1
ATOM 2564 N N . THR A 1 309 ? 2.957 13.594 -11.141 1.00 88.56 309 THR A N 1
ATOM 2565 C CA . THR A 1 309 ? 3.144 13.783 -12.585 1.00 88.56 309 THR A CA 1
ATOM 2566 C C . THR A 1 309 ? 2.796 12.516 -13.366 1.00 88.56 309 THR A C 1
ATOM 2568 O O . THR A 1 309 ? 2.095 12.588 -14.376 1.00 88.56 309 THR A O 1
ATOM 2571 N N . TYR A 1 310 ? 3.243 11.358 -12.874 1.00 88.38 310 TYR A N 1
ATOM 2572 C CA . TYR A 1 310 ? 2.918 10.054 -13.442 1.00 88.38 310 TYR A CA 1
ATOM 2573 C C . TYR A 1 310 ? 1.404 9.811 -13.480 1.00 88.38 310 TYR A C 1
ATOM 2575 O O . TYR A 1 310 ? 0.859 9.518 -14.539 1.00 88.38 310 TYR A O 1
ATOM 2583 N N . TYR A 1 311 ? 0.700 9.990 -12.360 1.00 86.06 311 TYR A N 1
ATOM 2584 C CA . TYR A 1 311 ? -0.736 9.706 -12.297 1.00 86.06 311 TYR A CA 1
ATOM 2585 C C . TYR A 1 311 ? -1.588 10.734 -13.047 1.00 86.06 311 TYR A C 1
ATOM 2587 O O . TYR A 1 311 ? -2.591 10.371 -13.654 1.00 86.06 311 TYR A O 1
ATOM 2595 N N . LEU A 1 312 ? -1.165 12.001 -13.112 1.00 89.12 312 LEU A N 1
ATOM 2596 C CA . LEU A 1 312 ? -1.796 12.972 -14.011 1.00 89.12 312 LEU A CA 1
ATOM 2597 C C . LEU A 1 312 ? -1.628 12.557 -15.478 1.00 89.12 312 LEU A C 1
ATOM 2599 O O . LEU A 1 312 ? -2.576 12.667 -16.253 1.00 89.12 312 LEU A O 1
ATOM 2603 N N . LYS A 1 313 ? -0.460 12.024 -15.864 1.00 90.19 313 LYS A N 1
ATOM 2604 C CA . LYS A 1 313 ? -0.256 11.468 -17.208 1.00 90.19 313 LYS A CA 1
ATOM 2605 C C . LYS A 1 313 ? -1.103 10.217 -17.448 1.00 90.19 313 LYS A C 1
ATOM 2607 O O . LYS A 1 313 ? -1.641 10.075 -18.541 1.00 90.19 313 LYS A O 1
ATOM 2612 N N . TYR A 1 314 ? -1.234 9.347 -16.447 1.00 88.25 314 TYR A N 1
ATOM 2613 C CA . TYR A 1 314 ? -2.069 8.145 -16.500 1.00 88.25 314 TYR A CA 1
ATOM 2614 C C . TYR A 1 314 ? -3.536 8.504 -16.772 1.00 88.25 314 TYR A C 1
ATOM 2616 O O . TYR A 1 314 ? -4.129 7.969 -17.704 1.00 88.25 314 TYR A O 1
ATOM 2624 N N . TYR A 1 315 ? -4.090 9.468 -16.030 1.00 85.81 315 TYR A N 1
ATOM 2625 C CA . TYR A 1 315 ? -5.488 9.867 -16.182 1.00 85.81 315 TYR A CA 1
ATOM 2626 C C . TYR A 1 315 ? -5.747 10.691 -17.438 1.00 85.81 315 TYR A C 1
ATOM 2628 O O . TYR A 1 315 ? -6.665 10.391 -18.187 1.00 85.81 315 TYR A O 1
ATOM 2636 N N . PHE A 1 316 ? -4.947 11.724 -17.702 1.00 87.38 316 PHE A N 1
ATOM 2637 C CA . PHE A 1 316 ? -5.242 12.678 -18.776 1.00 87.38 316 PHE A CA 1
ATOM 2638 C C . PHE A 1 316 ? -4.556 12.343 -20.108 1.00 87.38 316 PHE A C 1
ATOM 2640 O O . PHE A 1 316 ? -4.829 12.984 -21.122 1.00 87.38 316 PHE A O 1
ATOM 2647 N N . GLY A 1 317 ? -3.647 11.365 -20.153 1.00 87.31 317 GLY A N 1
ATOM 2648 C CA . GLY A 1 317 ? -2.982 10.931 -21.382 1.00 87.31 317 GLY A CA 1
ATOM 2649 C C . GLY A 1 317 ? -2.340 12.088 -22.160 1.00 87.31 317 GLY A C 1
ATOM 2650 O O . GLY A 1 317 ? -1.444 12.775 -21.670 1.00 87.31 317 GLY A O 1
ATOM 2651 N N . ASN A 1 318 ? -2.780 12.316 -23.399 1.00 88.56 318 ASN A N 1
ATOM 2652 C CA . ASN A 1 318 ? -2.281 13.407 -24.253 1.00 88.56 318 ASN A CA 1
ATOM 2653 C C . ASN A 1 318 ? -2.766 14.808 -23.829 1.00 88.56 318 ASN A C 1
ATOM 2655 O O . ASN A 1 318 ? -2.174 15.819 -24.232 1.00 88.56 318 ASN A O 1
ATOM 2659 N N . ASP A 1 319 ? -3.816 14.897 -23.012 1.00 89.44 319 ASP A N 1
ATOM 2660 C CA . ASP A 1 319 ? -4.311 16.174 -22.500 1.00 89.44 319 ASP A CA 1
ATOM 2661 C C . ASP A 1 319 ? -3.409 16.748 -21.408 1.00 89.44 319 ASP A C 1
ATOM 2663 O O . ASP A 1 319 ? -3.331 17.969 -21.283 1.00 89.44 319 ASP A O 1
ATOM 2667 N N . PHE A 1 320 ? -2.623 15.899 -20.738 1.00 91.75 320 PHE A N 1
ATOM 2668 C CA . PHE A 1 320 ? -1.465 16.298 -19.941 1.00 91.75 320 PHE A CA 1
ATOM 2669 C C . PHE A 1 320 ? -0.164 16.080 -20.746 1.00 91.75 320 PHE A C 1
ATOM 2671 O O . PHE A 1 320 ? 0.407 14.985 -20.744 1.00 91.75 320 PHE A O 1
ATOM 2678 N N . PRO A 1 321 ? 0.323 17.087 -21.498 1.00 90.94 321 PRO A N 1
ATOM 2679 C CA . PRO A 1 321 ? 1.423 16.910 -22.450 1.00 90.94 321 PRO A CA 1
ATOM 2680 C C . PRO A 1 321 ? 2.809 16.816 -21.797 1.00 90.94 321 PRO A C 1
ATOM 2682 O O . PRO A 1 321 ? 3.776 16.518 -22.494 1.00 90.94 321 PRO A O 1
ATOM 2685 N N . TYR A 1 322 ? 2.923 17.066 -20.491 1.00 90.81 322 TYR A N 1
ATOM 2686 C CA . TYR A 1 322 ? 4.206 17.063 -19.796 1.00 90.81 322 TYR A CA 1
ATOM 2687 C C . TYR A 1 322 ? 4.817 15.656 -19.723 1.00 90.81 322 TYR A C 1
ATOM 2689 O O . TYR A 1 322 ? 4.130 14.668 -19.454 1.00 90.81 322 TYR A O 1
ATOM 2697 N N . THR A 1 323 ? 6.129 15.585 -19.941 1.00 88.44 323 THR A N 1
ATOM 2698 C CA . THR A 1 323 ? 6.957 14.388 -19.741 1.00 88.44 323 THR A CA 1
ATOM 2699 C C . THR A 1 323 ? 8.275 14.790 -19.084 1.00 88.44 323 THR A C 1
ATOM 2701 O O . THR A 1 323 ? 8.663 15.958 -19.106 1.00 88.44 323 THR A O 1
ATOM 2704 N N . PHE A 1 324 ? 9.017 13.830 -18.541 1.00 81.25 324 PHE A N 1
ATOM 2705 C CA . PHE A 1 324 ? 10.335 14.107 -17.971 1.00 81.25 324 PHE A CA 1
ATOM 2706 C C . PHE A 1 324 ? 11.423 14.402 -19.012 1.00 81.25 324 PHE A C 1
ATOM 2708 O O . PHE A 1 324 ? 12.537 14.767 -18.642 1.00 81.25 324 PHE A O 1
ATOM 2715 N N . GLU A 1 325 ? 11.105 14.267 -20.301 1.00 78.94 325 GLU A N 1
ATOM 2716 C CA . GLU A 1 325 ? 11.963 14.702 -21.406 1.00 78.94 325 GLU A CA 1
ATOM 2717 C C . GLU A 1 325 ? 11.706 16.174 -21.796 1.00 78.94 325 GLU A C 1
ATOM 2719 O O . GLU A 1 325 ? 12.488 16.750 -22.549 1.00 78.94 325 GLU A O 1
ATOM 2724 N N . THR A 1 326 ? 10.635 16.799 -21.285 1.00 83.00 326 THR A N 1
ATOM 2725 C CA . THR A 1 326 ? 10.323 18.221 -21.516 1.00 83.00 326 THR A CA 1
ATOM 2726 C C . THR A 1 326 ? 10.845 19.122 -20.398 1.00 83.00 326 THR A C 1
ATOM 2728 O O . THR A 1 326 ? 10.950 18.706 -19.243 1.00 83.00 326 THR A O 1
ATOM 2731 N N . ASP A 1 327 ? 11.129 20.384 -20.729 1.00 83.62 327 ASP A N 1
ATOM 2732 C CA . ASP A 1 327 ? 11.588 21.382 -19.760 1.00 83.62 327 ASP A CA 1
ATOM 2733 C C . ASP A 1 327 ? 10.586 21.577 -18.614 1.00 83.62 327 ASP A C 1
ATOM 2735 O O . ASP A 1 327 ? 9.375 21.655 -18.828 1.00 83.62 327 ASP A O 1
ATOM 2739 N N . PHE A 1 328 ? 11.089 21.737 -17.384 1.00 84.00 328 PHE A N 1
ATOM 2740 C CA . PHE A 1 328 ? 10.251 21.909 -16.187 1.00 84.00 328 PHE A CA 1
ATOM 2741 C C . PHE A 1 328 ? 9.265 23.091 -16.285 1.00 84.00 328 PHE A C 1
ATOM 2743 O O . PHE A 1 328 ? 8.167 23.026 -15.738 1.00 84.00 328 PHE A O 1
ATOM 2750 N N . ASN A 1 329 ? 9.598 24.144 -17.039 1.00 86.31 329 ASN A N 1
ATOM 2751 C CA . ASN A 1 329 ? 8.705 25.285 -17.266 1.00 86.31 329 ASN A CA 1
ATOM 2752 C C . ASN A 1 329 ? 7.419 24.928 -18.050 1.00 86.31 329 ASN A C 1
ATOM 2754 O O . ASN A 1 329 ? 6.450 25.681 -17.981 1.00 86.31 329 ASN A O 1
ATOM 2758 N N . GLN A 1 330 ? 7.375 23.781 -18.741 1.00 90.31 330 GLN A N 1
ATOM 2759 C CA . GLN A 1 330 ? 6.191 23.286 -19.458 1.00 90.31 330 GLN A CA 1
ATOM 2760 C C . GLN A 1 330 ? 5.149 22.650 -18.528 1.00 90.31 330 GLN A C 1
ATOM 2762 O O . GLN A 1 330 ? 4.022 22.385 -18.945 1.00 90.31 330 GLN A O 1
ATOM 2767 N N . LEU A 1 331 ? 5.497 22.427 -17.260 1.00 90.00 331 LEU A N 1
ATOM 2768 C CA . LEU A 1 331 ? 4.627 21.783 -16.282 1.00 90.00 331 LEU A CA 1
ATOM 2769 C C . LEU A 1 331 ? 3.411 22.648 -15.915 1.00 90.00 331 LEU A C 1
ATOM 2771 O O . LEU A 1 331 ? 2.293 22.141 -15.866 1.00 90.00 331 LEU A O 1
ATOM 2775 N N . GLN A 1 332 ? 3.601 23.957 -15.710 1.00 92.38 332 GLN A N 1
ATOM 2776 C CA . GLN A 1 332 ? 2.503 24.885 -15.403 1.00 92.38 332 GLN A CA 1
ATOM 2777 C C . GLN A 1 332 ? 1.497 24.996 -16.575 1.00 92.38 332 GLN A C 1
ATOM 2779 O O . GLN A 1 332 ? 0.307 24.786 -16.335 1.00 92.38 332 GLN A O 1
ATOM 2784 N N . PRO A 1 333 ? 1.928 25.205 -17.840 1.00 93.38 333 PRO A N 1
ATOM 2785 C CA . PRO A 1 333 ? 1.035 25.117 -19.000 1.00 93.38 333 PRO A CA 1
ATOM 2786 C C . PRO A 1 333 ? 0.293 23.778 -19.121 1.00 93.38 333 PRO A C 1
ATOM 2788 O O . PRO A 1 333 ? -0.875 23.744 -19.511 1.00 93.38 333 PRO A O 1
ATOM 2791 N N . ALA A 1 334 ? 0.943 22.659 -18.780 1.00 93.38 334 ALA A N 1
ATOM 2792 C CA . ALA A 1 334 ? 0.299 21.348 -18.806 1.00 93.38 334 ALA A CA 1
ATOM 2793 C C . ALA A 1 334 ? -0.828 21.224 -17.764 1.00 93.38 334 ALA A C 1
ATOM 2795 O O . ALA A 1 334 ? -1.877 20.664 -18.082 1.00 93.38 334 ALA A O 1
ATOM 2796 N N . LEU A 1 335 ? -0.650 21.780 -16.556 1.00 93.00 335 LEU A N 1
ATOM 2797 C CA . LEU A 1 335 ? -1.704 21.844 -15.533 1.00 93.00 335 LEU A CA 1
ATOM 2798 C C . LEU A 1 335 ? -2.888 22.720 -15.973 1.00 93.00 335 LEU A C 1
ATOM 2800 O O . LEU A 1 335 ? -4.047 22.353 -15.780 1.00 93.00 335 LEU A O 1
ATOM 2804 N N . GLU A 1 336 ? -2.615 23.862 -16.603 1.00 92.25 336 GLU A N 1
ATOM 2805 C CA . GLU A 1 336 ? -3.655 24.767 -17.111 1.00 92.25 336 GLU A CA 1
ATOM 2806 C C . GLU A 1 336 ? -4.522 24.100 -18.187 1.00 92.25 336 GLU A C 1
ATOM 2808 O O . GLU A 1 336 ? -5.739 24.294 -18.209 1.00 92.25 336 GLU A O 1
ATOM 2813 N N . LYS A 1 337 ? -3.919 23.250 -19.030 1.00 91.81 337 LYS A N 1
ATOM 2814 C CA . LYS A 1 337 ? -4.629 22.501 -20.074 1.00 91.81 337 LYS A CA 1
ATOM 2815 C C . LYS A 1 337 ? -5.627 21.480 -19.511 1.00 91.81 337 LYS A C 1
ATOM 2817 O O . LYS A 1 337 ? -6.696 21.307 -20.096 1.00 91.81 337 LYS A O 1
ATOM 2822 N N . ILE A 1 338 ? -5.313 20.834 -18.385 1.00 90.19 338 ILE A N 1
ATOM 2823 C CA . ILE A 1 338 ? -6.197 19.831 -17.761 1.00 90.19 338 ILE A CA 1
ATOM 2824 C C . ILE A 1 338 ? -7.229 20.435 -16.801 1.00 90.19 338 ILE A C 1
ATOM 2826 O O . ILE A 1 338 ? -8.250 19.807 -16.541 1.00 90.19 338 ILE A O 1
ATOM 2830 N N . SER A 1 339 ? -7.029 21.666 -16.318 1.00 85.88 339 SER A N 1
ATOM 2831 C CA . SER A 1 339 ? -7.967 22.363 -15.421 1.00 85.88 339 SER A CA 1
ATOM 2832 C C . SER A 1 339 ? -9.447 22.334 -15.869 1.00 85.88 339 SER A C 1
ATOM 2834 O O . SER A 1 339 ? -10.300 21.964 -15.056 1.00 85.88 339 SER A O 1
ATOM 2836 N N . PRO A 1 340 ? -9.804 22.628 -17.140 1.00 84.56 340 PRO A N 1
ATOM 2837 C CA . PRO A 1 340 ? -11.195 22.548 -17.601 1.00 84.56 340 PRO A CA 1
ATOM 2838 C C . PRO A 1 340 ? -11.733 21.112 -17.734 1.00 84.56 340 PRO A C 1
ATOM 2840 O O . PRO A 1 340 ? -12.940 20.935 -17.923 1.00 84.56 340 PRO A O 1
ATOM 2843 N N . LEU A 1 341 ? -10.862 20.101 -17.663 1.00 84.06 341 LEU A N 1
ATOM 2844 C CA . LEU A 1 341 ? -11.212 18.684 -17.760 1.00 84.06 341 LEU A CA 1
ATOM 2845 C C . LEU A 1 341 ? -11.516 18.067 -16.390 1.00 84.06 341 LEU A C 1
ATOM 2847 O O . LEU A 1 341 ? -12.283 17.122 -16.335 1.00 84.06 341 LEU A O 1
ATOM 2851 N N . ILE A 1 342 ? -11.029 18.637 -15.281 1.00 77.31 342 ILE A N 1
ATOM 2852 C CA . ILE A 1 342 ? -11.211 18.084 -13.919 1.00 77.31 342 ILE A CA 1
ATOM 2853 C C . ILE A 1 342 ? -12.690 17.824 -13.579 1.00 77.31 342 ILE A C 1
ATOM 2855 O O . ILE A 1 342 ? -13.019 16.830 -12.940 1.00 77.31 342 ILE A O 1
ATOM 2859 N N . ASN A 1 343 ? -13.593 18.714 -14.007 1.00 67.62 343 ASN A N 1
ATOM 2860 C CA . ASN A 1 343 ? -15.034 18.605 -13.731 1.00 67.62 343 ASN A CA 1
ATOM 2861 C C . ASN A 1 343 ? -15.819 17.884 -14.838 1.00 67.62 343 ASN A C 1
ATOM 2863 O O . ASN A 1 343 ? -17.013 17.628 -14.684 1.00 67.62 343 ASN A O 1
ATOM 2867 N N . LYS A 1 344 ? -15.185 17.606 -15.979 1.00 65.12 344 LYS A N 1
ATOM 2868 C CA . LYS A 1 344 ? -15.775 16.809 -17.050 1.00 65.12 344 LYS A CA 1
ATOM 2869 C C . LYS A 1 344 ? -15.262 15.397 -16.829 1.00 65.12 344 LYS A C 1
ATOM 2871 O O . LYS A 1 344 ? -14.118 15.145 -17.161 1.00 65.12 344 LYS A O 1
ATOM 2876 N N . ASN A 1 345 ? -16.078 14.514 -16.251 1.00 52.38 345 ASN A N 1
ATOM 2877 C CA . ASN A 1 345 ? -15.758 13.099 -15.995 1.00 52.38 345 ASN A CA 1
ATOM 2878 C C . ASN A 1 345 ? -15.353 12.347 -17.276 1.00 52.38 345 ASN A C 1
ATOM 2880 O O . ASN A 1 345 ? -16.114 11.563 -17.834 1.00 52.38 345 ASN A O 1
ATOM 2884 N N . GLN A 1 346 ? -14.158 12.608 -17.770 1.00 52.34 346 GLN A N 1
ATOM 2885 C CA . GLN A 1 346 ? -13.528 11.925 -18.871 1.00 52.34 346 GLN A CA 1
ATOM 2886 C C . GLN A 1 346 ? -12.053 11.905 -18.528 1.00 52.34 346 GLN A C 1
ATOM 2888 O O . GLN A 1 346 ? -11.394 12.938 -18.584 1.00 52.34 346 GLN A O 1
ATOM 2893 N N . LEU A 1 347 ? -11.556 10.730 -18.154 1.00 48.62 347 LEU A N 1
ATOM 2894 C CA . LEU A 1 347 ? -10.580 9.987 -18.951 1.00 48.62 347 LEU A CA 1
ATOM 2895 C C . LEU A 1 347 ? -10.114 8.747 -18.161 1.00 48.62 347 LEU A C 1
ATOM 2897 O O . LEU A 1 347 ? -9.826 8.832 -16.974 1.00 48.62 347 LEU A O 1
ATOM 2901 N N . TYR A 1 348 ? -10.104 7.605 -18.860 1.00 46.47 348 TYR A N 1
ATOM 2902 C CA . TYR A 1 348 ? -9.547 6.294 -18.490 1.00 46.47 348 TYR A CA 1
ATOM 2903 C C . TYR A 1 348 ? -9.716 5.835 -17.031 1.00 46.47 348 TYR A C 1
ATOM 2905 O O . TYR A 1 348 ? -8.872 6.094 -16.179 1.00 46.47 348 TYR A O 1
ATOM 2913 N N . GLY A 1 349 ? -10.760 5.036 -16.782 1.00 48.41 349 GLY A N 1
ATOM 2914 C CA . GLY A 1 349 ? -10.869 4.247 -15.554 1.00 48.41 349 GLY A CA 1
ATOM 2915 C C . GLY A 1 349 ? -12.286 4.139 -15.008 1.00 48.41 349 GLY A C 1
ATOM 2916 O O . GLY A 1 349 ? -12.540 4.603 -13.905 1.00 48.41 349 GLY A O 1
ATOM 2917 N N . ASP A 1 350 ? -13.178 3.457 -15.731 1.00 51.66 350 ASP A N 1
ATOM 2918 C CA . ASP A 1 350 ? -14.370 2.834 -15.122 1.00 51.66 350 ASP A CA 1
ATOM 2919 C C . ASP A 1 350 ? -13.987 1.516 -14.412 1.00 51.66 350 ASP A C 1
ATOM 2921 O O . ASP A 1 350 ? -14.788 0.583 -14.333 1.00 51.66 350 ASP A O 1
ATOM 2925 N N . SER A 1 351 ? -12.734 1.390 -13.956 1.00 56.59 351 SER A N 1
ATOM 2926 C CA . SER A 1 351 ? -12.273 0.185 -13.277 1.00 56.59 351 SER A CA 1
ATOM 2927 C C . SER A 1 351 ? -13.002 0.082 -11.952 1.00 56.59 351 SER A C 1
ATOM 2929 O O . SER A 1 351 ? -12.898 0.959 -11.091 1.00 56.59 351 SER A O 1
ATOM 2931 N N . LYS A 1 352 ? -13.775 -0.989 -11.811 1.00 64.62 352 LYS A N 1
ATOM 2932 C CA . LYS A 1 352 ? -14.467 -1.282 -10.560 1.00 64.62 352 LYS A CA 1
ATOM 2933 C C . LYS A 1 352 ? -13.432 -1.605 -9.485 1.00 64.62 352 LYS A C 1
ATOM 2935 O O . LYS A 1 352 ? -12.341 -2.080 -9.803 1.00 64.62 352 LYS A O 1
ATOM 2940 N N . ILE A 1 353 ? -13.765 -1.351 -8.221 1.00 62.00 353 ILE A N 1
ATOM 2941 C CA . ILE A 1 353 ? -12.860 -1.595 -7.086 1.00 62.00 353 ILE A CA 1
ATOM 2942 C C . ILE A 1 353 ? -12.336 -3.037 -7.125 1.00 62.00 353 ILE A C 1
ATOM 2944 O O . ILE A 1 353 ? -11.135 -3.250 -7.008 1.00 62.00 353 ILE A O 1
ATOM 2948 N N . GLU A 1 354 ? -13.201 -3.997 -7.453 1.00 66.56 354 GLU A N 1
ATOM 2949 C CA . GLU A 1 354 ? -12.859 -5.418 -7.544 1.00 66.56 354 GLU A CA 1
ATOM 2950 C C . GLU A 1 354 ? -11.820 -5.715 -8.643 1.00 66.56 354 GLU A C 1
ATOM 2952 O O . GLU A 1 354 ? -10.981 -6.604 -8.501 1.00 66.56 354 GLU A O 1
ATOM 2957 N N . GLU A 1 355 ? -11.845 -4.966 -9.750 1.00 74.31 355 GLU A N 1
ATOM 2958 C CA . GLU A 1 355 ? -10.841 -5.093 -10.813 1.00 74.31 355 GLU A CA 1
ATOM 2959 C C . GLU A 1 355 ? -9.493 -4.524 -10.361 1.00 74.31 355 GLU A C 1
ATOM 2961 O O . GLU A 1 355 ? -8.451 -5.101 -10.661 1.00 74.31 355 GLU A O 1
ATOM 2966 N N . LEU A 1 356 ? -9.494 -3.420 -9.610 1.00 72.19 356 LEU A N 1
ATOM 2967 C CA . LEU A 1 356 ? -8.271 -2.820 -9.071 1.00 72.19 356 LEU A CA 1
ATOM 2968 C C . LEU A 1 356 ? -7.645 -3.677 -7.959 1.00 72.19 356 LEU A C 1
ATOM 2970 O O . LEU A 1 356 ? -6.420 -3.752 -7.864 1.00 72.19 356 LEU A O 1
ATOM 2974 N N . GLU A 1 357 ? -8.460 -4.367 -7.166 1.00 70.69 357 GLU A N 1
ATOM 2975 C CA . GLU A 1 357 ? -8.012 -5.336 -6.160 1.00 70.69 357 GLU A CA 1
ATOM 2976 C C . GLU A 1 357 ? -7.370 -6.570 -6.808 1.00 70.69 357 GLU A C 1
ATOM 2978 O O . GLU A 1 357 ? -6.268 -6.981 -6.431 1.00 70.69 357 GLU A O 1
ATOM 2983 N N . GLU A 1 358 ? -8.009 -7.135 -7.839 1.00 75.69 358 GLU A N 1
ATOM 2984 C CA . GLU A 1 358 ? -7.442 -8.260 -8.588 1.00 75.69 358 GLU A CA 1
ATOM 2985 C C . GLU A 1 358 ? -6.180 -7.831 -9.362 1.00 75.69 358 GLU A C 1
ATOM 2987 O O . GLU A 1 358 ? -5.199 -8.577 -9.424 1.00 75.69 358 GLU A O 1
ATOM 2992 N N . TYR A 1 359 ? -6.151 -6.602 -9.890 1.00 80.56 359 TYR A N 1
ATOM 2993 C CA . TYR A 1 359 ? -4.954 -6.003 -10.481 1.00 80.56 359 TYR A CA 1
ATOM 2994 C C . TYR A 1 359 ? -3.797 -5.940 -9.480 1.00 80.56 359 TYR A C 1
ATOM 2996 O O . TYR A 1 359 ? -2.707 -6.437 -9.774 1.00 80.56 359 TYR A O 1
ATOM 3004 N N . ALA A 1 360 ? -4.043 -5.373 -8.295 1.00 75.69 360 ALA A N 1
ATOM 3005 C CA . ALA A 1 360 ? -3.072 -5.253 -7.214 1.00 75.69 360 ALA A CA 1
ATOM 3006 C C . ALA A 1 360 ? -2.500 -6.621 -6.824 1.00 75.69 360 ALA A C 1
ATOM 3008 O O . ALA A 1 360 ? -1.285 -6.820 -6.846 1.00 75.69 360 ALA A O 1
ATOM 3009 N N . LYS A 1 361 ? -3.365 -7.602 -6.563 1.00 74.81 361 LYS A N 1
ATOM 3010 C CA . LYS A 1 361 ? -2.973 -8.973 -6.213 1.00 74.81 361 LYS A CA 1
ATOM 3011 C C . LYS A 1 361 ? -1.945 -9.567 -7.181 1.00 74.81 361 LYS A C 1
ATOM 3013 O O . LYS A 1 361 ? -0.930 -10.124 -6.755 1.00 74.81 361 LYS A O 1
ATOM 3018 N N . TYR A 1 362 ? -2.170 -9.422 -8.487 1.00 82.00 362 TYR A N 1
ATOM 3019 C CA . TYR A 1 362 ? -1.209 -9.880 -9.488 1.00 82.00 362 TYR A CA 1
ATOM 3020 C C . TYR A 1 362 ? 0.027 -8.983 -9.581 1.00 82.00 362 TYR A C 1
ATOM 3022 O O . TYR A 1 362 ? 1.135 -9.504 -9.707 1.00 82.00 362 TYR A O 1
ATOM 3030 N N . LEU A 1 363 ? -0.128 -7.660 -9.496 1.00 79.38 363 LEU A N 1
ATOM 3031 C CA . LEU A 1 363 ? 0.981 -6.705 -9.559 1.00 79.38 363 LEU A CA 1
ATOM 3032 C C . LEU A 1 363 ? 2.000 -6.909 -8.423 1.00 79.38 363 LEU A C 1
ATOM 3034 O O . LEU A 1 363 ? 3.201 -6.747 -8.640 1.00 79.38 363 LEU A O 1
ATOM 3038 N N . TYR A 1 364 ? 1.549 -7.316 -7.236 1.00 72.00 364 TYR A N 1
ATOM 3039 C CA . TYR A 1 364 ? 2.421 -7.613 -6.092 1.00 72.00 364 TYR A CA 1
ATOM 3040 C C . TYR A 1 364 ? 2.919 -9.062 -6.058 1.00 72.00 364 TYR A C 1
ATOM 3042 O O . TYR A 1 364 ? 3.818 -9.392 -5.280 1.00 72.00 364 TYR A O 1
ATOM 3050 N N . ALA A 1 365 ? 2.361 -9.932 -6.907 1.00 68.12 365 ALA A N 1
ATOM 3051 C CA . ALA A 1 365 ? 2.751 -11.331 -7.056 1.00 68.12 365 ALA A CA 1
ATOM 3052 C C . ALA A 1 365 ? 2.866 -12.095 -5.719 1.00 68.12 365 ALA A C 1
ATOM 3054 O O . ALA A 1 365 ? 3.749 -12.942 -5.583 1.00 68.12 365 ALA A O 1
ATOM 3055 N N . TYR A 1 366 ? 2.022 -11.773 -4.730 1.00 66.25 366 TYR A N 1
ATOM 3056 C CA . TYR A 1 366 ? 2.050 -12.352 -3.377 1.00 66.25 366 TYR A CA 1
ATOM 3057 C C . TYR A 1 366 ? 3.450 -12.396 -2.732 1.00 66.25 366 TYR A C 1
ATOM 3059 O O . TYR A 1 366 ? 3.818 -13.373 -2.088 1.00 66.25 366 TYR A O 1
ATOM 3067 N N . GLY A 1 367 ? 4.272 -11.368 -2.956 1.00 65.69 367 GLY A N 1
ATOM 3068 C CA . GLY A 1 367 ? 5.614 -11.285 -2.375 1.00 65.69 367 GLY A CA 1
ATOM 3069 C C . GLY A 1 367 ? 6.703 -12.057 -3.128 1.00 65.69 367 GLY A C 1
ATOM 3070 O O . GLY A 1 367 ? 7.875 -11.845 -2.830 1.00 65.69 367 GLY A O 1
ATOM 3071 N N . MET A 1 368 ? 6.384 -12.848 -4.165 1.00 73.50 368 MET A N 1
ATOM 3072 C CA . MET A 1 368 ? 7.399 -13.554 -4.977 1.00 73.50 368 MET A CA 1
ATOM 3073 C C . MET A 1 368 ? 8.413 -12.591 -5.606 1.00 73.50 368 MET A C 1
ATOM 3075 O O . MET A 1 368 ? 9.594 -12.911 -5.744 1.00 73.50 368 MET A O 1
ATOM 3079 N N . LEU A 1 369 ? 7.953 -11.398 -5.996 1.00 74.69 369 LEU A N 1
ATOM 3080 C CA . LEU A 1 369 ? 8.817 -10.342 -6.514 1.00 74.69 369 LEU A CA 1
ATOM 3081 C C . LEU A 1 369 ? 9.822 -9.892 -5.447 1.00 74.69 369 LEU A C 1
ATOM 3083 O O . LEU A 1 369 ? 11.018 -9.842 -5.720 1.00 74.69 369 LEU A O 1
ATOM 3087 N N . THR A 1 370 ? 9.357 -9.639 -4.226 1.00 68.88 370 THR A N 1
ATOM 3088 C CA . THR A 1 370 ? 10.199 -9.279 -3.078 1.00 68.88 370 THR A CA 1
ATOM 3089 C C . THR A 1 370 ? 11.176 -10.401 -2.720 1.00 68.88 370 THR A C 1
ATOM 3091 O O . THR A 1 370 ? 12.362 -10.140 -2.524 1.00 68.88 370 THR A O 1
ATOM 3094 N N . GLU A 1 371 ? 10.720 -11.656 -2.706 1.00 70.75 371 GLU A N 1
ATOM 3095 C CA . GLU A 1 371 ? 11.570 -12.828 -2.465 1.00 70.75 371 GLU A CA 1
ATOM 3096 C C . GLU A 1 371 ? 12.711 -12.927 -3.480 1.00 70.75 371 GLU A C 1
ATOM 3098 O O . GLU A 1 371 ? 13.867 -13.067 -3.080 1.00 70.75 371 GLU A O 1
ATOM 3103 N N . TYR A 1 372 ? 12.418 -12.789 -4.780 1.00 81.81 372 TYR A N 1
ATOM 3104 C CA . TYR A 1 372 ? 13.454 -12.787 -5.815 1.00 81.81 372 TYR A CA 1
ATOM 3105 C C . TYR A 1 372 ? 14.444 -11.638 -5.616 1.00 81.81 372 TYR A C 1
ATOM 3107 O O . TYR A 1 372 ? 15.647 -11.815 -5.778 1.00 81.81 372 TYR A O 1
ATOM 3115 N N . LEU A 1 373 ? 13.958 -10.446 -5.281 1.00 75.62 373 LEU A N 1
ATOM 3116 C CA . LEU A 1 373 ? 14.814 -9.272 -5.135 1.00 75.62 373 LEU A CA 1
ATOM 3117 C C . LEU A 1 373 ? 15.750 -9.366 -3.925 1.00 75.62 373 LEU A C 1
ATOM 3119 O O . LEU A 1 373 ? 16.887 -8.898 -4.010 1.00 75.62 373 LEU A O 1
ATOM 3123 N N . ASN A 1 374 ? 15.314 -10.036 -2.857 1.00 70.69 374 ASN A N 1
ATOM 3124 C CA . ASN A 1 374 ? 16.134 -10.331 -1.683 1.00 70.69 374 ASN A CA 1
ATOM 3125 C C . ASN A 1 374 ? 17.066 -11.535 -1.896 1.00 70.69 374 ASN A C 1
ATOM 3127 O O . ASN A 1 374 ? 18.190 -11.547 -1.395 1.00 70.69 374 ASN A O 1
ATOM 3131 N N . ASN A 1 375 ? 16.618 -12.549 -2.637 1.00 78.75 375 ASN A N 1
ATOM 3132 C CA . ASN A 1 375 ? 17.372 -13.769 -2.907 1.00 78.75 375 ASN A CA 1
ATOM 3133 C C . ASN A 1 375 ? 17.119 -14.267 -4.347 1.00 78.75 375 ASN A C 1
ATOM 3135 O O . ASN A 1 375 ? 16.239 -15.107 -4.564 1.00 78.75 375 ASN A O 1
ATOM 3139 N N . PRO A 1 376 ? 17.878 -13.765 -5.343 1.00 84.62 376 PRO A N 1
ATOM 3140 C CA . PRO A 1 376 ? 17.609 -14.032 -6.754 1.00 84.62 376 PRO A CA 1
ATOM 3141 C C . PRO A 1 376 ? 17.738 -15.510 -7.125 1.00 84.62 376 PRO A C 1
ATOM 3143 O O . PRO A 1 376 ? 18.839 -16.068 -7.164 1.00 84.62 376 PRO A O 1
ATOM 3146 N N . LYS A 1 377 ? 16.608 -16.136 -7.467 1.00 86.12 377 LYS A N 1
ATOM 3147 C CA . LYS A 1 377 ? 16.549 -17.518 -7.955 1.00 86.12 377 LYS A CA 1
ATOM 3148 C C . LYS A 1 377 ? 15.699 -17.635 -9.225 1.00 86.12 377 LYS A C 1
ATOM 3150 O O . LYS A 1 377 ? 14.597 -17.084 -9.263 1.00 86.12 377 LYS A O 1
ATOM 3155 N N . PRO A 1 378 ? 16.138 -18.406 -10.240 1.00 89.00 378 PRO A N 1
ATOM 3156 C CA . PRO A 1 378 ? 15.392 -18.584 -11.490 1.00 89.00 378 PRO A CA 1
ATOM 3157 C C . PRO A 1 378 ? 13.968 -19.129 -11.320 1.00 89.00 378 PRO A C 1
ATOM 3159 O O . PRO A 1 378 ? 13.098 -18.813 -12.126 1.00 89.00 378 PRO A O 1
ATOM 3162 N N . GLU A 1 379 ? 13.728 -19.935 -10.283 1.00 87.81 379 GLU A N 1
ATOM 3163 C CA . GLU A 1 379 ? 12.441 -20.592 -10.004 1.00 87.81 379 GLU A CA 1
ATOM 3164 C C . GLU A 1 379 ? 11.273 -19.615 -9.804 1.00 87.81 379 GLU A C 1
ATOM 3166 O O . GLU A 1 379 ? 10.143 -19.926 -10.174 1.00 87.81 379 GLU A O 1
ATOM 3171 N N . TYR A 1 380 ? 11.539 -18.403 -9.309 1.00 86.12 380 TYR A N 1
ATOM 3172 C CA . TYR A 1 380 ? 10.504 -17.385 -9.106 1.00 86.12 380 TYR A CA 1
ATOM 3173 C C . TYR A 1 380 ? 10.070 -16.690 -10.402 1.00 86.12 380 TYR A C 1
ATOM 3175 O O . TYR A 1 380 ? 8.956 -16.172 -10.488 1.00 86.12 380 TYR A O 1
ATOM 3183 N N . ILE A 1 381 ? 10.931 -16.677 -11.425 1.00 90.56 381 ILE A N 1
ATOM 3184 C CA . ILE A 1 381 ? 10.744 -15.853 -12.627 1.00 90.56 381 ILE A CA 1
ATOM 3185 C C . ILE A 1 381 ? 9.463 -16.227 -13.374 1.00 90.56 381 ILE A C 1
ATOM 3187 O O . ILE A 1 381 ? 8.738 -15.343 -13.826 1.00 90.56 381 ILE A O 1
ATOM 3191 N N . GLU A 1 382 ? 9.165 -17.518 -13.527 1.00 91.12 382 GLU A N 1
ATOM 3192 C CA . GLU A 1 382 ? 7.981 -17.947 -14.282 1.00 91.12 382 GLU A CA 1
ATOM 3193 C C . GLU A 1 382 ? 6.676 -17.550 -13.587 1.00 91.12 382 GLU A C 1
ATOM 3195 O O . GLU A 1 382 ? 5.767 -17.054 -14.256 1.00 91.12 382 GLU A O 1
ATOM 3200 N N . GLY A 1 383 ? 6.615 -17.690 -12.257 1.00 89.50 383 GLY A N 1
ATOM 3201 C CA . GLY A 1 383 ? 5.473 -17.256 -11.449 1.00 89.50 383 GLY A CA 1
ATOM 3202 C C . GLY A 1 383 ? 5.264 -15.744 -11.514 1.00 89.50 383 GLY A C 1
ATOM 3203 O O . GLY A 1 383 ? 4.153 -15.281 -11.769 1.00 89.50 383 GLY A O 1
ATOM 3204 N N . ILE A 1 384 ? 6.344 -14.964 -11.404 1.00 89.06 384 ILE A N 1
ATOM 3205 C CA . ILE A 1 384 ? 6.276 -13.503 -11.533 1.00 89.06 384 ILE A CA 1
ATOM 3206 C C . ILE A 1 384 ? 5.801 -13.106 -12.938 1.00 89.06 384 ILE A C 1
ATOM 3208 O O . ILE A 1 384 ? 4.885 -12.301 -13.078 1.00 89.06 384 ILE A O 1
ATOM 3212 N N . LEU A 1 385 ? 6.362 -13.703 -13.995 1.00 93.94 385 LEU A N 1
ATOM 3213 C CA . LEU A 1 385 ? 5.945 -13.430 -15.374 1.00 93.94 385 LEU A CA 1
ATOM 3214 C C . LEU A 1 385 ? 4.488 -13.822 -15.647 1.00 93.94 385 LEU A C 1
ATOM 3216 O O . LEU A 1 385 ? 3.853 -13.190 -16.491 1.00 93.94 385 LEU A O 1
ATOM 3220 N N . TYR A 1 386 ? 3.974 -14.875 -15.008 1.00 94.38 386 TYR A N 1
ATOM 3221 C CA . TYR A 1 386 ? 2.558 -15.231 -15.073 1.00 94.38 386 TYR A CA 1
ATOM 3222 C C . TYR A 1 386 ? 1.704 -14.126 -14.445 1.00 94.38 386 TYR A C 1
ATOM 3224 O O . TYR A 1 386 ? 0.864 -13.553 -15.136 1.00 94.38 386 TYR A O 1
ATOM 3232 N N . ASN A 1 387 ? 1.998 -13.747 -13.199 1.00 89.00 387 ASN A N 1
ATOM 3233 C CA . ASN A 1 387 ? 1.252 -12.717 -12.478 1.00 89.00 387 ASN A CA 1
ATOM 3234 C C . ASN A 1 387 ? 1.257 -11.377 -13.227 1.00 89.00 387 ASN A C 1
ATOM 3236 O O . ASN A 1 387 ? 0.201 -10.802 -13.465 1.00 89.00 387 ASN A O 1
ATOM 3240 N N . MET A 1 388 ? 2.410 -10.918 -13.723 1.00 92.31 388 MET A N 1
ATOM 3241 C CA . MET A 1 388 ? 2.467 -9.652 -14.464 1.00 92.31 388 MET A CA 1
ATOM 3242 C C . MET A 1 388 ? 1.656 -9.679 -15.764 1.00 92.31 388 MET A C 1
ATOM 3244 O O . MET A 1 388 ? 1.131 -8.651 -16.183 1.00 92.31 388 MET A O 1
ATOM 3248 N N . LYS A 1 389 ? 1.519 -10.836 -16.424 1.00 94.81 389 LYS A N 1
ATOM 3249 C CA . LYS A 1 389 ? 0.643 -10.946 -17.600 1.00 94.81 389 LYS A CA 1
ATOM 3250 C C . LYS A 1 389 ? -0.825 -10.842 -17.218 1.00 94.81 389 LYS A C 1
ATOM 3252 O O . LYS A 1 389 ? -1.569 -10.228 -17.974 1.00 94.81 389 LYS A O 1
ATOM 3257 N N . GLU A 1 390 ? -1.231 -11.426 -16.094 1.00 93.62 390 GLU A N 1
ATOM 3258 C CA . GLU A 1 390 ? -2.601 -11.288 -15.594 1.00 93.62 390 GLU A CA 1
ATOM 3259 C C . GLU A 1 390 ? -2.886 -9.839 -15.177 1.00 93.62 390 GLU A C 1
ATOM 3261 O O . GLU A 1 390 ? -3.857 -9.260 -15.658 1.00 93.62 390 GLU A O 1
ATOM 3266 N N . ALA A 1 391 ? -1.978 -9.193 -14.435 1.00 88.44 391 ALA A N 1
ATOM 3267 C CA . ALA A 1 391 ? -2.075 -7.768 -14.107 1.00 88.44 391 ALA A CA 1
ATOM 3268 C C . ALA A 1 391 ? -2.223 -6.896 -15.372 1.00 88.44 391 ALA A C 1
ATOM 3270 O O . ALA A 1 391 ? -3.107 -6.045 -15.452 1.00 88.44 391 ALA A O 1
ATOM 3271 N N . ASN A 1 392 ? -1.419 -7.161 -16.409 1.00 91.50 392 ASN A N 1
ATOM 3272 C CA . ASN A 1 392 ? -1.466 -6.426 -17.676 1.00 91.50 392 ASN A CA 1
ATOM 3273 C C . ASN A 1 392 ? -2.770 -6.628 -18.469 1.00 91.50 392 ASN A C 1
ATOM 3275 O O . ASN A 1 392 ? -3.095 -5.803 -19.320 1.00 91.50 392 ASN A O 1
ATOM 3279 N N . LYS A 1 393 ? -3.503 -7.730 -18.255 1.00 92.00 393 LYS A N 1
ATOM 3280 C CA . LYS A 1 393 ? -4.830 -7.925 -18.868 1.00 92.00 393 LYS A CA 1
ATOM 3281 C C . LYS A 1 393 ? -5.891 -7.062 -18.196 1.00 92.00 393 LYS A C 1
ATOM 3283 O O . LYS A 1 393 ? -6.819 -6.641 -18.875 1.00 92.00 393 LYS A O 1
ATOM 3288 N N . ILE A 1 394 ? -5.755 -6.835 -16.890 1.00 87.56 394 ILE A N 1
ATOM 3289 C CA . ILE A 1 394 ? -6.713 -6.064 -16.095 1.00 87.56 394 ILE A CA 1
ATOM 3290 C C . ILE A 1 394 ? -6.487 -4.567 -16.313 1.00 87.56 394 ILE A C 1
ATOM 3292 O O . ILE A 1 394 ? -7.418 -3.849 -16.662 1.00 87.56 394 ILE A O 1
ATOM 3296 N N . ASN A 1 395 ? -5.238 -4.105 -16.189 1.00 84.69 395 ASN A N 1
ATOM 3297 C CA . ASN A 1 395 ? -4.873 -2.714 -16.434 1.00 84.69 395 ASN A CA 1
ATOM 3298 C C . ASN A 1 395 ? -3.731 -2.609 -17.452 1.00 84.69 395 ASN A C 1
ATOM 3300 O O . ASN A 1 395 ? -2.561 -2.468 -17.104 1.00 84.69 395 ASN A O 1
ATOM 3304 N N . SER A 1 396 ? -4.083 -2.656 -18.738 1.00 85.94 396 SER A N 1
ATOM 3305 C CA . SER A 1 396 ? -3.120 -2.537 -19.841 1.00 85.94 396 SER A CA 1
ATOM 3306 C C . SER A 1 396 ? -2.606 -1.111 -20.076 1.00 85.94 396 SER A C 1
ATOM 3308 O O . SER A 1 396 ? -1.718 -0.913 -20.905 1.00 85.94 396 SER A O 1
ATOM 3310 N N . HIS A 1 397 ? -3.217 -0.112 -19.432 1.00 84.69 397 HIS A N 1
ATOM 3311 C CA . HIS A 1 397 ? -2.841 1.298 -19.573 1.00 84.69 397 HIS A CA 1
ATOM 3312 C C . HIS A 1 397 ? -1.659 1.653 -18.672 1.00 84.69 397 HIS A C 1
ATOM 3314 O O . HIS A 1 397 ? -0.843 2.504 -19.026 1.00 84.69 397 HIS A O 1
ATOM 3320 N N . ASP A 1 398 ? -1.551 0.981 -17.529 1.00 87.31 398 ASP A N 1
ATOM 3321 C CA . ASP A 1 398 ? -0.427 1.121 -16.620 1.00 87.31 398 ASP A CA 1
ATOM 3322 C C . ASP A 1 398 ? 0.855 0.492 -17.198 1.00 87.31 398 ASP A C 1
ATOM 3324 O O . ASP A 1 398 ? 0.812 -0.442 -18.002 1.00 87.31 398 ASP A O 1
ATOM 3328 N N . ILE A 1 399 ? 2.025 1.007 -16.812 1.00 88.50 399 ILE A N 1
ATOM 3329 C CA . ILE A 1 399 ? 3.309 0.502 -17.327 1.00 88.50 399 ILE A CA 1
ATOM 3330 C C . ILE A 1 399 ? 3.938 -0.568 -16.442 1.00 88.50 399 ILE A C 1
ATOM 3332 O O . ILE A 1 399 ? 4.780 -1.322 -16.931 1.00 88.50 399 ILE A O 1
ATOM 3336 N N . TRP A 1 400 ? 3.576 -0.644 -15.159 1.00 87.25 400 TRP A N 1
ATOM 3337 C CA . TRP A 1 400 ? 4.271 -1.499 -14.192 1.00 87.25 400 TRP A CA 1
ATOM 3338 C C . TRP A 1 400 ? 4.247 -2.991 -14.550 1.00 87.25 400 TRP A C 1
ATOM 3340 O O . TRP A 1 400 ? 5.316 -3.607 -14.502 1.00 87.25 400 TRP A O 1
ATOM 3350 N N . PRO A 1 401 ? 3.124 -3.581 -15.005 1.00 90.38 401 PRO A N 1
ATOM 3351 C CA . PRO A 1 401 ? 3.109 -4.978 -15.427 1.00 90.38 401 PRO A CA 1
ATOM 3352 C C . PRO A 1 401 ? 4.062 -5.239 -16.600 1.00 90.38 401 PRO A C 1
ATOM 3354 O O . PRO A 1 401 ? 4.895 -6.145 -16.546 1.00 90.38 401 PRO A O 1
ATOM 3357 N N . GLN A 1 402 ? 4.005 -4.410 -17.650 1.00 94.44 402 GLN A N 1
ATOM 3358 C CA . GLN A 1 402 ? 4.881 -4.550 -18.817 1.00 94.44 402 GLN A CA 1
ATOM 3359 C C . GLN A 1 402 ? 6.350 -4.267 -18.472 1.00 94.44 402 GLN A C 1
ATOM 3361 O O . GLN A 1 402 ? 7.246 -4.932 -19.002 1.00 94.44 402 GLN A O 1
ATOM 3366 N N . TYR A 1 403 ? 6.621 -3.323 -17.570 1.00 91.25 403 TYR A N 1
ATOM 3367 C CA . TYR A 1 403 ? 7.958 -3.068 -17.043 1.00 91.25 403 TYR A CA 1
ATOM 3368 C C . TYR A 1 403 ? 8.523 -4.320 -16.366 1.00 91.25 403 TYR A C 1
ATOM 3370 O O . TYR A 1 403 ? 9.607 -4.774 -16.737 1.00 91.25 403 TYR A O 1
ATOM 3378 N N . TRP A 1 404 ? 7.771 -4.937 -15.451 1.00 90.06 404 TRP A N 1
ATOM 3379 C CA . TRP A 1 404 ? 8.209 -6.148 -14.762 1.00 90.06 404 TRP A CA 1
ATOM 3380 C C . TRP A 1 404 ? 8.347 -7.343 -15.704 1.00 90.06 404 TRP A C 1
ATOM 3382 O O . TRP A 1 404 ? 9.327 -8.080 -15.600 1.00 90.06 404 TRP A O 1
ATOM 3392 N N . ILE A 1 405 ? 7.452 -7.504 -16.686 1.00 95.00 405 ILE A N 1
ATOM 3393 C CA . ILE A 1 405 ? 7.624 -8.501 -17.756 1.00 95.00 405 ILE A CA 1
ATOM 3394 C C . ILE A 1 405 ? 8.972 -8.297 -18.452 1.00 95.00 405 ILE A C 1
ATOM 3396 O O . ILE A 1 405 ? 9.735 -9.249 -18.613 1.00 95.00 405 ILE A O 1
ATOM 3400 N N . SER A 1 406 ? 9.284 -7.064 -18.845 1.00 95.06 406 SER A N 1
ATOM 3401 C CA . SER A 1 406 ? 10.517 -6.742 -19.569 1.00 95.06 406 SER A CA 1
ATOM 3402 C C . SER A 1 406 ? 11.757 -6.993 -18.708 1.00 95.06 406 SER A C 1
ATOM 3404 O O . SER A 1 406 ? 12.695 -7.662 -19.150 1.00 95.06 406 SER A O 1
ATOM 3406 N N . TYR A 1 407 ? 11.720 -6.553 -17.449 1.00 92.62 407 TYR A N 1
ATOM 3407 C CA . TYR A 1 407 ? 12.768 -6.775 -16.459 1.00 92.62 407 TYR A CA 1
ATOM 3408 C C . TYR A 1 407 ? 13.045 -8.270 -16.254 1.00 92.62 407 TYR A C 1
ATOM 3410 O O . TYR A 1 407 ? 14.167 -8.728 -16.471 1.00 92.62 407 TYR A O 1
ATOM 3418 N N . PHE A 1 408 ? 12.025 -9.062 -15.918 1.00 93.25 408 PHE A N 1
ATOM 3419 C CA . PHE A 1 408 ? 12.202 -10.482 -15.611 1.00 93.25 408 PHE A CA 1
ATOM 3420 C C . PHE A 1 408 ? 12.530 -11.330 -16.844 1.00 93.25 408 PHE A C 1
ATOM 3422 O O . PHE A 1 408 ? 13.198 -12.357 -16.725 1.00 93.25 408 PHE A O 1
ATOM 3429 N N . ARG A 1 409 ? 12.160 -10.888 -18.054 1.00 96.31 409 ARG A N 1
ATOM 3430 C CA . ARG A 1 409 ? 12.680 -11.485 -19.294 1.00 96.31 409 ARG A CA 1
ATOM 3431 C C . ARG A 1 409 ? 14.166 -11.206 -19.493 1.00 96.31 409 ARG A C 1
ATOM 3433 O O . ARG A 1 409 ? 14.869 -12.095 -19.970 1.00 96.31 409 ARG A O 1
ATOM 3440 N N . THR A 1 410 ? 14.656 -10.023 -19.124 1.00 95.50 410 THR A N 1
ATOM 3441 C CA . THR A 1 410 ? 16.098 -9.738 -19.119 1.00 95.50 410 THR A CA 1
ATOM 3442 C C . THR A 1 410 ? 16.829 -10.583 -18.075 1.00 95.50 410 THR A C 1
ATOM 3444 O O . THR A 1 410 ? 17.878 -11.136 -18.395 1.00 95.50 410 THR A O 1
ATOM 3447 N N . GLU A 1 411 ? 16.271 -10.758 -16.875 1.00 93.50 411 GLU A N 1
ATOM 3448 C CA . GLU A 1 411 ? 16.846 -11.646 -15.851 1.00 93.50 411 GLU A CA 1
ATOM 3449 C C . GLU A 1 411 ? 16.901 -13.104 -16.336 1.00 93.50 411 GLU A C 1
ATOM 3451 O O . GLU A 1 411 ? 17.949 -13.744 -16.276 1.00 93.50 411 GLU A O 1
ATOM 3456 N N . GLN A 1 412 ? 15.810 -13.611 -16.926 1.00 94.56 412 GLN A N 1
ATOM 3457 C CA . GLN A 1 412 ? 15.769 -14.943 -17.541 1.00 94.56 412 GLN A CA 1
ATOM 3458 C C . GLN A 1 412 ? 16.840 -15.105 -18.630 1.00 94.56 412 GLN A C 1
ATOM 3460 O O . GLN A 1 412 ? 17.512 -16.137 -18.708 1.00 94.56 412 GLN A O 1
ATOM 3465 N N . ALA A 1 413 ? 17.018 -14.080 -19.468 1.00 95.31 413 ALA A N 1
ATOM 3466 C CA . ALA A 1 413 ? 18.068 -14.061 -20.477 1.00 95.31 413 ALA A CA 1
ATOM 3467 C C . ALA A 1 413 ? 19.465 -14.094 -19.838 1.00 95.31 413 ALA A C 1
ATOM 3469 O O . ALA A 1 413 ? 20.315 -14.821 -20.339 1.00 95.31 413 ALA A O 1
ATOM 3470 N N . GLY A 1 414 ? 19.671 -13.398 -18.714 1.00 94.56 414 GLY A N 1
ATOM 3471 C CA . GLY A 1 414 ? 20.899 -13.435 -17.915 1.00 94.56 414 GLY A CA 1
ATOM 3472 C C . GLY A 1 414 ? 21.267 -14.832 -17.419 1.00 94.56 414 GLY A C 1
ATOM 3473 O O . GLY A 1 414 ? 22.411 -15.236 -17.568 1.00 94.56 414 GLY A O 1
ATOM 3474 N N . TYR A 1 415 ? 20.300 -15.604 -16.918 1.00 94.25 415 TYR A N 1
ATOM 3475 C CA . TYR A 1 415 ? 20.552 -16.989 -16.495 1.00 94.25 415 TYR A CA 1
ATOM 3476 C C . TYR A 1 415 ? 20.827 -17.943 -17.663 1.00 94.25 415 TYR A C 1
ATOM 3478 O O . TYR A 1 415 ? 21.600 -18.887 -17.528 1.00 94.25 415 TYR A O 1
ATOM 3486 N N . SER A 1 416 ? 20.163 -17.737 -18.802 1.00 94.44 416 SER A N 1
ATOM 3487 C CA . SER A 1 416 ? 20.323 -18.609 -19.975 1.00 94.44 416 SER A CA 1
ATOM 3488 C C . SER A 1 416 ? 21.530 -18.258 -20.853 1.00 94.44 416 SER A C 1
ATOM 3490 O O . SER A 1 416 ? 21.979 -19.097 -21.631 1.00 94.44 416 SER A O 1
ATOM 3492 N N . GLU A 1 417 ? 21.966 -16.998 -20.805 1.00 94.31 417 GLU A N 1
ATOM 3493 C CA . GLU A 1 417 ? 22.939 -16.336 -21.683 1.00 94.31 417 GLU A CA 1
ATOM 3494 C C . GLU A 1 417 ? 22.664 -16.456 -23.198 1.00 94.31 417 GLU A C 1
ATOM 3496 O O . GLU A 1 417 ? 23.516 -16.161 -24.041 1.00 94.31 417 GLU A O 1
ATOM 3501 N N . LYS A 1 418 ? 21.449 -16.847 -23.601 1.00 96.44 418 LYS A N 1
ATOM 3502 C CA . LYS A 1 418 ? 21.107 -17.041 -25.016 1.00 96.44 418 LYS A CA 1
ATOM 3503 C C . LYS A 1 418 ? 20.744 -15.721 -25.686 1.00 96.44 418 LYS A C 1
ATOM 3505 O O . LYS A 1 418 ? 19.795 -15.043 -25.290 1.00 96.44 418 LYS A O 1
ATOM 3510 N N . LYS A 1 419 ? 21.380 -15.426 -26.828 1.00 96.56 419 LYS A N 1
ATOM 3511 C CA . LYS A 1 419 ? 21.020 -14.279 -27.692 1.00 96.56 419 LYS A CA 1
ATOM 3512 C C . LYS A 1 419 ? 19.525 -14.232 -28.031 1.00 96.56 419 LYS A C 1
ATOM 3514 O O . LYS A 1 419 ? 18.938 -13.156 -28.096 1.00 96.56 419 LYS A O 1
ATOM 3519 N N . SER A 1 420 ? 18.894 -15.388 -28.248 1.00 97.00 420 SER A N 1
ATOM 3520 C CA . SER A 1 420 ? 17.457 -15.478 -28.540 1.00 97.00 420 SER A CA 1
ATOM 3521 C C . SER A 1 420 ? 16.575 -14.975 -27.399 1.00 97.00 420 SER A C 1
ATOM 3523 O O . SER A 1 420 ? 15.501 -14.438 -27.666 1.00 97.00 420 SER A O 1
ATOM 3525 N N . ASP A 1 421 ? 17.009 -15.139 -26.150 1.00 96.88 421 ASP A N 1
ATOM 3526 C CA . ASP A 1 421 ? 16.245 -14.723 -24.977 1.00 96.88 421 ASP A CA 1
ATOM 3527 C C . ASP A 1 421 ? 16.454 -13.232 -24.684 1.00 96.88 421 ASP A C 1
ATOM 3529 O O . ASP A 1 421 ? 15.475 -12.535 -24.422 1.00 96.88 421 ASP A O 1
ATOM 3533 N N . TYR A 1 422 ? 17.653 -12.685 -24.925 1.00 97.88 422 TYR A N 1
ATOM 3534 C CA . TYR A 1 422 ? 17.854 -11.228 -24.961 1.00 97.88 422 TYR A CA 1
ATOM 3535 C C . TYR A 1 422 ? 17.015 -10.543 -26.052 1.00 97.88 422 TYR A C 1
ATOM 3537 O O . TYR A 1 422 ? 16.411 -9.505 -25.796 1.00 97.88 422 TYR A O 1
ATOM 3545 N N . ARG A 1 423 ? 16.862 -11.151 -27.241 1.00 97.81 423 ARG A N 1
ATOM 3546 C CA . ARG A 1 423 ? 15.932 -10.650 -28.279 1.00 97.81 423 ARG A CA 1
ATOM 3547 C C . ARG A 1 423 ? 14.465 -10.704 -27.850 1.00 97.81 423 ARG A C 1
ATOM 3549 O O . ARG A 1 423 ? 13.666 -9.877 -28.279 1.00 97.81 423 ARG A O 1
ATOM 3556 N N . LYS A 1 424 ? 14.065 -11.691 -27.039 1.00 97.19 424 LYS A N 1
ATOM 3557 C CA . LYS A 1 424 ? 12.713 -11.713 -26.452 1.00 97.19 424 LYS A CA 1
ATOM 3558 C C . LYS A 1 424 ? 12.551 -10.569 -25.457 1.00 97.19 424 LYS A C 1
ATOM 3560 O O . LYS A 1 424 ? 11.555 -9.868 -25.554 1.00 97.19 424 LYS A O 1
ATOM 3565 N N . ALA A 1 425 ? 13.526 -10.364 -24.574 1.00 96.75 425 ALA A N 1
ATOM 3566 C CA . ALA A 1 425 ? 13.509 -9.262 -23.619 1.00 96.75 425 ALA A CA 1
ATOM 3567 C C . ALA A 1 425 ? 13.434 -7.895 -24.320 1.00 96.75 425 ALA A C 1
ATOM 3569 O O . ALA A 1 425 ? 12.587 -7.085 -23.960 1.00 96.75 425 ALA A O 1
ATOM 3570 N N . LEU A 1 426 ? 14.227 -7.671 -25.378 1.00 97.25 426 LEU A N 1
ATOM 3571 C CA . LEU A 1 426 ? 14.164 -6.449 -26.196 1.00 97.25 426 LEU A CA 1
ATOM 3572 C C . LEU A 1 426 ? 12.756 -6.160 -26.713 1.00 97.25 426 LEU A C 1
ATOM 3574 O O . LEU A 1 426 ? 12.272 -5.048 -26.552 1.00 97.25 426 LEU A O 1
ATOM 3578 N N . ARG A 1 427 ? 12.064 -7.168 -27.256 1.00 97.75 427 ARG A N 1
ATOM 3579 C CA . ARG A 1 427 ? 10.684 -7.000 -27.741 1.00 97.75 427 ARG A CA 1
ATOM 3580 C C . ARG A 1 427 ? 9.707 -6.591 -26.642 1.00 97.75 427 ARG A C 1
ATOM 3582 O O . ARG A 1 427 ? 8.740 -5.897 -26.931 1.00 97.75 427 ARG A O 1
ATOM 3589 N N . GLU A 1 428 ? 9.922 -7.023 -25.402 1.00 97.62 428 GLU A N 1
ATOM 3590 C CA . GLU A 1 428 ? 9.089 -6.593 -24.274 1.00 97.62 428 GLU A CA 1
ATOM 3591 C C . GLU A 1 428 ? 9.393 -5.142 -23.872 1.00 97.62 428 GLU A C 1
ATOM 3593 O O . GLU A 1 428 ? 8.463 -4.360 -23.675 1.00 97.62 428 GLU A O 1
ATOM 3598 N N . TRP A 1 429 ? 10.667 -4.739 -23.867 1.00 96.75 429 TRP A N 1
ATOM 3599 C CA . TRP A 1 429 ? 11.045 -3.339 -23.656 1.00 96.75 429 TRP A CA 1
ATOM 3600 C C . TRP A 1 429 ? 10.520 -2.412 -24.767 1.00 96.75 429 TRP A C 1
ATOM 3602 O O . TRP A 1 429 ? 10.040 -1.317 -24.490 1.00 96.75 429 TRP A O 1
ATOM 3612 N N . GLU A 1 430 ? 10.528 -2.857 -26.025 1.00 96.31 430 GLU A N 1
ATOM 3613 C CA . GLU A 1 430 ? 9.935 -2.118 -27.147 1.00 96.31 430 GLU A CA 1
ATOM 3614 C C . GLU A 1 430 ? 8.420 -1.936 -26.994 1.00 96.31 430 GLU A C 1
ATOM 3616 O O . GLU A 1 430 ? 7.886 -0.909 -27.409 1.00 96.31 430 GLU A O 1
ATOM 3621 N N . LYS A 1 431 ? 7.706 -2.908 -26.405 1.00 96.06 431 LYS A N 1
ATOM 3622 C CA . LYS A 1 431 ? 6.285 -2.732 -26.063 1.00 96.06 431 LYS A CA 1
ATOM 3623 C C . LYS A 1 431 ? 6.112 -1.677 -24.977 1.00 96.06 431 LYS A C 1
ATOM 3625 O O . LYS A 1 431 ? 5.224 -0.842 -25.111 1.00 96.06 431 LYS A O 1
ATOM 3630 N N . LEU A 1 432 ? 6.967 -1.687 -23.950 1.00 94.38 432 LEU A N 1
ATOM 3631 C CA . LEU A 1 432 ? 6.940 -0.688 -22.881 1.00 94.38 432 LEU A CA 1
ATOM 3632 C C . LEU A 1 432 ? 7.107 0.735 -23.434 1.00 94.38 432 LEU A C 1
ATOM 3634 O O . LEU A 1 432 ? 6.323 1.612 -23.091 1.00 94.38 432 LEU A O 1
ATOM 3638 N N . LEU A 1 433 ? 8.063 0.951 -24.347 1.00 93.75 433 LEU A N 1
ATOM 3639 C CA . LEU A 1 433 ? 8.307 2.264 -24.963 1.00 93.75 433 LEU A CA 1
ATOM 3640 C C . LEU A 1 433 ? 7.155 2.778 -25.843 1.00 93.75 433 LEU A C 1
ATOM 3642 O O . LEU A 1 433 ? 7.108 3.964 -26.153 1.00 93.75 433 LEU A O 1
ATOM 3646 N N . ARG A 1 434 ? 6.205 1.924 -26.244 1.00 92.75 434 ARG A N 1
ATOM 3647 C CA . ARG A 1 434 ? 4.997 2.371 -26.963 1.00 92.75 434 ARG A CA 1
ATOM 3648 C C . ARG A 1 434 ? 3.959 2.993 -26.033 1.00 92.75 434 ARG A C 1
ATOM 3650 O O . ARG A 1 434 ? 3.075 3.698 -26.514 1.00 92.75 434 ARG A O 1
ATOM 3657 N N . ASN A 1 435 ? 4.043 2.733 -24.729 1.00 91.06 435 ASN A N 1
ATOM 3658 C CA . ASN A 1 435 ? 3.156 3.337 -23.748 1.00 91.06 435 ASN A CA 1
ATOM 3659 C C . ASN A 1 435 ? 3.705 4.711 -23.344 1.00 91.06 435 ASN A C 1
ATOM 3661 O O . ASN A 1 435 ? 4.753 4.803 -22.714 1.00 91.06 435 ASN A O 1
ATOM 3665 N N . GLN A 1 436 ? 2.978 5.785 -23.667 1.00 88.56 436 GLN A N 1
ATOM 3666 C CA . GLN A 1 436 ? 3.418 7.157 -23.394 1.00 88.56 436 GLN A CA 1
ATOM 3667 C C . GLN A 1 436 ? 3.647 7.464 -21.906 1.00 88.56 436 GLN A C 1
ATOM 3669 O O . GLN A 1 436 ? 4.365 8.408 -21.573 1.00 88.56 436 GLN A O 1
ATOM 3674 N N . LEU A 1 437 ? 3.048 6.686 -21.008 1.00 89.56 437 LEU A N 1
ATOM 3675 C CA . LEU A 1 437 ? 3.207 6.854 -19.571 1.00 89.56 437 LEU A CA 1
ATOM 3676 C C . LEU A 1 437 ? 4.655 6.606 -19.108 1.00 89.56 437 LEU A C 1
ATOM 3678 O O . LEU A 1 437 ? 5.093 7.202 -18.125 1.00 89.56 437 LEU A O 1
ATOM 3682 N N . ILE A 1 438 ? 5.445 5.822 -19.858 1.00 88.94 438 ILE A N 1
ATOM 3683 C CA . ILE A 1 438 ? 6.868 5.590 -19.557 1.00 88.94 438 ILE A CA 1
ATOM 3684 C C . ILE A 1 438 ? 7.684 6.888 -19.559 1.00 88.94 438 ILE A C 1
ATOM 3686 O O . ILE A 1 438 ? 8.632 7.019 -18.789 1.00 88.94 438 ILE A O 1
ATOM 3690 N N . TYR A 1 439 ? 7.287 7.880 -20.359 1.00 88.75 439 TYR A N 1
ATOM 3691 C CA . TYR A 1 439 ? 7.982 9.165 -20.452 1.00 88.75 439 TYR A CA 1
ATOM 3692 C C . TYR A 1 439 ? 7.696 10.092 -19.262 1.00 88.75 439 TYR A C 1
ATOM 3694 O O . TYR A 1 439 ? 8.397 11.082 -19.065 1.00 88.75 439 TYR A O 1
ATOM 3702 N N . ALA A 1 440 ? 6.694 9.763 -18.445 1.00 87.12 440 ALA A N 1
ATOM 3703 C CA . ALA A 1 440 ? 6.410 10.401 -17.161 1.00 87.12 440 ALA A CA 1
ATOM 3704 C C . ALA A 1 440 ? 6.761 9.479 -15.978 1.00 87.12 440 ALA A C 1
ATOM 3706 O O . ALA A 1 440 ? 6.255 9.672 -14.875 1.00 87.12 440 ALA A O 1
ATOM 3707 N N . SER A 1 441 ? 7.609 8.466 -16.194 1.00 83.00 441 SER A N 1
ATOM 3708 C CA . SER A 1 441 ? 7.977 7.477 -15.180 1.00 83.00 441 SER A CA 1
ATOM 3709 C C . SER A 1 441 ? 9.443 7.592 -14.741 1.00 83.00 441 SER A C 1
ATOM 3711 O O . SER A 1 441 ? 10.320 7.835 -15.577 1.00 83.00 441 SER A O 1
ATOM 3713 N N . PRO A 1 442 ? 9.755 7.346 -13.451 1.00 75.31 442 PRO A N 1
ATOM 3714 C CA . PRO A 1 442 ? 11.133 7.328 -12.958 1.00 75.31 442 PRO A CA 1
ATOM 3715 C C . PRO A 1 442 ? 11.991 6.189 -13.539 1.00 75.31 442 PRO A C 1
ATOM 3717 O O . PRO A 1 442 ? 13.211 6.241 -13.431 1.00 75.31 442 PRO A O 1
ATOM 3720 N N . VAL A 1 443 ? 11.406 5.165 -14.178 1.00 80.06 443 VAL A N 1
ATOM 3721 C CA . VAL A 1 443 ? 12.170 4.008 -14.697 1.00 80.06 443 VAL A CA 1
ATOM 3722 C C . VAL A 1 443 ? 12.602 4.136 -16.162 1.00 80.06 443 VAL A C 1
ATOM 3724 O O . VAL A 1 443 ? 13.201 3.206 -16.710 1.00 80.06 443 VAL A O 1
ATOM 3727 N N . LEU A 1 444 ? 12.350 5.274 -16.819 1.00 85.81 444 LEU A N 1
ATOM 3728 C CA . LEU A 1 444 ? 12.699 5.486 -18.231 1.00 85.81 444 LEU A CA 1
ATOM 3729 C C . LEU A 1 444 ? 14.206 5.321 -18.494 1.00 85.81 444 LEU A C 1
ATOM 3731 O O . LEU A 1 444 ? 14.623 4.629 -19.424 1.00 85.81 444 LEU A O 1
ATOM 3735 N N . LYS A 1 445 ? 15.047 5.905 -17.635 1.00 84.88 445 LYS A N 1
ATOM 3736 C CA . LYS A 1 445 ? 16.507 5.806 -17.763 1.00 84.88 445 LYS A CA 1
ATOM 3737 C C . LYS A 1 445 ? 16.995 4.363 -17.640 1.00 84.88 445 LYS A C 1
ATOM 3739 O O . LYS A 1 445 ? 17.829 3.911 -18.428 1.00 84.88 445 LYS A O 1
ATOM 3744 N N . LEU A 1 446 ? 16.466 3.638 -16.653 1.00 84.00 446 LEU A N 1
ATOM 3745 C CA . LEU A 1 446 ? 16.785 2.231 -16.423 1.00 84.00 446 LEU A CA 1
ATOM 3746 C C . LEU A 1 446 ? 16.324 1.359 -17.594 1.00 84.00 446 LEU A C 1
ATOM 3748 O O . LEU A 1 446 ? 17.070 0.480 -18.020 1.00 84.00 446 LEU A O 1
ATOM 3752 N N . THR A 1 447 ? 15.148 1.649 -18.151 1.00 89.81 447 THR A N 1
ATOM 3753 C CA . THR A 1 447 ? 14.618 1.004 -19.359 1.00 89.81 447 THR A CA 1
ATOM 3754 C C . THR A 1 447 ? 15.619 1.104 -20.508 1.00 89.81 447 THR A C 1
ATOM 3756 O O . THR A 1 447 ? 16.056 0.077 -21.026 1.00 89.81 447 THR A O 1
ATOM 3759 N N . TYR A 1 448 ? 16.091 2.313 -20.836 1.00 92.44 448 TYR A N 1
ATOM 3760 C CA . TYR A 1 448 ? 17.101 2.497 -21.882 1.00 92.44 448 TYR A CA 1
ATOM 3761 C C . TYR A 1 448 ? 18.413 1.753 -21.580 1.00 92.44 448 TYR A C 1
ATOM 3763 O O . TYR A 1 448 ? 18.966 1.097 -22.461 1.00 92.44 448 TYR A O 1
ATOM 3771 N N . ARG A 1 449 ? 18.896 1.770 -20.330 1.00 90.75 449 ARG A N 1
ATOM 3772 C CA . ARG A 1 449 ? 20.103 1.015 -19.938 1.00 90.75 449 ARG A CA 1
ATOM 3773 C C . ARG A 1 449 ? 19.930 -0.502 -20.096 1.00 90.75 449 ARG A C 1
ATOM 3775 O O . ARG A 1 449 ? 20.848 -1.173 -20.563 1.00 90.75 449 ARG A O 1
ATOM 3782 N N . LYS A 1 450 ? 18.770 -1.055 -19.726 1.00 92.75 450 LYS A N 1
ATOM 3783 C CA . LYS A 1 450 ? 18.468 -2.490 -19.872 1.00 92.75 450 LYS A CA 1
ATOM 3784 C C . LYS A 1 450 ? 18.298 -2.885 -21.341 1.00 92.75 450 LYS A C 1
ATOM 3786 O O . LYS A 1 450 ? 18.759 -3.960 -21.724 1.00 92.75 450 LYS A O 1
ATOM 3791 N N . MET A 1 451 ? 17.728 -2.014 -22.174 1.00 96.00 451 MET A N 1
ATOM 3792 C CA . MET A 1 451 ? 17.703 -2.208 -23.628 1.00 96.00 451 MET A CA 1
ATOM 3793 C C . MET A 1 451 ? 19.112 -2.205 -24.223 1.00 96.00 451 MET A C 1
ATOM 3795 O O . MET A 1 451 ? 19.449 -3.139 -24.943 1.00 96.00 451 MET A O 1
ATOM 3799 N N . ALA A 1 452 ? 19.964 -1.240 -23.855 1.00 95.19 452 ALA A N 1
ATOM 3800 C CA . ALA A 1 452 ? 21.359 -1.195 -24.298 1.00 95.19 452 ALA A CA 1
ATOM 3801 C C . ALA A 1 452 ? 22.117 -2.487 -23.953 1.00 95.19 452 ALA A C 1
ATOM 3803 O O . ALA A 1 452 ? 22.779 -3.062 -24.814 1.00 95.19 452 ALA A O 1
ATOM 3804 N N . LEU A 1 453 ? 21.960 -2.989 -22.722 1.00 94.81 453 LEU A N 1
ATOM 3805 C CA . LEU A 1 453 ? 22.519 -4.280 -22.308 1.00 94.81 453 LEU A CA 1
ATOM 3806 C C . LEU A 1 453 ? 22.038 -5.423 -23.212 1.00 94.81 453 LEU A C 1
ATOM 3808 O O . LEU A 1 453 ? 22.826 -6.278 -23.608 1.00 94.81 453 LEU A O 1
ATOM 3812 N N . CYS A 1 454 ? 20.745 -5.474 -23.531 1.00 96.69 454 CYS A N 1
ATOM 3813 C CA . CYS A 1 454 ? 20.234 -6.538 -24.383 1.00 96.69 454 CYS A CA 1
ATOM 3814 C C . CYS A 1 454 ? 20.766 -6.417 -25.823 1.00 96.69 454 CYS A C 1
ATOM 3816 O O . CYS A 1 454 ? 21.160 -7.434 -26.389 1.00 96.69 454 CYS A O 1
ATOM 3818 N N . GLU A 1 455 ? 20.842 -5.211 -26.397 1.00 97.62 455 GLU A N 1
ATOM 3819 C CA . GLU A 1 455 ? 21.414 -4.988 -27.736 1.00 97.62 455 GLU A CA 1
ATOM 3820 C C . GLU A 1 455 ? 22.882 -5.431 -27.800 1.00 97.62 455 GLU A C 1
ATOM 3822 O O . GLU A 1 455 ? 23.250 -6.215 -28.680 1.00 97.62 455 GLU A O 1
ATOM 3827 N N . GLU A 1 456 ? 23.686 -5.068 -26.794 1.00 96.50 456 GLU A N 1
ATOM 3828 C CA . GLU A 1 456 ? 25.070 -5.531 -26.637 1.00 96.50 456 GLU A CA 1
ATOM 3829 C C . GLU A 1 456 ? 25.160 -7.061 -26.653 1.00 96.50 456 GLU A C 1
ATOM 3831 O O . GLU A 1 456 ? 25.923 -7.647 -27.424 1.00 96.50 456 GLU A O 1
ATOM 3836 N N . LYS A 1 457 ? 24.330 -7.735 -25.846 1.00 97.06 457 LYS A N 1
ATOM 3837 C CA . LYS A 1 457 ? 24.311 -9.203 -25.763 1.00 97.06 457 LYS A CA 1
ATOM 3838 C C . LYS A 1 457 ? 23.851 -9.857 -27.065 1.00 97.06 457 LYS A C 1
ATOM 3840 O O . LYS A 1 457 ? 24.238 -10.992 -27.355 1.00 97.06 457 LYS A O 1
ATOM 3845 N N . THR A 1 458 ? 23.065 -9.164 -27.887 1.00 95.31 458 THR A N 1
ATOM 3846 C CA . THR A 1 458 ? 22.695 -9.649 -29.224 1.00 95.31 458 THR A CA 1
ATOM 3847 C C . THR A 1 458 ? 23.738 -9.338 -30.302 1.00 95.31 458 THR A C 1
ATOM 3849 O O . THR A 1 458 ? 23.810 -10.087 -31.285 1.00 95.31 458 THR A O 1
ATOM 3852 N N . GLY A 1 459 ? 24.612 -8.353 -30.067 1.00 94.88 459 GLY A N 1
ATOM 3853 C CA . GLY A 1 459 ? 25.702 -7.925 -30.948 1.00 94.88 459 GLY A CA 1
ATOM 3854 C C . GLY A 1 459 ? 25.400 -6.680 -31.790 1.00 94.88 459 GLY A C 1
ATOM 3855 O O . GLY A 1 459 ? 26.109 -6.452 -32.767 1.00 94.88 459 GLY A O 1
ATOM 3856 N N . ASP A 1 460 ? 24.364 -5.906 -31.453 1.00 96.06 460 ASP A N 1
ATOM 3857 C CA . ASP A 1 460 ? 23.999 -4.659 -32.140 1.00 96.06 460 ASP A CA 1
ATOM 3858 C C . ASP A 1 460 ? 24.563 -3.446 -31.375 1.00 96.06 460 ASP A C 1
ATOM 3860 O O . ASP A 1 460 ? 23.913 -2.830 -30.528 1.00 96.06 460 ASP A O 1
ATOM 3864 N N . PHE A 1 461 ? 25.836 -3.138 -31.631 1.00 94.94 461 PHE A N 1
ATOM 3865 C CA . PHE A 1 461 ? 26.550 -2.064 -30.933 1.00 94.94 461 PHE A CA 1
ATOM 3866 C C . PHE A 1 461 ? 26.049 -0.662 -31.307 1.00 94.94 461 PHE A C 1
ATOM 3868 O O . PHE A 1 461 ? 26.139 0.253 -30.490 1.00 94.94 461 PHE A O 1
ATOM 3875 N N . GLU A 1 462 ? 25.500 -0.481 -32.510 1.00 96.62 462 GLU A N 1
ATOM 3876 C CA . GLU A 1 462 ? 24.928 0.800 -32.935 1.00 96.62 462 GLU A CA 1
ATOM 3877 C C . GLU A 1 462 ? 23.693 1.129 -32.091 1.00 96.62 462 GLU A C 1
ATOM 3879 O O . GLU A 1 462 ? 23.623 2.194 -31.469 1.00 96.62 462 GLU A O 1
ATOM 3884 N N . LYS A 1 463 ? 22.761 0.176 -31.962 1.00 96.00 463 LYS A N 1
ATOM 3885 C CA . LYS A 1 463 ? 21.585 0.358 -31.102 1.00 96.00 463 LYS A CA 1
ATOM 3886 C C . LYS A 1 463 ? 21.928 0.424 -29.622 1.00 96.00 463 LYS A C 1
ATOM 3888 O O . LYS A 1 463 ? 21.285 1.172 -28.886 1.00 96.00 463 LYS A O 1
ATOM 3893 N N . GLN A 1 464 ? 22.950 -0.307 -29.174 1.00 97.19 464 GLN A N 1
ATOM 3894 C CA . GLN A 1 464 ? 23.469 -0.155 -27.814 1.00 97.19 464 GLN A CA 1
ATOM 3895 C C . GLN A 1 464 ? 23.852 1.309 -27.544 1.00 97.19 464 GLN A C 1
ATOM 3897 O O . GLN A 1 464 ? 23.392 1.878 -26.553 1.00 97.19 464 GLN A O 1
ATOM 3902 N N . GLN A 1 465 ? 24.658 1.931 -28.416 1.00 96.94 465 GLN A N 1
ATOM 3903 C CA . GLN A 1 465 ? 25.063 3.331 -28.242 1.00 96.94 465 GLN A CA 1
ATOM 3904 C C . GLN A 1 465 ? 23.869 4.283 -28.304 1.00 96.94 465 GLN A C 1
ATOM 3906 O O . GLN A 1 465 ? 23.754 5.149 -27.438 1.00 96.94 465 GLN A O 1
ATOM 3911 N N . PHE A 1 466 ? 22.935 4.068 -29.233 1.00 96.44 466 PHE A N 1
ATOM 3912 C CA . PHE A 1 466 ? 21.698 4.847 -29.310 1.00 96.44 466 PHE A CA 1
ATOM 3913 C C . PHE A 1 466 ? 20.932 4.868 -27.974 1.00 96.44 466 PHE A C 1
ATOM 3915 O O . PHE A 1 466 ? 20.577 5.936 -27.469 1.00 96.44 466 PHE A O 1
ATOM 3922 N N . TYR A 1 467 ? 20.709 3.707 -27.350 1.00 94.56 467 TYR A N 1
ATOM 3923 C CA . TYR A 1 467 ? 20.004 3.650 -26.066 1.00 94.56 467 TYR A CA 1
ATOM 3924 C C . TYR A 1 467 ? 20.826 4.233 -24.908 1.00 94.56 467 TYR A C 1
ATOM 3926 O O . TYR A 1 467 ? 20.259 4.853 -24.007 1.00 94.56 467 TYR A O 1
ATOM 3934 N N . LEU A 1 468 ? 22.157 4.098 -24.923 1.00 93.06 468 LEU A N 1
ATOM 3935 C CA . LEU A 1 468 ? 23.018 4.754 -23.933 1.00 93.06 468 LEU A CA 1
ATOM 3936 C C . LEU A 1 468 ? 22.952 6.282 -24.040 1.00 93.06 468 LEU A C 1
ATOM 3938 O O . LEU A 1 468 ? 22.921 6.962 -23.015 1.00 93.06 468 LEU A O 1
ATOM 3942 N N . GLU A 1 469 ? 22.894 6.830 -25.252 1.00 94.25 469 GLU A N 1
ATOM 3943 C CA . GLU A 1 469 ? 22.707 8.264 -25.482 1.00 94.25 469 GLU A CA 1
ATOM 3944 C C . GLU A 1 469 ? 21.341 8.740 -24.992 1.00 94.25 469 GLU A C 1
ATOM 3946 O O . GLU A 1 469 ? 21.268 9.727 -24.258 1.00 94.25 469 GLU A O 1
ATOM 3951 N N . LYS A 1 470 ? 20.272 7.993 -25.293 1.00 91.12 470 LYS A N 1
ATOM 3952 C CA . LYS A 1 470 ? 18.935 8.258 -24.742 1.00 91.12 470 LYS A CA 1
ATOM 3953 C C . LYS A 1 470 ? 18.932 8.251 -23.214 1.00 91.12 470 LYS A C 1
ATOM 3955 O O . LYS A 1 470 ? 18.421 9.181 -22.598 1.00 91.12 470 LYS A O 1
ATOM 3960 N N . ALA A 1 471 ? 19.585 7.278 -22.581 1.00 87.62 471 ALA A N 1
ATOM 3961 C CA . ALA A 1 471 ? 19.704 7.231 -21.125 1.00 87.62 471 ALA A CA 1
ATOM 3962 C C . ALA A 1 471 ? 20.459 8.439 -20.535 1.00 87.62 471 ALA A C 1
ATOM 3964 O O . ALA A 1 471 ? 20.162 8.847 -19.413 1.00 87.62 471 ALA A O 1
ATOM 3965 N N . ARG A 1 472 ? 21.434 9.017 -21.255 1.00 86.25 472 ARG A N 1
ATOM 3966 C CA . ARG A 1 472 ? 22.164 10.227 -20.823 1.00 86.25 472 ARG A CA 1
ATOM 3967 C C . ARG A 1 472 ? 21.317 11.499 -20.913 1.00 86.25 472 ARG A C 1
ATOM 3969 O O . ARG A 1 472 ? 21.598 12.440 -20.181 1.00 86.25 472 ARG A O 1
ATOM 3976 N N . GLN A 1 473 ? 20.314 11.525 -21.792 1.00 84.38 473 GLN A N 1
ATOM 3977 C CA . GLN A 1 473 ? 19.389 12.655 -21.948 1.00 84.38 473 GLN A CA 1
ATOM 3978 C C . GLN A 1 473 ? 18.353 12.719 -20.817 1.00 84.38 473 GLN A C 1
ATOM 3980 O O . GLN A 1 473 ? 17.858 13.798 -20.502 1.00 84.38 473 GLN A O 1
ATOM 3985 N N . VAL A 1 474 ? 18.054 11.588 -20.168 1.00 77.06 474 VAL A N 1
ATOM 3986 C CA . VAL A 1 474 ? 17.160 11.551 -19.004 1.00 77.06 474 VAL A CA 1
ATOM 3987 C C . VAL A 1 474 ? 17.879 12.109 -17.772 1.00 77.06 474 VAL A C 1
ATOM 3989 O O . VAL A 1 474 ? 18.991 11.684 -17.442 1.00 77.06 474 VAL A O 1
ATOM 3992 N N . SER A 1 475 ? 17.222 13.038 -17.068 1.00 68.44 475 SER A N 1
ATOM 3993 C CA . SER A 1 475 ? 17.744 13.683 -15.855 1.00 68.44 475 SER A CA 1
ATOM 3994 C C . SER A 1 475 ? 18.324 12.675 -14.852 1.00 68.44 475 SER A C 1
ATOM 3996 O O . SER A 1 475 ? 17.733 11.632 -14.575 1.00 68.44 475 SER A O 1
ATOM 3998 N N . SER A 1 476 ? 19.482 12.993 -14.263 1.00 60.19 476 SER A N 1
ATOM 3999 C CA . SER A 1 476 ? 20.097 12.186 -13.198 1.00 60.19 476 SER A CA 1
ATOM 4000 C C . SER A 1 476 ? 19.278 12.166 -11.910 1.00 60.19 476 SER A C 1
ATOM 4002 O O . SER A 1 476 ? 19.412 11.224 -11.138 1.00 60.19 476 SER A O 1
ATOM 4004 N N . LEU A 1 477 ? 18.393 13.146 -11.702 1.00 56.12 477 LEU A N 1
ATOM 4005 C CA . LEU A 1 477 ? 17.440 13.139 -10.589 1.00 56.12 477 LEU A CA 1
ATOM 4006 C C . LEU A 1 477 ? 16.398 12.014 -10.724 1.00 56.12 477 LEU A C 1
ATOM 4008 O O . LEU A 1 477 ? 15.738 11.681 -9.751 1.00 56.12 477 LEU A O 1
ATOM 4012 N N . LEU A 1 478 ? 16.288 11.403 -11.910 1.00 57.56 478 LEU A N 1
ATOM 4013 C CA . LEU A 1 478 ? 15.454 10.234 -12.202 1.00 57.56 478 LEU A CA 1
ATOM 4014 C C . LEU A 1 478 ? 16.277 8.932 -12.249 1.00 57.56 478 LEU A C 1
ATOM 4016 O O . LEU A 1 478 ? 15.793 7.911 -12.731 1.00 57.56 478 LEU A O 1
ATOM 4020 N N . ASP A 1 479 ? 17.540 8.954 -11.805 1.00 52.62 479 ASP A N 1
ATOM 4021 C CA . ASP A 1 479 ? 18.406 7.770 -11.742 1.00 52.62 479 ASP A CA 1
ATOM 4022 C C . ASP A 1 479 ? 18.088 6.954 -10.481 1.00 52.62 479 ASP A C 1
ATOM 4024 O O . ASP A 1 479 ? 18.830 6.961 -9.502 1.00 52.62 479 ASP A O 1
ATOM 4028 N N . PHE A 1 480 ? 16.929 6.296 -10.487 1.00 58.12 480 PHE A N 1
ATOM 4029 C CA . PHE A 1 480 ? 16.469 5.469 -9.376 1.00 58.12 480 PHE A CA 1
ATOM 4030 C C . PHE A 1 480 ? 16.845 3.997 -9.596 1.00 58.12 480 PHE A C 1
ATOM 4032 O O . PHE A 1 480 ? 16.445 3.381 -10.587 1.00 58.12 480 PHE A O 1
ATOM 4039 N N . ASP A 1 481 ? 17.606 3.421 -8.660 1.00 46.59 481 ASP A N 1
ATOM 4040 C CA . ASP A 1 481 ? 17.868 1.980 -8.604 1.00 46.59 481 ASP A CA 1
ATOM 4041 C C . ASP A 1 481 ? 16.708 1.284 -7.883 1.00 46.59 481 ASP A C 1
ATOM 4043 O O . ASP A 1 481 ? 16.436 1.540 -6.709 1.00 46.59 481 ASP A O 1
ATOM 4047 N N . TYR A 1 482 ? 16.027 0.380 -8.585 1.00 45.78 482 TYR A N 1
ATOM 4048 C CA . TYR A 1 482 ? 14.909 -0.392 -8.047 1.00 45.78 482 TYR A CA 1
ATOM 4049 C C . TYR A 1 482 ? 15.305 -1.201 -6.802 1.00 45.78 482 TYR A C 1
ATOM 4051 O O . TYR A 1 482 ? 14.456 -1.380 -5.938 1.00 45.78 482 TYR A O 1
ATOM 4059 N N . LYS A 1 483 ? 16.574 -1.622 -6.634 1.00 40.88 483 LYS A N 1
ATOM 4060 C CA . LYS A 1 483 ? 17.035 -2.310 -5.408 1.00 40.88 483 LYS A CA 1
ATOM 4061 C C . LYS A 1 483 ? 16.894 -1.452 -4.151 1.00 40.88 483 LYS A C 1
ATOM 4063 O O . LYS A 1 483 ? 16.771 -1.993 -3.059 1.00 40.88 483 LYS A O 1
ATOM 4068 N N . GLN A 1 484 ? 16.884 -0.129 -4.303 1.00 39.19 484 GLN A N 1
ATOM 4069 C CA . GLN A 1 484 ? 16.677 0.816 -3.206 1.00 39.19 484 GLN A CA 1
ATOM 4070 C C . GLN A 1 484 ? 15.187 1.079 -2.915 1.00 39.19 484 GLN A C 1
ATOM 4072 O O . GLN A 1 484 ? 14.878 1.751 -1.940 1.00 39.19 484 GLN A O 1
ATOM 4077 N N . TYR A 1 485 ? 14.268 0.538 -3.727 1.00 44.59 485 TYR A N 1
ATOM 4078 C CA . TYR A 1 485 ? 12.812 0.709 -3.605 1.00 44.59 485 TYR A CA 1
ATOM 4079 C C . TYR A 1 485 ? 12.051 -0.555 -3.168 1.00 44.59 485 TYR A C 1
ATOM 4081 O O . TYR A 1 485 ? 10.834 -0.495 -3.012 1.00 44.59 485 TYR A O 1
ATOM 4089 N N . VAL A 1 486 ? 12.744 -1.683 -2.969 1.00 34.53 486 VAL A N 1
ATOM 4090 C CA . VAL A 1 486 ? 12.158 -2.971 -2.526 1.00 34.53 486 VAL A CA 1
ATOM 4091 C C . VAL A 1 486 ? 11.958 -3.028 -1.013 1.00 34.53 486 VAL A C 1
ATOM 4093 O O . VAL A 1 486 ? 11.194 -3.846 -0.513 1.00 34.53 486 VAL A O 1
ATOM 4096 N N . TYR A 1 487 ? 12.634 -2.160 -0.268 1.00 30.25 487 TYR A N 1
ATOM 4097 C CA . TYR A 1 487 ? 12.680 -2.244 1.182 1.00 30.25 487 TYR A CA 1
ATOM 4098 C C . TYR A 1 487 ? 11.916 -1.074 1.788 1.00 30.25 487 TYR A C 1
ATOM 4100 O O . TYR A 1 487 ? 12.421 0.037 1.767 1.00 30.25 487 TYR A O 1
ATOM 4108 N N . PHE A 1 488 ? 10.674 -1.326 2.206 1.00 25.86 488 PHE A N 1
ATOM 4109 C CA . PHE A 1 488 ? 10.089 -0.995 3.518 1.00 25.86 488 PHE A CA 1
ATOM 4110 C C . PHE A 1 488 ? 8.642 -1.509 3.516 1.00 25.86 488 PHE A C 1
ATOM 4112 O O . PHE A 1 488 ? 7.671 -0.766 3.409 1.00 25.86 488 PHE A O 1
ATOM 4119 N N . GLY A 1 489 ? 8.547 -2.834 3.549 1.00 23.97 489 GLY A N 1
ATOM 4120 C CA . GLY A 1 489 ? 7.358 -3.603 3.886 1.00 23.97 489 GLY A CA 1
ATOM 4121 C C . GLY A 1 489 ? 7.787 -4.700 4.850 1.00 23.97 489 GLY A C 1
ATOM 4122 O O . GLY A 1 489 ? 7.729 -5.866 4.485 1.00 23.97 489 GLY A O 1
ATOM 4123 N N . TYR A 1 490 ? 8.360 -4.270 5.976 1.00 23.52 490 TYR A N 1
ATOM 4124 C CA . TYR A 1 490 ? 8.413 -4.899 7.297 1.00 23.52 490 TYR A CA 1
ATOM 4125 C C . TYR A 1 490 ? 8.786 -3.805 8.292 1.00 23.52 490 TYR A C 1
ATOM 4127 O O . TYR A 1 490 ? 9.794 -3.105 8.021 1.00 23.52 490 TYR A O 1
#

pLDDT: mean 80.3, std 16.95, range [23.52, 98.25]

=== Feature glossary ===
Key to the feature types in this record:

— What the protein is —

Primary structure: the covalent order of the twenty standard amino acids along the backbone. Two proteins with the same sequence will (almost always) fold to the same structure; two with 30% identity often share a fold but not the details.

Database cross-references. InterPro integrates a dozen domain/family signature databases into unified entries with residue-range hits. GO terms attach function/process/location labels with evidence codes. CATH codes position the fold in a four-level structural taxonomy. Organism is the NCBI-taxonomy species name.

— Where its atoms are —

The mmCIF block holds the 3D Cartesian coordinates of each backbone atom (N, Cα, C, O) in ångströms. mmCIF is the PDB's canonical archive format — a tagged-loop text representation of the atomic model.

Six rendered views show the 3D structure from the faces of a cube — i.e. along ±x, ±y, ±z. Rendering representation is drawn randomly per protein from cartoon (secondary-structure ribbons), sticks (backbone bonds), or molecular surface; coloring is either N→C rainbow (blue at the N-terminus through red at the C-terminus) or one color per chain.

— Local backbone conformation —

DSSP 8-state secondary structure assigns each residue one of H (α-helix), G (3₁₀-helix), I (π-helix), E (extended β-strand), B (isolated β-bridge), T (hydrogen-bonded turn), S (bend), or '-' (coil). The assignment is computed from backbone hydrogen-bond geometry via the Kabsch–Sander algorithm.

P-SEA three-state annotation labels each residue as helix, strand, or coil based purely on the geometry of the Cα trace. It serves as a fallback when the full backbone (and thus DSSP) is unav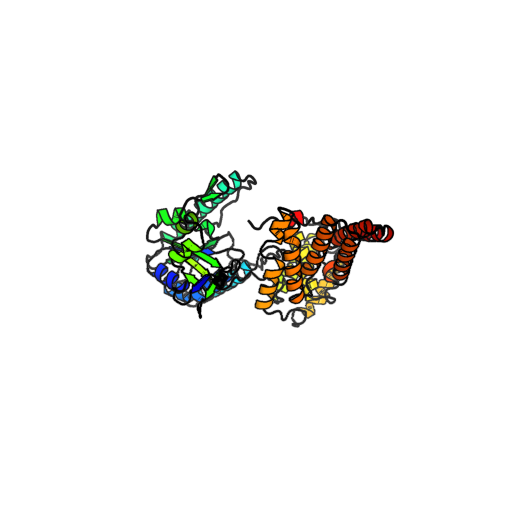ailable.

The φ/ψ torsion pair specifies the backbone conformation at each residue. φ rotates about the N–Cα bond, ψ about the Cα–C bond. Steric clashes forbid most of the (φ, ψ) plane — the allowed regions (α-helix basin, β-sheet basin, left-handed helix) are the Ramachandran-allowed regions.

— Global shape and packing —

The geometric summary reports three shape descriptors. Rg (radius of gyration) measures how spread out the Cα atoms are about their centre of mass; compact globular proteins have small Rg, elongated or unfolded ones large. Cα contacts (<8 Å, |i−j|>4) count long-range residue pairs in spatial proximity — high for tightly packed folds, near zero for rods or random coil. The bounding-box extents give the protein's footprint along x, y, z in Å.

Accessible surface area quantifies burial. A residue with SASA near zero is packed into the hydrophobic core; one with SASA >100 Å² sits on the surface. Computed here via the Shrake–Rupley numerical algorithm with a 1.4 Å probe.

Plot images: a contact map (which residues are close in 3D, as an N×N binary image), a Ramachandran scatter (backbone torsion angles, revealing secondary-structure composition at a glance), and — for AlphaFold structures — a PAE heatmap (pairwise prediction confidence).

— Structural neighborhood —

The Foldseek 3Di string encodes local tertiary geometry as a 20-letter alphabet — one character per residue — derived from the relative positions of nearby Cα atoms. Unlike the amino-acid sequence, 3Di is a direct function of the 3D structure, so two proteins with the same fold have similar 3Di strings even at low sequence identity.

Nearest PDB neighbors are the top structural matches found by Foldseek when searching this structure against the entire Protein Data Bank. Each hit reports a TM-score (0 to 1; >0.5 almost always implies the same fold) and an E-value. These are *structural* homologs — they may share no detectable sequence similarity.

— Confidence and disorder —

For AlphaFold models, the B-factor field carries pLDDT — the model's own estimate of local accuracy on a 0–100 scale. Regions with pLDDT<50 should be treated as essentially unmodeled; they often correspond to intrinsically disordered segments.

B-factor (Debye–Waller factor) reflects atomic displacement in the crystal lattice. It is an experimental observable (units Å²), not a prediction; low values mean the atom is pinned down, high values mean it moves or is heterogeneous across the crystal.

Predicted aligned error is AlphaFold's pairwise confidence. Unlike pLDDT (per-residue), PAE is per-residue-pair and captures whether two parts of the structure are correctly placed relative to each other. Units are ångströms of expected positional error.